Protein AF-A0A7C8HUR5-F1 (afdb_monomer_lite)

Secondary structure (DSSP, 8-state):
---SHHHHHHHTTSSS-S------------HHHHHHHHHHHHHHHHHHHHHHHHHHHHHHHHHHHHHHHHHHHHHHHHHHHHHHHHHHHHHHHHHHHHHHHHHHHHHHHHHHHHHHHHHHHHHHHHHHHHHT-HHHHH-GGGGGHHHHHS-TTS---HHHHHHHHHHHHHHHHHHH-EEEEEEEEE-TTSSEEEEEEEEETTTEEEEEETTS-EEEEEE-TTSS-EEEPS---HHHHHHHHHHHTTSS-----SSTTHHHHHHHTTS-HHHHHHTT-TTHHHHHHHHHHHHHHHHHHHHHHHH-PPPPHHHHHHHHHHHHHT-HHHHHHHHHT--SHHHHHHHHHHTTTTS-HHHHHHHHHHHHHHHHHHHSTTHHHHHHHHHHHHHHHHHHHHHHHHHHHHHHHHHTTS-HHHHHHHHHHHHHHHHHHHHHHHHHHHHHHHHHHHHHHHHHHHHHHHHHHHHHHHHH-

Radius of gyration: 64.22 Å; chains: 1; bounding box: 165×95×148 Å

Foldseek 3Di:
DDPDVPPVVVVVVPVPDDDDDDDDDPDDPPPVV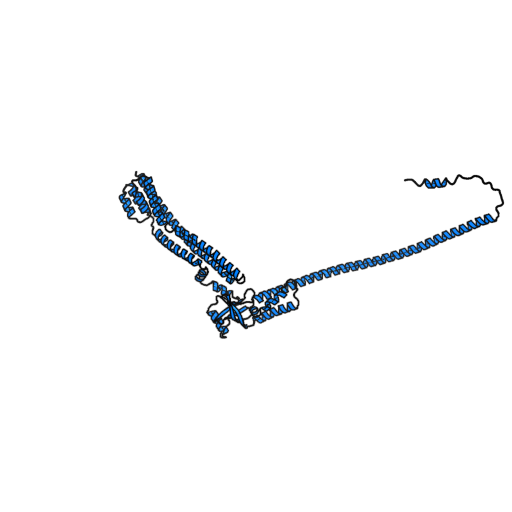VVVVVVVVVVVVVVVVVVVVVVVVVVVVVVVVVVVVVVVVVVVVVVVVVVVVVVVVVVVVVVVVVVVVVVVVVVVVVVLVVVLVVQLVLLVVLLQLLLQFVVCLVVVCLNVLSCQSNPPVDRDDPVNVVSSVVSVVVLVVQQQDWDWDWDWAQEPVRDTFIWIKIDHRTQWIKTAGPVGFIATWAGASRSHHIYGQPQDDPVLRVQCSVVVVVRHDHDGDNPRSPVRVVNVVPDDPVVLLPLLPDLSVVLVVLLVVLVVLLVVLVVVLVPADQDDPVLLVVLLVCLLVVVLVVNLVSLVVDPHLLSQLQNQLSVCLVPDLVSSVVSSVVSLVVSLCVSCPCLVVLVVSLVVLLVSLQVSLVQLVVCLVVCCVPPNPRDVVSNVSSNSSSVSSNVSSNVSNVVSVVSSVVSVVSSVVNSVSSVVSSVSSSVSSVVSD

Structure (mmCIF, N/CA/C/O backbone):
data_AF-A0A7C8HUR5-F1
#
_entry.id   AF-A0A7C8HUR5-F1
#
loop_
_atom_site.group_PDB
_atom_site.id
_atom_site.type_symbol
_atom_site.label_atom_id
_atom_site.label_alt_id
_atom_site.label_comp_id
_atom_site.label_asym_id
_atom_site.label_entity_id
_atom_site.label_seq_id
_atom_site.pdbx_PDB_ins_code
_atom_site.Cartn_x
_atom_site.Cartn_y
_atom_site.Cartn_z
_atom_site.occupancy
_atom_site.B_iso_or_equiv
_atom_site.auth_seq_id
_atom_site.auth_comp_id
_atom_site.auth_asym_id
_atom_site.auth_atom_id
_atom_site.pdbx_PDB_model_num
ATOM 1 N N . MET A 1 1 ? 87.615 61.739 -36.292 1.00 37.22 1 MET A N 1
ATOM 2 C CA . MET A 1 1 ? 89.029 61.312 -36.408 1.00 37.22 1 MET A CA 1
ATOM 3 C C . MET A 1 1 ? 89.306 61.095 -37.890 1.00 37.22 1 MET A C 1
ATOM 5 O O . MET A 1 1 ? 88.816 60.131 -38.441 1.00 37.22 1 MET A O 1
ATOM 9 N N . ARG A 1 2 ? 89.837 62.053 -38.653 1.00 44.53 2 ARG A N 1
ATOM 10 C CA . ARG A 1 2 ? 90.989 62.925 -38.369 1.00 44.53 2 ARG A CA 1
ATOM 11 C C . ARG A 1 2 ? 92.299 62.127 -38.268 1.00 44.53 2 ARG A C 1
ATOM 13 O O . ARG A 1 2 ? 93.040 62.361 -37.337 1.00 44.53 2 ARG A O 1
ATOM 20 N N . THR A 1 3 ? 92.556 61.205 -39.202 1.00 43.25 3 THR A N 1
ATOM 21 C CA . THR A 1 3 ? 93.857 60.516 -39.379 1.00 43.25 3 THR A CA 1
ATOM 22 C C . THR A 1 3 ? 93.949 59.843 -40.763 1.00 43.25 3 THR A C 1
ATOM 24 O O . THR A 1 3 ? 93.850 58.631 -40.882 1.00 43.25 3 THR A O 1
ATOM 27 N N . SER A 1 4 ? 94.112 60.618 -41.842 1.00 43.88 4 SER A N 1
ATOM 28 C CA . SER A 1 4 ? 94.728 60.094 -43.091 1.00 43.88 4 SER A CA 1
ATOM 29 C C . SER A 1 4 ? 95.189 61.182 -44.073 1.00 43.88 4 SER A C 1
ATOM 31 O O . SER A 1 4 ? 95.831 60.899 -45.075 1.00 43.88 4 SER A O 1
ATOM 33 N N . ILE A 1 5 ? 94.940 62.461 -43.762 1.00 48.94 5 ILE A N 1
ATOM 34 C CA . ILE A 1 5 ? 95.516 63.599 -44.503 1.00 48.94 5 ILE A CA 1
ATOM 35 C C . ILE A 1 5 ? 97.033 63.735 -44.228 1.00 48.94 5 ILE A C 1
ATOM 37 O O . ILE A 1 5 ? 97.760 64.318 -45.021 1.00 48.94 5 ILE A O 1
ATOM 41 N N . SER A 1 6 ? 97.548 63.123 -43.154 1.00 50.09 6 SER A N 1
ATOM 42 C CA . SER A 1 6 ? 98.970 63.195 -42.783 1.00 50.09 6 SER A CA 1
ATOM 43 C C . SER A 1 6 ? 99.862 62.169 -43.491 1.00 50.09 6 SER A C 1
ATOM 45 O O . SER A 1 6 ? 101.067 62.371 -43.552 1.00 50.09 6 SER A O 1
ATOM 47 N N . THR A 1 7 ? 99.321 61.067 -44.013 1.00 48.88 7 THR A N 1
ATOM 48 C CA . THR A 1 7 ? 100.135 59.957 -44.548 1.00 48.88 7 THR A CA 1
ATOM 49 C C . THR A 1 7 ? 100.460 60.113 -46.031 1.00 48.88 7 THR A C 1
ATOM 51 O O . THR A 1 7 ? 101.506 59.651 -46.474 1.00 48.88 7 THR A O 1
ATOM 54 N N . VAL A 1 8 ? 99.634 60.834 -46.794 1.00 50.84 8 VAL A N 1
ATOM 55 C CA . VAL A 1 8 ? 99.894 61.078 -48.226 1.00 50.84 8 VAL A CA 1
ATOM 56 C C . VAL A 1 8 ? 100.835 62.275 -48.439 1.00 50.84 8 VAL A C 1
ATOM 58 O O . VAL A 1 8 ? 101.652 62.255 -49.354 1.00 50.84 8 VAL A O 1
ATOM 61 N N . LEU A 1 9 ? 100.821 63.266 -47.538 1.00 50.06 9 LEU A N 1
ATOM 62 C CA . LEU A 1 9 ? 101.758 64.402 -47.557 1.00 50.06 9 LEU A CA 1
ATOM 63 C C . LEU A 1 9 ? 103.189 64.030 -47.115 1.00 50.06 9 LEU A C 1
ATOM 65 O O . LEU A 1 9 ? 104.134 64.707 -47.502 1.00 50.06 9 LEU A O 1
ATOM 69 N N . ILE A 1 10 ? 103.366 62.931 -46.372 1.00 53.97 10 ILE A N 1
ATOM 70 C CA . ILE A 1 10 ? 104.681 62.446 -45.907 1.00 53.97 10 ILE A CA 1
ATOM 71 C C . ILE A 1 10 ? 105.336 61.485 -46.918 1.00 53.97 10 ILE A C 1
ATOM 73 O O . ILE A 1 10 ? 106.561 61.415 -46.991 1.00 53.97 10 ILE A O 1
ATOM 77 N N . ALA A 1 11 ? 104.559 60.832 -47.791 1.00 45.47 11 ALA A N 1
ATOM 78 C CA . ALA A 1 11 ? 105.113 60.066 -48.913 1.00 45.47 11 ALA A CA 1
ATOM 79 C C . ALA A 1 11 ? 105.730 60.967 -50.004 1.00 45.47 11 ALA A C 1
ATOM 81 O O . ALA A 1 11 ? 106.626 60.535 -50.724 1.00 45.47 11 ALA A O 1
ATOM 82 N N . LEU A 1 12 ? 105.305 62.236 -50.088 1.00 43.22 12 LEU A N 1
ATOM 83 C CA . LEU A 1 12 ? 105.868 63.221 -51.019 1.00 43.22 12 LEU A CA 1
ATOM 84 C C . LEU A 1 12 ? 107.191 63.848 -50.533 1.00 43.22 12 LEU A C 1
ATOM 86 O O . LEU A 1 12 ? 107.843 64.545 -51.303 1.00 43.22 12 LEU A O 1
ATOM 90 N N . PHE A 1 13 ? 107.594 63.610 -49.279 1.00 47.12 13 PHE A N 1
ATOM 91 C CA . PHE A 1 13 ? 108.748 64.271 -48.649 1.00 47.12 13 PHE A CA 1
ATOM 92 C C . PHE A 1 13 ? 109.960 63.339 -48.432 1.00 47.12 13 PHE A C 1
ATOM 94 O O . PHE A 1 13 ? 111.050 63.808 -48.127 1.00 47.12 13 PHE A O 1
ATOM 101 N N . LEU A 1 14 ? 109.809 62.024 -48.645 1.00 43.69 14 LEU A N 1
ATOM 102 C CA . LEU A 1 14 ? 110.856 61.009 -48.416 1.00 43.69 14 LEU A CA 1
ATOM 103 C C . LEU A 1 14 ? 111.554 60.491 -49.691 1.00 43.69 14 LEU A C 1
ATOM 105 O O . LEU A 1 14 ? 112.303 59.522 -49.626 1.00 43.69 14 LEU A O 1
ATOM 109 N N . LEU A 1 15 ? 111.372 61.157 -50.838 1.00 39.75 15 LEU A N 1
ATOM 110 C CA . LEU A 1 15 ? 112.147 60.903 -52.069 1.00 39.75 15 LEU A CA 1
ATOM 111 C C . LEU A 1 15 ? 113.118 62.044 -52.443 1.00 39.75 15 LEU A C 1
ATOM 113 O O . LEU A 1 15 ? 113.730 62.012 -53.506 1.00 39.75 15 LEU A O 1
ATOM 117 N N . CYS A 1 16 ? 113.318 63.018 -51.548 1.00 38.50 16 CYS A N 1
ATOM 118 C CA . CYS A 1 16 ? 114.257 64.135 -51.704 1.00 38.50 16 CYS A CA 1
ATOM 119 C C . CYS A 1 16 ? 115.346 64.124 -50.614 1.00 38.50 16 CYS A C 1
ATOM 121 O O . CYS A 1 16 ? 115.374 65.019 -49.777 1.00 38.50 16 CYS A O 1
ATOM 123 N N . SER A 1 17 ? 116.244 63.132 -50.613 1.00 39.28 17 SER A N 1
ATOM 124 C CA . SER A 1 17 ? 117.587 63.247 -49.998 1.00 39.28 17 SER A CA 1
ATOM 125 C C . SER A 1 17 ? 118.414 61.964 -50.155 1.00 39.28 17 SER A C 1
ATOM 127 O O . SER A 1 17 ? 118.590 61.180 -49.227 1.00 39.28 17 SER A O 1
ATOM 129 N N . SER A 1 18 ? 118.967 61.733 -51.344 1.00 37.03 18 SER A N 1
ATOM 130 C CA . SER A 1 18 ? 120.209 60.960 -51.497 1.00 37.03 18 SER A CA 1
ATOM 131 C C . SER A 1 18 ? 120.806 61.183 -52.887 1.00 37.03 18 SER A C 1
ATOM 133 O O . SER A 1 18 ? 120.206 60.819 -53.890 1.00 37.03 18 SER A O 1
ATOM 135 N N . VAL A 1 19 ? 122.029 61.729 -52.880 1.00 36.53 19 VAL A N 1
ATOM 136 C CA . VAL A 1 19 ? 123.078 61.591 -53.907 1.00 36.53 19 VAL A CA 1
ATOM 137 C C . VAL A 1 19 ? 122.877 62.457 -55.166 1.00 36.53 19 VAL A C 1
ATOM 139 O O . VAL A 1 19 ? 122.228 62.059 -56.123 1.00 36.53 19 VAL A O 1
ATOM 142 N N . THR A 1 20 ? 123.261 63.741 -55.176 1.00 34.28 20 THR A N 1
ATOM 143 C CA . THR A 1 20 ? 124.626 64.284 -55.416 1.00 34.28 20 THR A CA 1
ATOM 144 C C . THR A 1 20 ? 125.485 63.512 -56.422 1.00 34.28 20 THR A C 1
ATOM 146 O O . THR A 1 20 ? 125.953 62.422 -56.126 1.00 34.28 20 THR A O 1
ATOM 149 N N . SER A 1 21 ? 125.789 64.175 -57.541 1.00 28.53 21 SER A N 1
ATOM 150 C CA . SER A 1 21 ? 127.004 64.035 -58.356 1.00 28.53 21 SER A CA 1
ATOM 151 C C . SER A 1 21 ? 127.445 62.625 -58.767 1.00 28.53 21 SER A C 1
ATOM 153 O O . SER A 1 21 ? 128.322 62.030 -58.153 1.00 28.53 21 SER A O 1
ATOM 155 N N . PHE A 1 22 ? 126.996 62.206 -59.948 1.00 30.28 22 PHE A N 1
ATOM 156 C CA . PHE A 1 22 ? 127.933 61.718 -60.959 1.00 30.28 22 PHE A CA 1
ATOM 157 C C . PHE A 1 22 ? 127.877 62.680 -62.143 1.00 30.28 22 PHE A C 1
ATOM 159 O O . PHE A 1 22 ? 126.930 62.685 -62.925 1.00 30.28 22 PHE A O 1
ATOM 166 N N . ALA A 1 23 ? 128.897 63.530 -62.246 1.00 36.06 23 ALA A N 1
ATOM 167 C CA . ALA A 1 23 ? 129.320 64.028 -63.538 1.00 36.06 23 ALA A CA 1
ATOM 168 C C . ALA A 1 23 ? 129.818 62.810 -64.327 1.00 36.06 23 ALA A C 1
ATOM 170 O O . ALA A 1 23 ? 130.791 62.177 -63.924 1.00 36.06 23 ALA A O 1
ATOM 171 N N . VAL A 1 24 ? 129.137 62.460 -65.414 1.00 35.72 24 VAL A N 1
ATOM 172 C CA . VAL A 1 24 ? 129.718 61.632 -66.469 1.00 35.72 24 VAL A CA 1
ATOM 173 C C . VAL A 1 24 ? 129.604 62.441 -67.747 1.00 35.72 24 VAL A C 1
ATOM 175 O O . VAL A 1 24 ? 128.527 62.892 -68.132 1.00 35.72 24 VAL A O 1
ATOM 178 N N . SER A 1 25 ? 130.796 62.711 -68.260 1.00 33.19 25 SER A N 1
ATOM 179 C CA . SER A 1 25 ? 131.181 63.178 -69.580 1.00 33.19 25 SER A CA 1
ATOM 180 C C . SER A 1 25 ? 130.092 63.170 -70.648 1.00 33.19 25 SER A C 1
ATOM 182 O O . SER A 1 25 ? 129.367 62.197 -70.845 1.00 33.19 25 SER A O 1
ATOM 184 N N . ALA A 1 26 ? 130.080 64.258 -71.416 1.00 38.53 26 ALA A N 1
ATOM 185 C CA . ALA A 1 26 ? 129.664 64.220 -72.803 1.00 38.53 26 ALA A CA 1
ATOM 186 C C . ALA A 1 26 ? 130.480 63.138 -73.530 1.00 38.53 26 ALA A C 1
ATOM 188 O O . ALA A 1 26 ? 131.602 63.391 -73.950 1.00 38.53 26 ALA A O 1
ATOM 189 N N . ASP A 1 27 ? 129.913 61.942 -73.629 1.00 36.56 27 ASP A N 1
ATOM 190 C CA . ASP A 1 27 ? 130.187 61.016 -74.715 1.00 36.56 27 ASP A CA 1
ATOM 191 C C . ASP A 1 27 ? 128.931 60.965 -75.578 1.00 36.56 27 ASP A C 1
ATOM 193 O O . ASP A 1 27 ? 127.800 60.951 -75.083 1.00 36.56 27 ASP A O 1
ATOM 197 N N . GLU A 1 28 ? 129.150 61.028 -76.884 1.00 38.09 28 GLU A N 1
ATOM 198 C CA . GLU A 1 28 ? 128.134 61.029 -77.923 1.00 38.09 28 GLU A CA 1
ATOM 199 C C . GLU A 1 28 ? 127.049 59.983 -77.633 1.00 38.09 28 GLU A C 1
ATOM 201 O O . GLU A 1 28 ? 127.293 58.774 -77.633 1.00 38.09 28 GLU A O 1
ATOM 206 N N . VAL A 1 29 ? 125.816 60.444 -77.393 1.00 43.75 29 VAL A N 1
ATOM 207 C CA . VAL A 1 29 ? 124.658 59.553 -77.351 1.00 43.75 29 VAL A CA 1
ATOM 208 C C . VAL A 1 29 ? 124.530 58.940 -78.738 1.00 43.75 29 VAL A C 1
ATOM 210 O O . VAL A 1 29 ? 124.070 59.592 -79.677 1.00 43.75 29 VAL A O 1
ATOM 213 N N . SER A 1 30 ? 124.953 57.681 -78.860 1.00 46.62 30 SER A N 1
ATOM 214 C CA . SER A 1 30 ? 124.777 56.898 -80.075 1.00 46.62 30 SER A CA 1
ATOM 215 C C . SER A 1 30 ? 123.308 56.988 -80.523 1.00 46.62 30 SER A C 1
ATOM 217 O O . SER A 1 30 ? 122.400 56.799 -79.697 1.00 46.62 30 SER A O 1
ATOM 219 N N . PRO A 1 31 ? 123.044 57.228 -81.821 1.00 57.38 31 PRO A N 1
ATOM 220 C CA . PRO A 1 31 ? 121.703 57.219 -82.407 1.00 57.38 31 PRO A CA 1
ATOM 221 C C . PRO A 1 31 ? 120.854 55.991 -82.023 1.00 57.38 31 PRO A C 1
ATOM 223 O O . PRO A 1 31 ? 119.624 56.049 -82.070 1.00 57.38 31 PRO A O 1
ATOM 226 N N . GLU A 1 32 ? 121.477 54.891 -81.593 1.00 59.75 32 GLU A N 1
ATOM 227 C CA . GLU A 1 32 ? 120.798 53.662 -81.186 1.00 59.75 32 GLU A CA 1
ATOM 228 C C . GLU A 1 32 ? 120.027 53.767 -79.858 1.00 59.75 32 GLU A C 1
ATOM 230 O O . GLU A 1 32 ? 118.958 53.165 -79.735 1.00 59.75 32 GLU A O 1
ATOM 235 N N . GLN A 1 33 ? 120.494 54.535 -78.864 1.00 57.25 33 GLN A N 1
ATOM 236 C CA . GLN A 1 33 ? 119.827 54.606 -77.551 1.00 57.25 33 GLN A CA 1
ATOM 237 C C . GLN A 1 33 ? 118.554 55.464 -77.580 1.00 57.25 33 GLN A C 1
ATOM 239 O O . GLN A 1 33 ? 117.530 55.030 -77.049 1.00 57.25 33 GLN A O 1
ATOM 244 N N . TRP A 1 34 ? 118.564 56.607 -78.277 1.00 57.47 34 TRP A N 1
ATOM 245 C CA . TRP A 1 34 ? 117.366 57.433 -78.509 1.00 57.47 34 TRP A CA 1
ATOM 246 C C . TRP A 1 34 ? 116.326 56.723 -79.378 1.00 57.47 34 TRP A C 1
ATOM 248 O O . TRP A 1 34 ? 115.123 56.818 -79.122 1.00 57.47 34 TRP A O 1
ATOM 258 N N . GLN A 1 35 ? 116.768 55.948 -80.372 1.00 63.88 35 GLN A N 1
ATOM 259 C CA . GLN A 1 35 ? 115.865 55.083 -81.127 1.00 63.88 35 GLN A CA 1
ATOM 260 C C . GLN A 1 35 ? 115.236 54.002 -80.242 1.00 63.88 35 GLN A C 1
ATOM 262 O O . GLN A 1 35 ? 114.068 53.665 -80.446 1.00 63.88 35 GLN A O 1
ATOM 267 N N . LYS A 1 36 ? 115.964 53.486 -79.244 1.00 65.94 36 LYS A N 1
ATOM 268 C CA . LYS A 1 36 ? 115.457 52.476 -78.310 1.00 65.94 36 LYS A CA 1
ATOM 269 C C . LYS A 1 36 ? 114.386 53.055 -77.387 1.00 65.94 36 LYS A C 1
ATOM 271 O O . LYS A 1 36 ? 113.305 52.487 -77.340 1.00 65.94 36 LYS A O 1
ATOM 276 N N . THR A 1 37 ? 114.597 54.206 -76.744 1.00 63.25 37 THR A N 1
ATOM 277 C CA . THR A 1 37 ? 113.584 54.852 -75.877 1.00 63.25 37 THR A CA 1
ATOM 278 C C . THR A 1 37 ? 112.373 55.371 -76.648 1.00 63.25 37 THR A C 1
ATOM 280 O O . THR A 1 37 ? 111.248 55.210 -76.173 1.00 63.25 37 THR A O 1
ATOM 283 N N . ILE A 1 38 ? 112.551 55.922 -77.856 1.00 64.06 38 ILE A N 1
ATOM 284 C CA . ILE A 1 38 ? 111.426 56.309 -78.726 1.00 64.06 38 ILE A CA 1
ATOM 285 C C . ILE A 1 38 ? 110.649 55.072 -79.191 1.00 64.06 38 ILE A C 1
ATOM 287 O O . ILE A 1 38 ? 109.417 55.115 -79.235 1.00 64.06 38 ILE A O 1
ATOM 291 N N . LYS A 1 39 ? 111.329 53.954 -79.495 1.00 67.44 39 LYS A N 1
ATOM 292 C CA . LYS A 1 39 ? 110.662 52.667 -79.741 1.00 67.44 39 LYS A CA 1
ATOM 293 C C . LYS A 1 39 ? 109.888 52.219 -78.510 1.00 67.44 39 LYS A C 1
ATOM 295 O O . LYS A 1 39 ? 108.700 51.963 -78.651 1.00 67.44 39 LYS A O 1
ATOM 300 N N . THR A 1 40 ? 110.487 52.210 -77.320 1.00 69.38 40 THR A N 1
ATOM 301 C CA . THR A 1 40 ? 109.815 51.769 -76.089 1.00 69.38 40 THR A CA 1
ATOM 302 C C . THR A 1 40 ? 108.608 52.643 -75.752 1.00 69.38 40 THR A C 1
ATOM 304 O O . THR A 1 40 ? 107.566 52.099 -75.417 1.00 69.38 40 THR A O 1
ATOM 307 N N . LEU A 1 41 ? 108.685 53.972 -75.908 1.00 64.69 41 LEU A N 1
ATOM 308 C CA . LEU A 1 41 ? 107.564 54.895 -75.670 1.00 64.69 41 LEU A CA 1
ATOM 309 C C . LEU A 1 41 ? 106.461 54.786 -76.728 1.00 64.69 41 LEU A C 1
ATOM 311 O O . LEU A 1 41 ? 105.281 54.804 -76.379 1.00 64.69 41 LEU A O 1
ATOM 315 N N . LYS A 1 42 ? 106.808 54.631 -78.013 1.00 67.44 42 LYS A N 1
ATOM 316 C CA . LYS A 1 42 ? 105.814 54.327 -79.056 1.00 67.44 42 LYS A CA 1
ATOM 317 C C . LYS A 1 42 ? 105.140 52.990 -78.776 1.00 67.44 42 LYS A C 1
ATOM 319 O O . LYS A 1 42 ? 103.923 52.897 -78.881 1.00 67.44 42 LYS A O 1
ATOM 324 N N . GLN A 1 43 ? 105.913 51.988 -78.376 1.00 72.19 43 GLN A N 1
ATOM 325 C CA . GLN A 1 43 ? 105.425 50.653 -78.064 1.00 72.19 43 GLN A CA 1
ATOM 326 C C . GLN A 1 43 ? 104.532 50.680 -76.819 1.00 72.19 43 GLN A C 1
ATOM 328 O O . GLN A 1 43 ? 103.434 50.154 -76.886 1.00 72.19 43 GLN A O 1
ATOM 333 N N . LEU A 1 44 ? 104.896 51.406 -75.756 1.00 70.81 44 LEU A N 1
ATOM 334 C CA . LEU A 1 44 ? 104.058 51.604 -74.566 1.00 70.81 44 LEU A CA 1
ATOM 335 C C . LEU A 1 44 ? 102.774 52.380 -74.861 1.00 70.81 44 LEU A C 1
ATOM 337 O O . LEU A 1 44 ? 101.729 52.017 -74.343 1.00 70.81 44 LEU A O 1
ATOM 341 N N . ASN A 1 45 ? 102.814 53.423 -75.693 1.00 68.94 45 ASN A N 1
ATOM 342 C CA . ASN A 1 45 ? 101.618 54.195 -76.046 1.00 68.94 45 ASN A CA 1
ATOM 343 C C . ASN A 1 45 ? 100.676 53.386 -76.957 1.00 68.94 45 ASN A C 1
ATOM 345 O O . ASN A 1 45 ? 99.455 53.450 -76.815 1.00 68.94 45 ASN A O 1
ATOM 349 N N . ILE A 1 46 ? 101.235 52.559 -77.847 1.00 68.50 46 ILE A N 1
ATOM 350 C CA . ILE A 1 46 ? 100.473 51.554 -78.596 1.00 68.50 46 ILE A CA 1
ATOM 351 C C . ILE A 1 46 ? 99.856 50.550 -77.616 1.00 68.50 46 ILE A C 1
ATOM 353 O O . ILE A 1 46 ? 98.644 50.356 -77.663 1.00 68.50 46 ILE A O 1
ATOM 357 N N . THR A 1 47 ? 100.623 49.983 -76.681 1.00 70.50 47 THR A N 1
ATOM 358 C CA . THR A 1 47 ? 100.117 49.039 -75.671 1.00 70.50 47 THR A CA 1
ATOM 359 C C . THR A 1 47 ? 99.023 49.669 -74.812 1.00 70.50 47 THR A C 1
ATOM 361 O O . THR A 1 47 ? 97.948 49.099 -74.706 1.00 70.50 47 THR A O 1
ATOM 364 N N . HIS A 1 48 ? 99.206 50.893 -74.317 1.00 68.75 48 HIS A N 1
ATOM 365 C CA . HIS A 1 48 ? 98.238 51.584 -73.465 1.00 68.75 48 HIS A CA 1
ATOM 366 C C . HIS A 1 48 ? 96.955 51.962 -74.220 1.00 68.75 48 HIS A C 1
ATOM 368 O O . HIS A 1 48 ? 95.860 51.810 -73.686 1.00 68.75 48 HIS A O 1
ATOM 374 N N . LYS A 1 49 ? 97.042 52.394 -75.489 1.00 69.38 49 LYS A N 1
ATOM 375 C CA . LYS A 1 49 ? 95.850 52.557 -76.345 1.00 69.38 49 LYS A CA 1
ATOM 376 C C . LYS A 1 49 ? 95.144 51.225 -76.583 1.00 69.38 49 LYS A C 1
ATOM 378 O O . LYS A 1 49 ? 93.917 51.191 -76.631 1.00 69.38 49 LYS A O 1
ATOM 383 N N . THR A 1 50 ? 95.902 50.141 -76.719 1.00 73.62 50 THR A N 1
ATOM 384 C CA . THR A 1 50 ? 95.356 48.794 -76.915 1.00 73.62 50 THR A CA 1
ATOM 385 C C . THR A 1 50 ? 94.697 48.272 -75.638 1.00 73.62 50 THR A C 1
ATOM 387 O O . THR A 1 50 ? 93.627 47.684 -75.720 1.00 73.62 50 THR A O 1
ATOM 390 N N . ASP A 1 51 ? 95.265 48.546 -74.466 1.00 74.94 51 ASP A N 1
ATOM 391 C CA . ASP A 1 51 ? 94.738 48.135 -73.164 1.00 74.94 51 ASP A CA 1
ATOM 392 C C . ASP A 1 51 ? 93.528 48.968 -72.747 1.00 74.94 51 ASP A C 1
ATOM 394 O O . ASP A 1 51 ? 92.552 48.409 -72.261 1.00 74.94 51 ASP A O 1
ATOM 398 N N . VAL A 1 52 ? 93.521 50.278 -73.020 1.00 72.31 52 VAL A N 1
ATOM 399 C CA . VAL A 1 52 ? 92.325 51.120 -72.848 1.00 72.31 52 VAL A CA 1
ATOM 400 C C . VAL A 1 52 ? 91.214 50.660 -73.788 1.00 72.31 52 VAL A C 1
ATOM 402 O O . VAL A 1 52 ? 90.066 50.563 -73.364 1.00 72.31 52 VAL A O 1
ATOM 405 N N . LYS A 1 53 ? 91.537 50.314 -75.041 1.00 74.38 53 LYS A N 1
ATOM 406 C CA . LYS A 1 53 ? 90.558 49.759 -75.982 1.00 74.38 53 LYS A CA 1
ATOM 407 C C . LYS A 1 53 ? 90.043 48.395 -75.518 1.00 74.38 53 LYS A C 1
ATOM 409 O O . LYS A 1 53 ? 88.837 48.207 -75.483 1.00 74.38 53 LYS A O 1
ATOM 414 N N . LYS A 1 54 ? 90.918 47.497 -75.051 1.00 76.69 54 LYS A N 1
ATOM 415 C CA . LYS A 1 54 ? 90.530 46.215 -74.441 1.00 76.69 54 LYS A CA 1
ATOM 416 C C . LYS A 1 54 ? 89.670 46.407 -73.195 1.00 76.69 54 LYS A C 1
ATOM 418 O O . LYS A 1 54 ? 88.690 45.695 -73.044 1.00 76.69 54 LYS A O 1
ATOM 423 N N . ALA A 1 55 ? 89.998 47.351 -72.316 1.00 72.19 55 ALA A N 1
ATOM 424 C CA . ALA A 1 55 ? 89.223 47.639 -71.112 1.00 72.19 55 ALA A CA 1
ATOM 425 C C . ALA A 1 55 ? 87.850 48.237 -71.451 1.00 72.19 55 ALA A C 1
ATOM 427 O O . ALA A 1 55 ? 86.855 47.887 -70.818 1.00 72.19 55 ALA A O 1
ATOM 428 N N . LEU A 1 56 ? 87.775 49.097 -72.473 1.00 73.44 56 LEU A N 1
ATOM 429 C CA . LEU A 1 56 ? 86.520 49.653 -72.975 1.00 73.44 56 LEU A CA 1
ATOM 430 C C . LEU A 1 56 ? 85.665 48.574 -73.656 1.00 73.44 56 LEU A C 1
ATOM 432 O O . LEU A 1 56 ? 84.471 48.484 -73.375 1.00 73.44 56 LEU A O 1
ATOM 436 N N . ASP A 1 57 ? 86.277 47.710 -74.469 1.00 77.50 57 ASP A N 1
ATOM 437 C CA . ASP A 1 57 ? 85.622 46.570 -75.114 1.00 77.50 57 ASP A CA 1
ATOM 438 C C . ASP A 1 57 ? 85.114 45.577 -74.057 1.00 77.50 57 ASP A C 1
ATOM 440 O O . ASP A 1 57 ? 83.939 45.217 -74.084 1.00 77.50 57 ASP A O 1
ATOM 444 N N . LEU A 1 58 ? 85.928 45.220 -73.057 1.00 76.75 58 LEU A N 1
ATOM 445 C CA . LEU A 1 58 ? 85.541 44.341 -71.946 1.00 76.75 58 LEU A CA 1
ATOM 446 C C . LEU A 1 58 ? 84.425 44.960 -71.090 1.00 76.75 58 LEU A C 1
ATOM 448 O O . LEU A 1 58 ? 83.485 44.273 -70.698 1.00 76.75 58 LEU A O 1
ATOM 452 N N . SER A 1 59 ? 84.487 46.267 -70.823 1.00 70.69 59 SER A N 1
ATOM 453 C CA . SER A 1 59 ? 83.442 46.998 -70.096 1.00 70.69 59 SER A CA 1
ATOM 454 C C . SER A 1 59 ? 82.132 47.047 -70.889 1.00 70.69 59 SER A C 1
ATOM 456 O O . SER A 1 59 ? 81.057 46.819 -70.331 1.00 70.69 59 SER A O 1
ATOM 458 N N . SER A 1 60 ? 82.206 47.252 -72.208 1.00 73.44 60 SER A N 1
ATOM 459 C CA . SER A 1 60 ? 81.038 47.211 -73.092 1.00 73.44 60 SER A CA 1
ATOM 460 C C . SER A 1 60 ? 80.431 45.804 -73.176 1.00 73.44 60 SER A C 1
ATOM 462 O O . SER A 1 60 ? 79.216 45.660 -73.033 1.00 73.44 60 SER A O 1
ATOM 464 N N . GLN A 1 61 ? 81.260 44.759 -73.279 1.00 79.69 61 GLN A N 1
ATOM 465 C CA . GLN A 1 61 ? 80.843 43.356 -73.247 1.00 79.69 61 GLN A CA 1
ATOM 466 C C . GLN A 1 61 ? 80.191 42.997 -71.909 1.00 79.69 61 GLN A C 1
ATOM 468 O O . GLN A 1 61 ? 79.102 42.425 -71.894 1.00 79.69 61 GLN A O 1
ATOM 473 N N . ASN A 1 62 ? 80.791 43.396 -70.786 1.00 79.69 62 ASN A N 1
ATOM 474 C CA . ASN A 1 62 ? 80.228 43.188 -69.452 1.00 79.69 62 ASN A CA 1
ATOM 475 C C . ASN A 1 62 ? 78.897 43.924 -69.281 1.00 79.69 62 ASN A C 1
ATOM 477 O O . ASN A 1 62 ? 77.961 43.367 -68.713 1.00 79.69 62 ASN A O 1
ATOM 481 N N . LYS A 1 63 ? 78.771 45.148 -69.808 1.00 78.12 63 LYS A N 1
ATOM 482 C CA . LYS A 1 63 ? 77.512 45.902 -69.785 1.00 78.12 63 LYS A CA 1
ATOM 483 C C . LYS A 1 63 ? 76.421 45.182 -70.577 1.00 78.12 63 LYS A C 1
ATOM 485 O O . LYS A 1 63 ? 75.312 45.068 -70.068 1.00 78.12 63 LYS A O 1
ATOM 490 N N . VAL A 1 64 ? 76.735 44.648 -71.760 1.00 80.25 64 VAL A N 1
ATOM 491 C CA . VAL A 1 64 ? 75.803 43.848 -72.579 1.00 80.25 64 VAL A CA 1
ATOM 492 C C . VAL A 1 64 ? 75.428 42.530 -71.888 1.00 80.25 64 VAL A C 1
ATOM 494 O O . VAL A 1 64 ? 74.257 42.152 -71.868 1.00 80.25 64 VAL A O 1
ATOM 497 N N . GLN A 1 65 ? 76.386 41.837 -71.266 1.00 81.06 65 GLN A N 1
ATOM 498 C CA . GLN A 1 65 ? 76.105 40.614 -70.508 1.00 81.06 65 GLN A CA 1
ATOM 499 C C . GLN A 1 65 ? 75.237 40.883 -69.272 1.00 81.06 65 GLN A C 1
ATOM 501 O O . GLN A 1 65 ? 74.304 40.127 -69.000 1.00 81.06 65 GLN A O 1
ATOM 506 N N . LEU A 1 66 ? 75.516 41.955 -68.525 1.00 79.25 66 LEU A N 1
ATOM 507 C CA . LEU A 1 66 ? 74.748 42.335 -67.342 1.00 79.25 66 LEU A CA 1
ATOM 508 C C . LEU A 1 66 ? 73.335 42.783 -67.713 1.00 79.25 66 LEU A C 1
ATOM 510 O O . LEU A 1 66 ? 72.394 42.339 -67.064 1.00 79.25 66 LEU A O 1
ATOM 514 N N . THR A 1 67 ? 73.150 43.588 -68.767 1.00 79.19 67 THR A N 1
ATOM 515 C CA . THR A 1 67 ? 71.804 43.963 -69.236 1.00 79.19 67 THR A CA 1
ATOM 516 C C . THR A 1 67 ? 71.026 42.750 -69.745 1.00 79.19 67 THR A C 1
ATOM 518 O O . THR A 1 67 ? 69.837 42.635 -69.448 1.00 79.19 67 THR A O 1
ATOM 521 N N . GLY A 1 68 ? 71.693 41.803 -70.415 1.00 82.62 68 GLY A N 1
ATOM 522 C CA . GLY A 1 68 ? 71.114 40.517 -70.812 1.00 82.62 68 GLY A CA 1
ATOM 523 C C . GLY A 1 68 ? 70.665 39.664 -69.620 1.00 82.62 68 GLY A C 1
ATOM 524 O O . GLY A 1 68 ? 69.513 39.229 -69.576 1.00 82.62 68 GLY A O 1
ATOM 525 N N . LYS A 1 69 ? 71.526 39.484 -68.607 1.00 83.31 69 LYS A N 1
ATOM 526 C CA . LYS A 1 69 ? 71.181 38.773 -67.361 1.00 83.31 69 LYS A CA 1
ATOM 527 C C . LYS A 1 69 ? 70.047 39.465 -66.604 1.00 83.31 69 LYS A C 1
ATOM 529 O O . LYS A 1 69 ? 69.148 38.789 -66.117 1.00 83.31 69 LYS A O 1
ATOM 534 N N . LEU A 1 70 ? 70.045 40.797 -66.532 1.00 80.06 70 LEU A N 1
ATOM 535 C CA . LEU A 1 70 ? 69.002 41.577 -65.853 1.00 80.06 70 LEU A CA 1
ATOM 536 C C . LEU A 1 70 ? 67.651 41.442 -66.578 1.00 80.06 70 LEU A C 1
ATOM 538 O O . LEU A 1 70 ? 66.620 41.281 -65.929 1.00 80.06 70 LEU A O 1
ATOM 542 N N . ALA A 1 71 ? 67.646 41.429 -67.914 1.00 82.75 71 ALA A N 1
ATOM 543 C CA . ALA A 1 71 ? 66.444 41.160 -68.704 1.00 82.75 71 ALA A CA 1
ATOM 544 C C . ALA A 1 71 ? 65.916 39.729 -68.487 1.00 82.75 71 ALA A C 1
ATOM 546 O O . ALA A 1 71 ? 64.712 39.540 -68.306 1.00 82.75 71 ALA A O 1
ATOM 547 N N . GLN A 1 72 ? 66.806 38.730 -68.436 1.00 85.12 72 GLN A N 1
ATOM 548 C CA . GLN A 1 72 ? 66.441 37.344 -68.120 1.00 85.12 72 GLN A CA 1
ATOM 549 C C . GLN A 1 72 ? 65.874 37.205 -66.702 1.00 85.12 72 GLN A C 1
ATOM 551 O O . GLN A 1 72 ? 64.817 36.604 -66.533 1.00 85.12 72 GLN A O 1
ATOM 556 N N . LEU A 1 73 ? 66.520 37.808 -65.700 1.00 84.19 73 LEU A N 1
ATOM 557 C CA . LEU A 1 73 ? 66.053 37.830 -64.311 1.00 84.19 73 LEU A CA 1
ATOM 558 C C . LEU A 1 73 ? 64.695 38.527 -64.181 1.00 84.19 73 LEU A C 1
ATOM 560 O O . LEU A 1 73 ? 63.806 37.983 -63.538 1.00 84.19 73 LEU A O 1
ATOM 564 N N . LYS A 1 74 ? 64.484 39.675 -64.841 1.00 85.44 74 LYS A N 1
ATOM 565 C CA . LYS A 1 74 ? 63.173 40.351 -64.867 1.00 85.44 74 LYS A CA 1
ATOM 566 C C . LYS A 1 74 ? 62.080 39.468 -65.467 1.00 85.44 74 LYS A C 1
ATOM 568 O O . LYS A 1 74 ? 60.985 39.400 -64.915 1.00 85.44 74 LYS A O 1
ATOM 573 N N . LYS A 1 75 ? 62.375 38.768 -66.567 1.00 87.94 75 LYS A N 1
ATOM 574 C CA . LYS A 1 75 ? 61.435 37.828 -67.194 1.00 87.94 75 LYS A CA 1
ATOM 575 C C . LYS A 1 75 ? 61.144 36.629 -66.287 1.00 87.94 75 LYS A C 1
ATOM 577 O O . LYS A 1 75 ? 59.992 36.228 -66.171 1.00 87.94 75 LYS A O 1
ATOM 582 N N . ALA A 1 76 ? 62.163 36.087 -65.619 1.00 86.50 76 ALA A N 1
ATOM 583 C CA . ALA A 1 76 ? 62.007 34.998 -64.660 1.00 86.50 76 ALA A CA 1
ATOM 584 C C . ALA A 1 76 ? 61.155 35.422 -63.454 1.00 86.50 76 ALA A C 1
ATOM 586 O O . ALA A 1 76 ? 60.215 34.715 -63.116 1.00 86.50 76 ALA A O 1
ATOM 587 N N . VAL A 1 77 ? 61.412 36.600 -62.869 1.00 87.62 77 VAL A N 1
ATOM 588 C CA . VAL A 1 77 ? 60.603 37.161 -61.773 1.00 87.62 77 VAL A CA 1
ATOM 589 C C . VAL A 1 77 ? 59.152 37.337 -62.209 1.00 87.62 77 VAL A C 1
ATOM 591 O O . VAL A 1 77 ? 58.265 36.873 -61.508 1.00 87.62 77 VAL A O 1
ATOM 594 N N . SER A 1 78 ? 58.901 37.918 -63.387 1.00 88.81 78 SER A N 1
ATOM 595 C CA . SER A 1 78 ? 57.539 38.089 -63.908 1.00 88.81 78 SER A CA 1
ATOM 596 C C . SER A 1 78 ? 56.816 36.754 -64.133 1.00 88.81 78 SER A C 1
ATOM 598 O O . SER A 1 78 ? 55.647 36.627 -63.779 1.00 88.81 78 SER A O 1
ATOM 600 N N . ASN A 1 79 ? 57.503 35.738 -64.664 1.00 90.69 79 ASN A N 1
ATOM 601 C CA . ASN A 1 79 ? 56.925 34.403 -64.836 1.00 90.69 79 ASN A CA 1
ATOM 602 C C . ASN A 1 79 ? 56.599 33.739 -63.489 1.00 90.69 79 ASN A C 1
ATOM 604 O O . ASN A 1 79 ? 55.531 33.144 -63.345 1.00 90.69 79 ASN A O 1
ATOM 608 N N . THR A 1 80 ? 57.498 33.844 -62.508 1.00 89.62 80 THR A N 1
ATOM 609 C CA . THR A 1 80 ? 57.270 33.332 -61.151 1.00 89.62 80 THR A CA 1
ATOM 610 C C . THR A 1 80 ? 56.103 34.056 -60.481 1.00 89.62 80 THR A C 1
ATOM 612 O O . THR A 1 80 ? 55.278 33.410 -59.846 1.00 89.62 80 THR A O 1
ATOM 615 N N . ASP A 1 81 ? 55.974 35.367 -60.676 1.00 89.62 81 ASP A N 1
ATOM 616 C CA . ASP A 1 81 ? 54.874 36.170 -60.131 1.00 89.62 81 ASP A CA 1
ATOM 617 C C . ASP A 1 81 ? 53.512 35.720 -60.695 1.00 89.62 81 ASP A C 1
ATOM 619 O O . ASP A 1 81 ? 52.558 35.479 -59.953 1.00 89.62 81 ASP A O 1
ATOM 623 N N . ILE A 1 82 ? 53.442 35.451 -62.006 1.00 90.25 82 ILE A N 1
ATOM 624 C CA . ILE A 1 82 ? 52.255 34.862 -62.653 1.00 90.25 82 ILE A CA 1
ATOM 625 C C . ILE A 1 82 ? 51.931 33.478 -62.068 1.00 90.25 82 ILE A C 1
ATOM 627 O O . ILE A 1 82 ? 50.760 33.167 -61.818 1.00 90.25 82 ILE A O 1
ATOM 631 N N . GLN A 1 83 ? 52.944 32.637 -61.827 1.00 92.06 83 GLN A N 1
ATOM 632 C CA . GLN A 1 83 ? 52.748 31.327 -61.199 1.00 92.06 83 GLN A CA 1
ATOM 633 C C . GLN A 1 83 ? 52.219 31.458 -59.770 1.00 92.06 83 GLN A C 1
ATOM 635 O O . GLN A 1 83 ? 51.275 30.752 -59.419 1.00 92.06 83 GLN A O 1
ATOM 640 N N . VAL A 1 84 ? 52.764 32.380 -58.971 1.00 91.62 84 VAL A N 1
ATOM 641 C CA . VAL A 1 84 ? 52.301 32.659 -57.605 1.00 91.62 84 VAL A CA 1
ATOM 642 C C . VAL A 1 84 ? 50.850 33.128 -57.620 1.00 91.62 84 VAL A C 1
ATOM 644 O O . VAL A 1 84 ? 50.037 32.584 -56.874 1.00 91.62 84 VAL A O 1
ATOM 647 N N . HIS A 1 85 ? 50.476 34.057 -58.501 1.00 90.38 85 HIS A N 1
ATOM 648 C CA . HIS A 1 85 ? 49.086 34.501 -58.627 1.00 90.38 85 HIS A CA 1
ATOM 649 C C . HIS A 1 85 ? 48.142 33.365 -59.043 1.00 90.38 85 HIS A C 1
ATOM 651 O O . HIS A 1 85 ? 47.068 33.206 -58.458 1.00 90.38 85 HIS A O 1
ATOM 657 N N . THR A 1 86 ? 48.557 32.524 -59.992 1.00 92.38 86 THR A N 1
ATOM 658 C CA . THR A 1 86 ? 47.766 31.372 -60.455 1.00 92.38 86 THR A CA 1
ATOM 659 C C . THR A 1 86 ? 47.594 30.325 -59.351 1.00 92.38 86 THR A C 1
ATOM 661 O O . THR A 1 86 ? 46.487 29.832 -59.119 1.00 92.38 86 THR A O 1
ATOM 664 N N . LEU A 1 87 ? 48.672 30.006 -58.628 1.00 93.38 87 LEU A N 1
ATOM 665 C CA . LEU A 1 87 ? 48.653 29.099 -57.479 1.00 93.38 87 LEU A CA 1
ATOM 666 C C . LEU A 1 87 ? 47.793 29.659 -56.347 1.00 93.38 87 LEU A C 1
ATOM 668 O O . LEU A 1 87 ? 47.000 28.917 -55.776 1.00 93.38 87 LEU A O 1
ATOM 672 N N . THR A 1 88 ? 47.876 30.962 -56.076 1.00 92.25 88 THR A N 1
ATOM 673 C CA . THR A 1 88 ? 47.058 31.640 -55.060 1.00 92.25 88 THR A CA 1
ATOM 674 C C . THR A 1 88 ? 45.573 31.569 -55.416 1.00 92.25 88 THR A C 1
ATOM 676 O O . THR A 1 88 ? 44.754 31.222 -54.566 1.00 92.25 88 THR A O 1
ATOM 679 N N . ALA A 1 89 ? 45.209 31.806 -56.680 1.00 93.12 89 ALA A N 1
ATOM 680 C CA . ALA A 1 89 ? 43.830 31.669 -57.144 1.00 93.12 89 ALA A CA 1
ATOM 681 C C . ALA A 1 89 ? 43.322 30.219 -57.028 1.00 93.12 89 ALA A C 1
ATOM 683 O O . ALA A 1 89 ? 42.199 29.982 -56.575 1.00 93.12 89 ALA A O 1
ATOM 684 N N . ARG A 1 90 ? 44.158 29.230 -57.380 1.00 94.69 90 ARG A N 1
ATOM 685 C CA . ARG A 1 90 ? 43.829 27.805 -57.218 1.00 94.69 90 ARG A CA 1
ATOM 686 C C . ARG A 1 90 ? 43.668 27.423 -55.747 1.00 94.69 90 ARG A C 1
ATOM 688 O O . ARG A 1 90 ? 42.723 26.715 -55.416 1.00 94.69 90 ARG A O 1
ATOM 695 N N . TYR A 1 91 ? 44.547 27.912 -54.878 1.00 93.75 91 TYR A N 1
ATOM 696 C CA . TYR A 1 91 ? 44.488 27.691 -53.436 1.00 93.75 91 TYR A CA 1
ATOM 697 C C . TYR A 1 91 ? 43.201 28.266 -52.833 1.00 93.75 91 TYR A C 1
ATOM 699 O O . TYR A 1 91 ? 42.480 27.561 -52.133 1.00 93.75 91 TYR A O 1
ATOM 707 N N . GLN A 1 92 ? 42.830 29.499 -53.193 1.00 93.50 92 GLN A N 1
ATOM 708 C CA . GLN A 1 92 ? 41.560 30.094 -52.765 1.00 93.50 92 GLN A CA 1
ATOM 709 C C . GLN A 1 92 ? 40.341 29.303 -53.254 1.00 93.50 92 GLN A C 1
ATOM 711 O O . GLN A 1 92 ? 39.357 29.178 -52.525 1.00 93.50 92 GLN A O 1
ATOM 716 N N . LYS A 1 93 ? 40.385 28.763 -54.480 1.00 95.56 93 LYS A N 1
ATOM 717 C CA . LYS A 1 93 ? 39.322 27.889 -54.990 1.00 95.56 93 LYS A CA 1
ATOM 718 C C . LYS A 1 93 ? 39.227 26.595 -54.175 1.00 95.56 93 LYS A C 1
ATOM 720 O O . LYS A 1 93 ? 38.130 26.239 -53.764 1.00 95.56 93 LYS A O 1
ATOM 725 N N . LEU A 1 94 ? 40.359 25.948 -53.894 1.00 95.50 94 LEU A N 1
ATOM 726 C CA . LEU A 1 94 ? 40.407 24.723 -53.092 1.00 95.50 94 LEU A CA 1
ATOM 727 C C . LEU A 1 94 ? 39.864 24.939 -51.674 1.00 95.50 94 LEU A C 1
ATOM 729 O O . LEU A 1 94 ? 39.053 24.134 -51.237 1.00 95.50 94 LEU A O 1
ATOM 733 N N . ILE A 1 95 ? 40.201 26.051 -51.009 1.00 95.25 95 ILE A N 1
ATOM 734 C CA . ILE A 1 95 ? 39.626 26.400 -49.694 1.00 95.25 95 ILE A CA 1
ATOM 735 C C . ILE A 1 95 ? 38.097 26.512 -49.770 1.00 95.25 95 ILE A C 1
ATOM 737 O O . ILE A 1 95 ? 37.381 26.030 -48.893 1.00 95.25 95 ILE A O 1
ATOM 741 N N . LYS A 1 96 ? 37.567 27.153 -50.822 1.00 94.00 96 LYS A N 1
ATOM 742 C CA . LYS A 1 96 ? 36.112 27.276 -51.008 1.00 94.00 96 LYS A CA 1
ATOM 743 C C . LYS A 1 96 ? 35.452 25.916 -51.234 1.00 94.00 96 LYS A C 1
ATOM 745 O O . LYS A 1 96 ? 34.367 25.682 -50.704 1.00 94.00 96 LYS A O 1
ATOM 750 N N . ASP A 1 97 ? 36.079 25.043 -52.015 1.00 94.88 97 ASP A N 1
ATOM 751 C CA . ASP A 1 97 ? 35.559 23.704 -52.296 1.00 94.88 97 ASP A CA 1
ATOM 752 C C . ASP A 1 97 ? 35.626 22.806 -51.047 1.00 94.88 97 ASP A C 1
ATOM 754 O O . ASP A 1 97 ? 34.654 22.117 -50.743 1.00 94.88 97 ASP A O 1
ATOM 758 N N . GLU A 1 98 ? 36.703 22.887 -50.261 1.00 94.50 98 GLU A N 1
ATOM 759 C CA . GLU A 1 98 ? 36.842 22.210 -48.966 1.00 94.50 98 GLU A CA 1
ATOM 760 C C . GLU A 1 98 ? 35.757 22.654 -47.976 1.00 94.50 98 GLU A C 1
ATOM 762 O O . GLU A 1 98 ? 35.099 21.811 -47.362 1.00 94.50 98 GLU A O 1
ATOM 767 N N . ALA A 1 99 ? 35.497 23.962 -47.866 1.00 93.62 99 ALA A N 1
ATOM 768 C CA . ALA A 1 99 ? 34.436 24.487 -47.008 1.00 93.62 99 ALA A CA 1
ATOM 769 C C . ALA A 1 99 ? 33.047 23.965 -47.425 1.00 93.62 99 ALA A C 1
ATOM 771 O O . ALA A 1 99 ? 32.258 23.551 -46.572 1.00 93.62 99 ALA A O 1
ATOM 772 N N . LYS A 1 100 ? 32.756 23.924 -48.735 1.00 94.81 100 LYS A N 1
ATOM 773 C CA . LYS A 1 100 ? 31.501 23.367 -49.271 1.00 94.81 100 LYS A CA 1
ATOM 774 C C . LYS A 1 100 ? 31.368 21.873 -48.994 1.00 94.81 100 LYS A C 1
ATOM 776 O O . LYS A 1 100 ? 30.313 21.435 -48.541 1.00 94.81 100 LYS A O 1
ATOM 781 N N . LEU A 1 101 ? 32.418 21.096 -49.256 1.00 95.19 101 LEU A N 1
ATOM 782 C CA . LEU A 1 101 ? 32.429 19.653 -49.015 1.00 95.19 101 LEU A CA 1
ATOM 783 C C . LEU A 1 101 ? 32.272 19.344 -47.524 1.00 95.19 101 LEU A C 1
ATOM 785 O O . LEU A 1 101 ? 31.494 18.467 -47.165 1.00 95.19 101 LEU A O 1
ATOM 789 N N . THR A 1 102 ? 32.930 20.107 -46.652 1.00 93.56 102 THR A N 1
ATOM 790 C CA . THR A 1 102 ? 32.808 19.959 -45.194 1.00 93.56 102 THR A CA 1
ATOM 791 C C . THR A 1 102 ? 31.388 20.264 -44.719 1.00 93.56 102 THR A C 1
ATOM 793 O O . THR A 1 102 ? 30.828 19.506 -43.925 1.00 93.56 102 THR A O 1
ATOM 796 N N . ALA A 1 103 ? 30.766 21.329 -45.239 1.00 93.00 103 ALA A N 1
ATOM 797 C CA . ALA A 1 103 ? 29.371 21.653 -44.948 1.00 93.00 103 ALA A CA 1
ATOM 798 C C . ALA A 1 103 ? 28.412 20.551 -45.433 1.00 93.00 103 ALA A C 1
ATOM 800 O O . ALA A 1 103 ? 27.517 20.147 -44.690 1.00 93.00 103 ALA A O 1
ATOM 801 N N . LEU A 1 104 ? 28.635 20.013 -46.638 1.00 94.62 104 LEU A N 1
ATOM 802 C CA . LEU A 1 104 ? 27.841 18.914 -47.187 1.00 94.62 104 LEU A CA 1
ATOM 803 C C . LEU A 1 104 ? 27.992 17.637 -46.352 1.00 94.62 104 LEU A C 1
ATOM 805 O O . LEU A 1 104 ? 26.993 17.015 -46.010 1.00 94.62 104 LEU A O 1
ATOM 809 N N . LEU A 1 105 ? 29.217 17.259 -45.978 1.00 93.69 105 LEU A N 1
ATOM 810 C CA . LEU A 1 105 ? 29.471 16.095 -45.124 1.00 93.69 105 LEU A CA 1
ATOM 811 C C . LEU A 1 105 ? 28.817 16.245 -43.749 1.00 93.69 105 LEU A C 1
ATOM 813 O O . LEU A 1 105 ? 28.261 15.276 -43.232 1.00 93.69 105 LEU A O 1
ATOM 817 N N . LYS A 1 106 ? 28.849 17.449 -43.167 1.00 92.94 106 LYS A N 1
ATOM 818 C CA . LYS A 1 106 ? 28.157 17.742 -41.908 1.00 92.94 106 LYS A CA 1
ATOM 819 C C . LYS A 1 106 ? 26.644 17.561 -42.056 1.00 92.94 106 LYS A C 1
ATOM 821 O O . LYS A 1 106 ? 26.056 16.824 -41.272 1.00 92.94 106 LYS A O 1
ATOM 826 N N . SER A 1 107 ? 26.046 18.160 -43.084 1.00 93.62 107 SER A N 1
ATOM 827 C CA . SER A 1 107 ? 24.612 18.036 -43.375 1.00 93.62 107 SER A CA 1
ATOM 828 C C . SER A 1 107 ? 24.199 16.579 -43.614 1.00 93.62 107 SER A C 1
ATOM 830 O O . SER A 1 107 ? 23.253 16.104 -42.994 1.00 93.62 107 SER A O 1
ATOM 832 N N . ARG A 1 108 ? 24.957 15.817 -44.412 1.00 92.44 108 ARG A N 1
ATOM 833 C CA . ARG A 1 108 ? 24.700 14.383 -44.628 1.00 92.44 108 ARG A CA 1
ATOM 834 C C . ARG A 1 108 ? 24.818 13.561 -43.347 1.00 92.44 108 ARG A C 1
ATOM 836 O O . ARG A 1 108 ? 24.044 12.634 -43.145 1.00 92.44 108 ARG A O 1
ATOM 843 N N . ARG A 1 109 ? 25.766 13.891 -42.466 1.00 88.50 109 ARG A N 1
ATOM 844 C CA . ARG A 1 109 ? 25.904 13.229 -41.161 1.00 88.50 109 ARG A CA 1
ATOM 845 C C . ARG A 1 109 ? 24.707 13.517 -40.252 1.00 88.50 109 ARG A C 1
ATOM 847 O O . ARG A 1 109 ? 24.266 12.619 -39.542 1.00 88.50 109 ARG A O 1
ATOM 854 N N . GLU A 1 110 ? 24.184 14.740 -40.276 1.00 89.38 110 GLU A N 1
ATOM 855 C CA . GLU A 1 110 ? 22.965 15.108 -39.548 1.00 89.38 110 GLU A CA 1
ATOM 856 C C . GLU A 1 110 ? 21.741 14.353 -40.090 1.00 89.38 110 GLU A C 1
ATOM 858 O O . GLU A 1 110 ? 21.013 13.763 -39.296 1.00 89.38 110 GLU A O 1
ATOM 863 N N . GLU A 1 111 ? 21.569 14.272 -41.415 1.00 89.81 111 GLU A N 1
ATOM 864 C CA . GLU A 1 111 ? 20.510 13.473 -42.062 1.00 89.81 111 GLU A CA 1
ATOM 865 C C . GLU A 1 111 ? 20.595 11.980 -41.707 1.00 89.81 111 GLU A C 1
ATOM 867 O O . GLU A 1 111 ? 19.588 11.335 -41.425 1.00 89.81 111 GLU A O 1
ATOM 872 N N . ILE A 1 112 ? 21.803 11.415 -41.683 1.00 88.00 112 ILE A N 1
ATOM 873 C CA . ILE A 1 112 ? 22.014 10.024 -41.266 1.00 88.00 112 ILE A CA 1
ATOM 874 C C . ILE A 1 112 ? 21.591 9.826 -39.807 1.00 88.00 112 ILE A C 1
ATOM 876 O O . ILE A 1 112 ? 20.933 8.838 -39.488 1.00 88.00 112 ILE A O 1
ATOM 880 N N . LYS A 1 113 ? 21.933 10.771 -38.924 1.00 87.81 113 LYS A N 1
ATOM 881 C CA . LYS A 1 113 ? 21.584 10.699 -37.502 1.00 87.81 113 LYS A CA 1
ATOM 882 C C . LYS A 1 113 ? 20.075 10.809 -37.275 1.00 87.81 113 LYS A C 1
ATOM 884 O O . LYS A 1 113 ? 19.541 10.115 -36.411 1.00 87.81 113 LYS A O 1
ATOM 889 N N . THR A 1 114 ? 19.379 11.669 -38.021 1.00 90.06 114 THR A N 1
ATOM 890 C CA . THR A 1 114 ? 17.914 11.765 -37.926 1.00 90.06 114 THR A CA 1
ATOM 891 C C . THR A 1 114 ? 17.254 10.485 -38.423 1.00 90.06 114 THR A C 1
ATOM 893 O O . THR A 1 114 ? 16.401 9.946 -37.721 1.00 90.06 114 THR A O 1
ATOM 896 N N . PHE A 1 115 ? 17.704 9.949 -39.561 1.00 90.06 115 PHE A N 1
ATOM 897 C CA . PHE A 1 115 ? 17.230 8.672 -40.090 1.00 90.06 115 PHE A CA 1
ATOM 898 C C . PHE A 1 115 ? 17.439 7.523 -39.096 1.00 90.06 115 PHE A C 1
ATOM 900 O O . PHE A 1 115 ? 16.501 6.786 -38.793 1.00 90.06 115 PHE A O 1
ATOM 907 N N . GLU A 1 116 ? 18.641 7.408 -38.529 1.00 89.44 116 GLU A N 1
ATOM 908 C CA . GLU A 1 116 ? 18.953 6.431 -37.486 1.00 89.44 116 GLU A CA 1
ATOM 909 C C . GLU A 1 116 ? 17.994 6.567 -36.294 1.00 89.44 116 GLU A C 1
ATOM 911 O O . GLU A 1 116 ? 17.418 5.576 -35.843 1.00 89.44 116 GLU A O 1
ATOM 916 N N . GLY A 1 117 ? 17.769 7.795 -35.817 1.00 89.88 117 GLY A N 1
ATOM 917 C CA . GLY A 1 117 ? 16.829 8.076 -34.734 1.00 89.88 117 GLY A CA 1
ATOM 918 C C . GLY A 1 117 ? 15.401 7.622 -35.050 1.00 89.88 117 GLY A C 1
ATOM 919 O O . GLY A 1 117 ? 14.751 7.002 -34.204 1.00 89.88 117 GLY A O 1
ATOM 920 N N . THR A 1 118 ? 14.919 7.866 -36.271 1.00 91.88 118 THR A N 1
ATOM 921 C CA . THR A 1 118 ? 13.595 7.415 -36.724 1.00 91.88 118 THR A CA 1
ATOM 922 C C . THR A 1 118 ? 13.496 5.892 -36.746 1.00 91.88 118 THR A C 1
ATOM 924 O O . THR A 1 118 ? 12.540 5.337 -36.205 1.00 91.88 118 THR A O 1
ATOM 927 N N . VAL A 1 119 ? 14.496 5.206 -37.304 1.00 92.50 119 VAL A N 1
ATOM 928 C CA . VAL A 1 119 ? 14.523 3.736 -37.384 1.00 92.50 119 VAL A CA 1
ATOM 929 C C . VAL A 1 119 ? 14.554 3.115 -35.993 1.00 92.50 119 VAL A C 1
ATOM 931 O O . VAL A 1 119 ? 13.789 2.194 -35.716 1.00 92.50 119 VAL A O 1
ATOM 934 N N . ARG A 1 120 ? 15.380 3.642 -35.084 1.00 92.31 120 ARG A N 1
ATOM 935 C CA . ARG A 1 120 ? 15.435 3.170 -33.693 1.00 92.31 120 ARG A CA 1
ATOM 936 C C . ARG A 1 120 ? 14.126 3.401 -32.953 1.00 92.31 120 ARG A C 1
ATOM 938 O O . ARG A 1 120 ? 13.701 2.539 -32.192 1.00 92.31 120 ARG A O 1
ATOM 945 N N . THR A 1 121 ? 13.475 4.537 -33.191 1.00 93.56 121 THR A N 1
ATOM 946 C CA . THR A 1 121 ? 12.162 4.829 -32.603 1.00 93.56 121 THR A CA 1
ATOM 947 C C . THR A 1 121 ? 11.117 3.832 -33.098 1.00 93.56 121 THR A C 1
ATOM 949 O O . THR A 1 121 ? 10.396 3.262 -32.285 1.00 93.56 121 THR A O 1
ATOM 952 N N . ALA A 1 122 ? 11.080 3.552 -34.403 1.00 94.38 122 ALA A N 1
ATOM 953 C CA . ALA A 1 122 ? 10.194 2.539 -34.974 1.00 94.38 122 ALA A CA 1
ATOM 954 C C . ALA A 1 122 ? 10.496 1.135 -34.418 1.00 94.38 122 ALA A C 1
ATOM 956 O O . ALA A 1 122 ? 9.588 0.435 -33.983 1.00 94.38 122 ALA A O 1
ATOM 957 N N . ALA A 1 123 ? 11.772 0.746 -34.336 1.00 94.50 123 ALA A N 1
ATOM 958 C CA . ALA A 1 123 ? 12.177 -0.525 -33.738 1.00 94.50 123 ALA A CA 1
ATOM 959 C C . ALA A 1 123 ? 11.746 -0.640 -32.268 1.00 94.50 123 ALA A C 1
ATOM 961 O O . ALA A 1 123 ? 11.261 -1.691 -31.859 1.00 94.50 123 ALA A O 1
ATOM 962 N N . LYS A 1 124 ? 11.867 0.441 -31.488 1.00 94.44 124 LYS A N 1
ATOM 963 C CA . LYS A 1 124 ? 11.427 0.478 -30.090 1.00 94.44 124 LYS A CA 1
ATOM 964 C C . LYS A 1 124 ? 9.908 0.355 -29.963 1.00 94.44 124 LYS A C 1
ATOM 966 O O . LYS A 1 124 ? 9.438 -0.473 -29.195 1.00 94.44 124 LYS A O 1
ATOM 971 N N . LEU A 1 125 ? 9.144 1.100 -30.763 1.00 95.19 125 LEU A N 1
ATOM 972 C CA . LEU A 1 125 ? 7.681 0.982 -30.793 1.00 95.19 125 LEU A CA 1
ATOM 973 C C . LEU A 1 125 ? 7.237 -0.438 -31.163 1.00 95.19 125 LEU A C 1
ATOM 975 O O . LEU A 1 125 ? 6.312 -0.980 -30.561 1.00 95.19 125 LEU A O 1
ATOM 979 N N . MET A 1 126 ? 7.913 -1.057 -32.131 1.00 95.00 126 MET A N 1
ATOM 980 C CA . MET A 1 126 ? 7.639 -2.433 -32.529 1.00 95.00 126 MET A CA 1
ATOM 981 C C . MET A 1 126 ? 8.021 -3.444 -31.437 1.00 95.00 126 MET A C 1
ATOM 983 O O . MET A 1 126 ? 7.313 -4.434 -31.248 1.00 95.00 126 MET A O 1
ATOM 987 N N . GLN A 1 127 ? 9.097 -3.196 -30.686 1.00 93.62 127 GLN A N 1
ATOM 988 C CA . GLN A 1 127 ? 9.478 -4.005 -29.527 1.00 93.62 127 GLN A CA 1
ATOM 989 C C . GLN A 1 127 ? 8.428 -3.919 -28.416 1.00 93.62 127 GLN A C 1
ATOM 991 O O . GLN A 1 127 ? 7.979 -4.956 -27.929 1.00 93.62 127 GLN A O 1
ATOM 996 N N . ASP A 1 128 ? 7.998 -2.709 -28.058 1.00 90.88 128 ASP A N 1
ATOM 997 C CA . ASP A 1 128 ? 6.972 -2.480 -27.036 1.00 90.88 128 ASP A CA 1
ATOM 998 C C . ASP A 1 128 ? 5.638 -3.131 -27.444 1.00 90.88 128 ASP A C 1
ATOM 1000 O O . ASP A 1 128 ? 4.976 -3.790 -26.635 1.00 90.88 128 ASP A O 1
ATOM 1004 N N . ARG A 1 129 ? 5.276 -3.045 -28.734 1.00 91.75 129 ARG A N 1
ATOM 1005 C CA . ARG A 1 129 ? 4.117 -3.759 -29.287 1.00 91.75 129 ARG A CA 1
ATOM 1006 C C . ARG A 1 129 ? 4.288 -5.275 -29.214 1.00 91.75 129 ARG A C 1
ATOM 1008 O O . ARG A 1 129 ? 3.360 -5.965 -28.813 1.00 91.75 129 ARG A O 1
ATOM 1015 N N . SER A 1 130 ? 5.463 -5.794 -29.560 1.00 92.25 130 SER A N 1
ATOM 1016 C CA . SER A 1 130 ? 5.731 -7.236 -29.527 1.00 92.25 130 SER A CA 1
ATOM 1017 C C . SER A 1 130 ? 5.624 -7.790 -28.107 1.00 92.25 130 SER A C 1
ATOM 1019 O O . SER A 1 130 ? 5.060 -8.862 -27.923 1.00 92.25 130 SER A O 1
ATOM 1021 N N . ARG A 1 131 ? 6.091 -7.059 -27.089 1.00 89.56 131 ARG A N 1
ATOM 1022 C CA . ARG A 1 131 ? 6.011 -7.491 -25.681 1.00 89.56 131 ARG A CA 1
ATOM 1023 C C . ARG A 1 131 ? 4.582 -7.639 -25.157 1.00 89.56 131 ARG A C 1
ATOM 1025 O O . ARG A 1 131 ? 4.350 -8.418 -24.245 1.00 89.56 131 ARG A O 1
ATOM 1032 N N . THR A 1 132 ? 3.632 -6.911 -25.737 1.00 88.56 132 THR A N 1
ATOM 1033 C CA . THR A 1 132 ? 2.209 -6.957 -25.359 1.00 88.56 132 THR A CA 1
ATOM 1034 C C . THR A 1 132 ? 1.368 -7.824 -26.300 1.00 88.56 132 THR A C 1
ATOM 1036 O O . THR A 1 132 ? 0.155 -7.902 -26.144 1.00 88.56 132 THR A O 1
ATOM 1039 N N . SER A 1 133 ? 2.000 -8.483 -27.273 1.00 92.38 133 SER A N 1
ATOM 1040 C CA . SER A 1 133 ? 1.329 -9.268 -28.305 1.00 92.38 133 SER A CA 1
ATOM 1041 C C . SER A 1 133 ? 1.383 -10.760 -27.998 1.00 92.38 133 SER A C 1
ATOM 1043 O O . SER A 1 133 ? 2.467 -11.336 -27.903 1.00 92.38 133 SER A O 1
ATOM 1045 N N . PHE A 1 134 ? 0.228 -11.427 -27.940 1.00 91.88 134 PHE A N 1
ATOM 1046 C CA . PHE A 1 134 ? 0.157 -12.887 -27.773 1.00 91.88 134 PHE A CA 1
ATOM 1047 C C . PHE A 1 134 ? 0.786 -13.650 -28.947 1.00 91.88 134 PHE A C 1
ATOM 1049 O O . PHE A 1 134 ? 1.150 -14.814 -28.806 1.00 91.88 134 PHE A O 1
ATOM 1056 N N . TYR A 1 135 ? 0.997 -12.999 -30.096 1.00 92.62 135 TYR A N 1
ATOM 1057 C CA . TYR A 1 135 ? 1.768 -13.584 -31.194 1.00 92.62 135 TYR A CA 1
ATOM 1058 C C . TYR A 1 135 ? 3.236 -13.844 -30.808 1.00 92.62 135 TYR A C 1
ATOM 1060 O O . TYR A 1 135 ? 3.860 -14.782 -31.305 1.00 92.62 135 TYR A O 1
ATOM 1068 N N . THR A 1 136 ? 3.783 -13.047 -29.886 1.00 91.31 136 THR A N 1
ATOM 1069 C CA . THR A 1 136 ? 5.141 -13.215 -29.354 1.00 91.31 136 THR A CA 1
ATOM 1070 C C . THR A 1 136 ? 5.253 -14.404 -28.410 1.00 91.31 136 THR A C 1
ATOM 1072 O O . THR A 1 136 ? 6.294 -15.047 -28.403 1.00 91.31 136 THR A O 1
ATOM 1075 N N . GLN A 1 137 ? 4.191 -14.762 -27.683 1.00 88.00 137 GLN A N 1
ATOM 1076 C CA . GLN A 1 137 ? 4.176 -15.988 -26.877 1.00 88.00 137 GLN A CA 1
ATOM 1077 C C . GLN A 1 137 ? 4.398 -17.230 -27.754 1.00 88.00 137 GLN A C 1
ATOM 1079 O O . GLN A 1 137 ? 5.120 -18.143 -27.370 1.00 88.00 137 GLN A O 1
ATOM 1084 N N . GLN A 1 138 ? 3.798 -17.247 -28.947 1.00 88.31 138 GLN A N 1
ATOM 1085 C CA . GLN A 1 138 ? 3.956 -18.336 -29.911 1.00 88.31 138 GLN A CA 1
ATOM 1086 C C . GLN A 1 138 ? 5.326 -18.307 -30.620 1.00 88.31 138 GLN A C 1
ATOM 1088 O O . GLN A 1 138 ? 5.797 -19.347 -31.069 1.00 88.31 138 GLN A O 1
ATOM 1093 N N . ASN A 1 139 ? 5.959 -17.132 -30.719 1.00 90.00 139 ASN A N 1
ATOM 1094 C CA . ASN A 1 139 ? 7.211 -16.903 -31.454 1.00 90.00 139 ASN A CA 1
ATOM 1095 C C . ASN A 1 139 ? 8.196 -16.051 -30.618 1.00 90.00 139 ASN A C 1
ATOM 1097 O O . ASN A 1 139 ? 8.463 -14.890 -30.967 1.00 90.00 139 ASN A O 1
ATOM 1101 N N . PRO A 1 140 ? 8.705 -16.559 -29.479 1.00 86.94 140 PRO A N 1
ATOM 1102 C CA . PRO A 1 140 ? 9.492 -15.768 -28.526 1.00 86.94 140 PRO A CA 1
ATOM 1103 C C . PRO A 1 140 ? 10.827 -15.268 -29.101 1.00 86.94 140 PRO A C 1
ATOM 1105 O O . PRO A 1 140 ? 11.320 -14.199 -28.728 1.00 86.94 140 PRO A O 1
ATOM 1108 N N . GLU A 1 141 ? 11.402 -15.986 -30.066 1.00 88.00 141 GLU A N 1
ATOM 1109 C CA . GLU A 1 141 ? 12.662 -15.656 -30.734 1.00 88.00 141 GLU A CA 1
ATOM 1110 C C . GLU A 1 141 ? 12.628 -14.315 -31.478 1.00 88.00 141 GLU A C 1
ATOM 1112 O O . GLU A 1 141 ? 13.675 -13.691 -31.685 1.00 88.00 141 GLU A O 1
ATOM 1117 N N . ARG A 1 142 ? 11.438 -13.806 -31.829 1.00 88.94 142 ARG A N 1
ATOM 1118 C CA . ARG A 1 142 ? 11.307 -12.503 -32.494 1.00 88.94 142 ARG A CA 1
ATOM 1119 C C . ARG A 1 142 ? 11.810 -11.348 -31.631 1.00 88.94 142 ARG A C 1
ATOM 1121 O O . ARG A 1 142 ? 12.279 -10.352 -32.178 1.00 88.94 142 ARG A O 1
ATOM 1128 N N . LEU A 1 143 ? 11.751 -11.470 -30.299 1.00 88.94 143 LEU A N 1
ATOM 1129 C CA . LEU A 1 143 ? 12.238 -10.424 -29.396 1.00 88.94 143 LEU A CA 1
ATOM 1130 C C . LEU A 1 143 ? 13.762 -10.269 -29.473 1.00 88.94 143 LEU A C 1
ATOM 1132 O O . LEU A 1 143 ? 14.276 -9.155 -29.350 1.00 88.94 143 LEU A O 1
ATOM 1136 N N . ALA A 1 144 ? 14.484 -11.357 -29.755 1.00 87.62 144 ALA A N 1
ATOM 1137 C CA . ALA A 1 144 ? 15.933 -11.327 -29.924 1.00 87.62 144 ALA A CA 1
ATOM 1138 C C . ALA A 1 144 ? 16.359 -10.505 -31.154 1.00 87.62 144 ALA A C 1
ATOM 1140 O O . ALA A 1 144 ? 17.436 -9.907 -31.154 1.00 87.62 144 ALA A O 1
ATOM 1141 N N . ALA A 1 145 ? 15.500 -10.395 -32.178 1.00 86.44 145 ALA A N 1
ATOM 1142 C CA . ALA A 1 145 ? 15.782 -9.605 -33.378 1.00 86.44 145 ALA A CA 1
ATOM 1143 C C . ALA A 1 145 ? 15.916 -8.095 -33.094 1.00 86.44 145 ALA A C 1
ATOM 1145 O O . ALA A 1 145 ? 16.582 -7.382 -33.848 1.00 86.44 145 ALA A O 1
ATOM 1146 N N . PHE A 1 146 ? 15.343 -7.594 -31.992 1.00 90.31 146 PHE A N 1
ATOM 1147 C CA . PHE A 1 146 ? 15.476 -6.185 -31.613 1.00 90.31 146 PHE A CA 1
ATOM 1148 C C . PHE A 1 146 ? 16.855 -5.840 -31.048 1.00 90.31 146 PHE A C 1
ATOM 1150 O O . PHE A 1 146 ? 17.271 -4.687 -31.156 1.00 90.31 146 PHE A O 1
ATOM 1157 N N . ALA A 1 147 ? 17.596 -6.810 -30.499 1.00 86.88 147 ALA A N 1
ATOM 1158 C CA . ALA A 1 147 ? 18.916 -6.562 -29.915 1.00 86.88 147 ALA A CA 1
ATOM 1159 C C . ALA A 1 147 ? 19.889 -5.960 -30.944 1.00 86.88 147 ALA A C 1
ATOM 1161 O O . ALA A 1 147 ? 20.621 -5.018 -30.648 1.00 86.88 147 ALA A O 1
ATOM 1162 N N . THR A 1 148 ? 19.841 -6.446 -32.188 1.00 85.50 148 THR A N 1
ATOM 1163 C CA . THR A 1 148 ? 20.678 -5.950 -33.288 1.00 85.50 148 THR A CA 1
ATOM 1164 C C . THR A 1 148 ? 20.214 -4.604 -33.848 1.00 85.50 148 THR A C 1
ATOM 1166 O O . THR A 1 148 ? 21.051 -3.831 -34.315 1.00 85.50 148 THR A O 1
ATOM 1169 N N . LEU A 1 149 ? 18.906 -4.320 -33.802 1.00 86.31 149 LEU A N 1
ATOM 1170 C CA . LEU A 1 149 ? 18.287 -3.071 -34.276 1.00 86.31 149 LEU A CA 1
ATOM 1171 C C . LEU A 1 149 ? 18.494 -1.903 -33.301 1.00 86.31 149 LEU A C 1
ATOM 1173 O O . LEU A 1 149 ? 18.627 -0.751 -33.712 1.00 86.31 149 LEU A O 1
ATOM 1177 N N . LEU A 1 150 ? 18.515 -2.201 -32.002 1.00 89.44 150 LEU A N 1
ATOM 1178 C CA . LEU A 1 150 ? 18.603 -1.213 -30.927 1.00 89.44 150 LEU A CA 1
ATOM 1179 C C . LEU A 1 150 ? 20.032 -1.021 -30.392 1.00 89.44 150 LEU A C 1
ATOM 1181 O O . LEU A 1 150 ? 20.237 -0.190 -29.512 1.00 89.44 150 LEU A O 1
ATOM 1185 N N . ALA A 1 151 ? 21.024 -1.726 -30.945 1.00 89.38 151 ALA A N 1
ATOM 1186 C CA . ALA A 1 151 ? 22.428 -1.605 -30.550 1.00 89.38 151 ALA A CA 1
ATOM 1187 C C . ALA A 1 151 ? 22.964 -0.172 -30.784 1.00 89.38 151 ALA A C 1
ATOM 1189 O O . ALA A 1 151 ? 22.938 0.280 -31.932 1.00 89.38 151 ALA A O 1
ATOM 1190 N N . PRO A 1 152 ? 23.457 0.540 -29.750 1.00 84.12 152 PRO A N 1
ATOM 1191 C CA . PRO A 1 152 ? 23.753 1.978 -29.818 1.00 84.12 152 PRO A CA 1
ATOM 1192 C C . PRO A 1 152 ? 24.882 2.331 -30.794 1.00 84.12 152 PRO A C 1
ATOM 1194 O O . PRO A 1 152 ? 24.803 3.352 -31.468 1.00 84.12 152 PRO A O 1
ATOM 1197 N N . ASP A 1 153 ? 25.880 1.458 -30.934 1.00 84.81 153 ASP A N 1
ATOM 1198 C CA . ASP A 1 153 ? 27.088 1.728 -31.729 1.00 84.81 153 ASP A CA 1
ATOM 1199 C C . ASP A 1 153 ? 27.020 1.175 -33.164 1.00 84.81 153 ASP A C 1
ATOM 1201 O O . ASP A 1 153 ? 27.993 1.236 -33.917 1.00 84.81 153 ASP A O 1
ATOM 1205 N N . ARG A 1 154 ? 25.870 0.615 -33.565 1.00 85.81 154 ARG A N 1
ATOM 1206 C CA . ARG A 1 154 ? 25.662 0.012 -34.888 1.00 85.81 154 ARG A CA 1
ATOM 1207 C C . ARG A 1 154 ? 24.558 0.741 -35.643 1.00 85.81 154 ARG A C 1
ATOM 1209 O O . ARG A 1 154 ? 23.414 0.766 -35.198 1.00 85.81 154 ARG A O 1
ATOM 1216 N N . MET A 1 155 ? 24.893 1.264 -36.819 1.00 84.56 155 MET A N 1
ATOM 1217 C CA . MET A 1 155 ? 23.911 1.828 -37.744 1.00 84.56 155 MET A CA 1
ATOM 1218 C C . MET A 1 155 ? 23.050 0.703 -38.355 1.00 84.56 155 MET A C 1
ATOM 1220 O O . MET A 1 155 ? 23.620 -0.271 -38.858 1.00 84.56 155 MET A O 1
ATOM 1224 N N . PRO A 1 156 ? 21.709 0.822 -38.357 1.00 88.50 156 PRO A N 1
ATOM 1225 C CA . PRO A 1 156 ? 20.836 -0.127 -39.042 1.00 88.50 156 PRO A CA 1
ATOM 1226 C C . PRO A 1 156 ? 21.078 -0.115 -40.558 1.00 88.50 156 PRO A C 1
ATOM 1228 O O . PRO A 1 156 ? 20.977 0.929 -41.203 1.00 88.50 156 PRO A O 1
ATOM 1231 N N . GLY A 1 157 ? 21.394 -1.277 -41.128 1.00 88.19 157 GLY A N 1
ATOM 1232 C CA . GLY A 1 157 ? 21.539 -1.461 -42.571 1.00 88.19 157 GLY A CA 1
ATOM 1233 C C . GLY A 1 157 ? 20.212 -1.788 -43.261 1.00 88.19 157 GLY A C 1
ATOM 1234 O O . GLY A 1 157 ? 19.173 -1.949 -42.624 1.00 88.19 157 GLY A O 1
ATOM 1235 N N . LEU A 1 158 ? 20.245 -1.962 -44.586 1.00 89.50 158 LEU A N 1
ATOM 1236 C CA . LEU A 1 158 ? 19.051 -2.292 -45.378 1.00 89.50 158 LEU A CA 1
ATOM 1237 C C . LEU A 1 158 ? 18.380 -3.605 -44.935 1.00 89.50 158 LEU A C 1
ATOM 1239 O O . LEU A 1 158 ? 17.153 -3.698 -44.906 1.00 89.50 158 LEU A O 1
ATOM 1243 N N . THR A 1 159 ? 19.175 -4.602 -44.544 1.00 90.38 159 THR A N 1
ATOM 1244 C CA . THR A 1 159 ? 18.670 -5.873 -44.009 1.00 90.38 159 THR A CA 1
ATOM 1245 C C . THR A 1 159 ? 17.911 -5.671 -42.699 1.00 90.38 159 THR A C 1
ATOM 1247 O O . THR A 1 159 ? 16.854 -6.263 -42.509 1.00 90.38 159 THR A O 1
ATOM 1250 N N . ASP A 1 160 ? 18.413 -4.803 -41.816 1.00 90.56 160 ASP A N 1
ATOM 1251 C CA . ASP A 1 160 ? 17.755 -4.487 -40.547 1.00 90.56 160 ASP A CA 1
ATOM 1252 C C . ASP A 1 160 ? 16.412 -3.772 -40.794 1.00 90.56 160 ASP A C 1
ATOM 1254 O O . ASP A 1 160 ? 15.408 -4.104 -40.166 1.00 90.56 160 ASP A O 1
ATOM 1258 N N . LEU A 1 161 ? 16.368 -2.843 -41.758 1.00 91.31 161 LEU A N 1
ATOM 1259 C CA . LEU A 1 161 ? 15.138 -2.150 -42.164 1.00 91.31 161 LEU A CA 1
ATOM 1260 C C . LEU A 1 161 ? 14.096 -3.107 -42.739 1.00 91.31 161 LEU A C 1
ATOM 1262 O O . LEU A 1 161 ? 12.929 -3.045 -42.362 1.00 91.31 161 LEU A O 1
ATOM 1266 N N . THR A 1 162 ? 14.524 -3.995 -43.636 1.00 93.25 162 THR A N 1
ATOM 1267 C CA . THR A 1 162 ? 13.640 -4.991 -44.255 1.00 93.25 162 THR A CA 1
ATOM 1268 C C . THR A 1 162 ? 13.049 -5.895 -43.182 1.00 93.25 162 THR A C 1
ATOM 1270 O O . THR A 1 162 ? 11.834 -6.053 -43.118 1.00 93.25 162 THR A O 1
ATOM 1273 N N . ARG A 1 163 ? 13.885 -6.370 -42.251 1.00 92.06 163 ARG A N 1
ATOM 1274 C CA . ARG A 1 163 ? 13.442 -7.179 -41.114 1.00 92.06 163 ARG A CA 1
ATOM 1275 C C . ARG A 1 163 ? 12.451 -6.436 -40.222 1.00 92.06 163 ARG A C 1
ATOM 1277 O O . ARG A 1 163 ? 11.457 -7.016 -39.808 1.00 92.06 163 ARG A O 1
ATOM 1284 N N . LEU A 1 164 ? 12.688 -5.155 -39.932 1.00 94.00 164 LEU A N 1
ATOM 1285 C CA . LEU A 1 164 ? 11.756 -4.352 -39.138 1.00 94.00 164 LEU A CA 1
ATOM 1286 C C . LEU A 1 164 ? 10.392 -4.221 -39.835 1.00 94.00 164 LEU A C 1
ATOM 1288 O O . LEU A 1 164 ? 9.357 -4.378 -39.192 1.00 94.00 164 LEU A O 1
ATOM 1292 N N . ILE A 1 165 ? 10.386 -3.970 -41.145 1.00 94.75 165 ILE A N 1
ATOM 1293 C CA . ILE A 1 165 ? 9.160 -3.885 -41.948 1.00 94.75 165 ILE A CA 1
ATOM 1294 C C . ILE A 1 165 ? 8.426 -5.233 -41.961 1.00 94.75 165 ILE A C 1
ATOM 1296 O O . ILE A 1 165 ? 7.219 -5.271 -41.727 1.00 94.75 165 ILE A O 1
ATOM 1300 N N . GLU A 1 166 ? 9.143 -6.339 -42.163 1.00 94.50 166 GLU A N 1
ATOM 1301 C CA . GLU A 1 166 ? 8.590 -7.696 -42.072 1.00 94.50 166 GLU A CA 1
ATOM 1302 C C . GLU A 1 166 ? 7.961 -7.955 -40.701 1.00 94.50 166 GLU A C 1
ATOM 1304 O O . GLU A 1 166 ? 6.862 -8.494 -40.623 1.00 94.50 166 GLU A O 1
ATOM 1309 N N . MET A 1 167 ? 8.598 -7.516 -39.611 1.00 94.31 167 MET A N 1
ATOM 1310 C CA . MET A 1 167 ? 8.035 -7.659 -38.266 1.00 94.31 167 MET A CA 1
ATOM 1311 C C . MET A 1 167 ? 6.696 -6.929 -38.125 1.00 94.31 167 MET A C 1
ATOM 1313 O O . MET A 1 167 ? 5.772 -7.504 -37.549 1.00 94.31 167 MET A O 1
ATOM 1317 N N . TYR A 1 168 ? 6.564 -5.713 -38.668 1.00 95.44 168 TYR A N 1
ATOM 1318 C CA . TYR A 1 168 ? 5.289 -4.988 -38.689 1.00 95.44 168 TYR A CA 1
ATOM 1319 C C . TYR A 1 168 ? 4.224 -5.713 -39.515 1.00 95.44 168 TYR A C 1
ATOM 1321 O O . TYR A 1 168 ? 3.084 -5.824 -39.070 1.00 95.44 168 TYR A O 1
ATOM 1329 N N . PHE A 1 169 ? 4.572 -6.230 -40.695 1.00 96.00 169 PHE A N 1
ATOM 1330 C CA . PHE A 1 169 ? 3.617 -6.979 -41.515 1.00 96.00 169 PHE A CA 1
ATOM 1331 C C . PHE A 1 169 ? 3.196 -8.298 -40.868 1.00 96.00 169 PHE A C 1
ATOM 1333 O O . PHE A 1 169 ? 2.011 -8.618 -40.894 1.00 96.00 169 PHE A O 1
ATOM 1340 N N . ASN A 1 170 ? 4.118 -9.018 -40.232 1.00 94.19 170 ASN A N 1
ATOM 1341 C CA . ASN A 1 170 ? 3.804 -10.235 -39.486 1.00 94.19 170 ASN A CA 1
ATOM 1342 C C . ASN A 1 170 ? 2.873 -9.930 -38.305 1.00 94.19 170 ASN A C 1
ATOM 1344 O O . ASN A 1 170 ? 1.920 -10.664 -38.072 1.00 94.19 170 ASN A O 1
ATOM 1348 N N . GLU A 1 171 ? 3.098 -8.819 -37.597 1.00 94.50 171 GLU A N 1
ATOM 1349 C CA . GLU A 1 171 ? 2.198 -8.358 -36.534 1.00 94.50 171 GLU A CA 1
ATOM 1350 C C . GLU A 1 171 ? 0.801 -8.041 -37.076 1.00 94.50 171 GLU A C 1
ATOM 1352 O O . GLU A 1 171 ? -0.196 -8.470 -36.502 1.00 94.50 171 GLU A O 1
ATOM 1357 N N . LEU A 1 172 ? 0.723 -7.323 -38.202 1.00 95.00 172 LEU A N 1
ATOM 1358 C CA . LEU A 1 172 ? -0.540 -6.993 -38.862 1.00 95.00 172 LEU A CA 1
ATOM 1359 C C . LEU A 1 172 ? -1.287 -8.250 -39.311 1.00 95.00 172 LEU A C 1
ATOM 1361 O O . LEU A 1 172 ? -2.480 -8.364 -39.053 1.00 95.00 172 LEU A O 1
ATOM 1365 N N . GLN A 1 173 ? -0.606 -9.214 -39.927 1.00 94.25 173 GLN A N 1
ATOM 1366 C CA . GLN A 1 173 ? -1.210 -10.494 -40.302 1.00 94.25 173 GLN A CA 1
ATOM 1367 C C . GLN A 1 173 ? -1.705 -11.257 -39.071 1.00 94.25 173 GLN A C 1
ATOM 1369 O O . GLN A 1 173 ? -2.833 -11.746 -39.066 1.00 94.25 173 GLN A O 1
ATOM 1374 N N . ALA A 1 174 ? -0.915 -11.269 -37.995 1.00 93.50 174 ALA A N 1
ATOM 1375 C CA . ALA A 1 174 ? -1.293 -11.915 -36.748 1.00 93.50 174 ALA A CA 1
ATOM 1376 C C . ALA A 1 174 ? -2.547 -11.306 -36.105 1.00 93.50 174 ALA A C 1
ATOM 1378 O O . ALA A 1 174 ? -3.216 -12.016 -35.362 1.00 93.50 174 ALA A O 1
ATOM 1379 N N . THR A 1 175 ? -2.906 -10.042 -36.386 1.00 92.56 175 THR A N 1
ATOM 1380 C CA . THR A 1 175 ? -4.156 -9.442 -35.870 1.00 92.56 175 THR A CA 1
ATOM 1381 C C . THR A 1 175 ? -5.423 -10.090 -36.425 1.00 92.56 175 THR A C 1
ATOM 1383 O O . THR A 1 175 ? -6.440 -10.082 -35.737 1.00 92.56 175 THR A O 1
ATOM 1386 N N . ALA A 1 176 ? -5.364 -10.658 -37.632 1.00 91.56 176 ALA A N 1
ATOM 1387 C CA . ALA A 1 176 ? -6.494 -11.320 -38.282 1.00 91.56 176 ALA A CA 1
ATOM 1388 C C . ALA A 1 176 ? -6.510 -12.842 -38.058 1.00 91.56 176 ALA A C 1
ATOM 1390 O O . ALA A 1 176 ? -7.456 -13.512 -38.465 1.00 91.56 176 ALA A O 1
ATOM 1391 N N . ASP A 1 177 ? -5.463 -13.384 -37.437 1.00 93.00 177 ASP A N 1
ATOM 1392 C CA . ASP A 1 177 ? -5.273 -14.818 -37.267 1.00 93.00 177 ASP A CA 1
ATOM 1393 C C . ASP A 1 177 ? -5.868 -15.328 -35.947 1.00 93.00 177 ASP A C 1
ATOM 1395 O O . ASP A 1 177 ? -5.755 -14.677 -34.901 1.00 93.00 177 ASP A O 1
ATOM 1399 N N . VAL A 1 178 ? -6.466 -16.519 -35.996 1.00 92.50 178 VAL A N 1
ATOM 1400 C CA . VAL A 1 178 ? -6.949 -17.255 -34.823 1.00 92.50 178 VAL A CA 1
ATOM 1401 C C . VAL A 1 178 ? -6.246 -18.602 -34.803 1.00 92.50 178 VAL A C 1
ATOM 1403 O O . VAL A 1 178 ? -6.504 -19.450 -35.656 1.00 92.50 178 VAL A O 1
ATOM 1406 N N . SER A 1 179 ? -5.359 -18.803 -33.831 1.00 93.06 179 SER A N 1
ATOM 1407 C CA . SER A 1 179 ? -4.554 -20.019 -33.729 1.00 93.06 179 SER A CA 1
ATOM 1408 C C . SER A 1 179 ? -4.856 -20.784 -32.446 1.00 93.06 179 SER A C 1
ATOM 1410 O O . SER A 1 179 ? -5.075 -20.197 -31.386 1.00 93.06 179 SER A O 1
ATOM 1412 N N . ARG A 1 180 ? -4.851 -22.117 -32.547 1.00 93.62 180 ARG A N 1
ATOM 1413 C CA . ARG A 1 180 ? -4.974 -23.041 -31.415 1.00 93.62 180 ARG A CA 1
ATOM 1414 C C . ARG A 1 180 ? -3.671 -23.819 -31.276 1.00 93.62 180 ARG A C 1
ATOM 1416 O O . ARG A 1 180 ? -3.210 -24.406 -32.253 1.00 93.62 180 ARG A O 1
ATOM 1423 N N . TYR A 1 181 ? -3.056 -23.780 -30.100 1.00 93.12 181 TYR A N 1
ATOM 1424 C CA . TYR A 1 181 ? -1.778 -24.442 -29.825 1.00 93.12 181 TYR A CA 1
ATOM 1425 C C . TYR A 1 181 ? -1.650 -24.793 -28.342 1.00 93.12 181 TYR A C 1
ATOM 1427 O O . TYR A 1 181 ? -2.327 -24.210 -27.500 1.00 93.12 181 TYR A O 1
ATOM 1435 N N . SER A 1 182 ? -0.771 -25.736 -28.015 1.00 93.31 182 SER A N 1
ATOM 1436 C CA . SER A 1 182 ? -0.463 -26.097 -26.629 1.00 93.31 182 SER A CA 1
ATOM 1437 C C . SER A 1 182 ? 0.812 -25.400 -26.169 1.00 93.31 182 SER A C 1
ATOM 1439 O O . SER A 1 182 ? 1.782 -25.316 -26.922 1.00 93.31 182 SER A O 1
ATOM 1441 N N . SER A 1 183 ? 0.811 -24.898 -24.939 1.00 90.81 183 SER A N 1
ATOM 1442 C CA . SER A 1 183 ? 1.971 -24.259 -24.316 1.00 90.81 183 SER A CA 1
ATOM 1443 C C . SER A 1 183 ? 1.876 -24.378 -22.802 1.00 90.81 183 SER A C 1
ATOM 1445 O O . SER A 1 183 ? 0.791 -24.522 -22.245 1.00 90.81 183 SER A O 1
ATOM 1447 N N . THR A 1 184 ? 3.011 -24.242 -22.128 1.00 89.56 184 THR A N 1
ATOM 1448 C CA . THR A 1 184 ? 3.053 -24.067 -20.678 1.00 89.56 184 THR A CA 1
ATOM 1449 C C . THR A 1 184 ? 2.789 -22.599 -20.329 1.00 89.56 184 THR A C 1
ATOM 1451 O O . THR A 1 184 ? 3.344 -21.697 -20.967 1.00 89.56 184 THR A O 1
ATOM 1454 N N . ILE A 1 185 ? 1.938 -22.356 -19.335 1.00 88.94 185 ILE A N 1
ATOM 1455 C CA . ILE A 1 185 ? 1.666 -21.040 -18.736 1.00 88.94 185 ILE A CA 1
ATOM 1456 C C . ILE A 1 185 ? 1.946 -21.086 -17.234 1.00 88.94 185 ILE A C 1
ATOM 1458 O O . ILE A 1 185 ? 2.142 -22.160 -16.672 1.00 88.94 185 ILE A O 1
ATOM 1462 N N . ILE A 1 186 ? 1.936 -19.934 -16.571 1.00 86.19 186 ILE A N 1
ATOM 1463 C CA . ILE A 1 186 ? 1.935 -19.856 -15.107 1.00 86.19 186 ILE A CA 1
ATOM 1464 C C . ILE A 1 186 ? 0.478 -19.841 -14.628 1.00 86.19 186 ILE A C 1
ATOM 1466 O O . ILE A 1 186 ? -0.297 -18.977 -15.041 1.00 86.19 186 ILE A O 1
ATOM 1470 N N . GLY A 1 187 ? 0.103 -20.810 -13.795 1.00 80.31 187 GLY A N 1
ATOM 1471 C CA . GLY A 1 187 ? -1.223 -20.908 -13.193 1.00 80.31 187 GLY A CA 1
ATOM 1472 C C . GLY A 1 187 ? -1.467 -19.869 -12.097 1.00 80.31 187 GLY A C 1
ATOM 1473 O O . GLY A 1 187 ? -0.576 -19.117 -11.696 1.00 80.31 187 GLY A O 1
ATOM 1474 N N . SER A 1 188 ? -2.693 -19.850 -11.577 1.00 72.81 188 SER A N 1
ATOM 1475 C CA . SER A 1 188 ? -3.125 -18.915 -10.527 1.00 72.81 188 SER A CA 1
ATOM 1476 C C . SER A 1 188 ? -2.404 -19.133 -9.189 1.00 72.81 188 SER A C 1
ATOM 1478 O O . SER A 1 188 ? -2.329 -18.224 -8.361 1.00 72.81 188 SER A O 1
ATOM 1480 N N . ASP A 1 189 ? -1.834 -20.323 -9.006 1.00 70.44 189 ASP A N 1
ATOM 1481 C CA . ASP A 1 189 ? -0.996 -20.753 -7.888 1.00 70.44 189 ASP A CA 1
ATOM 1482 C C . ASP A 1 189 ? 0.504 -20.449 -8.083 1.00 70.44 189 ASP A C 1
ATOM 1484 O O . ASP A 1 189 ? 1.321 -20.767 -7.215 1.00 70.44 189 ASP A O 1
ATOM 1488 N N . GLY A 1 190 ? 0.877 -19.843 -9.215 1.00 71.94 190 GLY A N 1
ATOM 1489 C CA . GLY A 1 190 ? 2.260 -19.540 -9.573 1.00 71.94 190 GLY A CA 1
ATOM 1490 C C . GLY A 1 190 ? 3.057 -20.737 -10.101 1.00 71.94 190 GLY A C 1
ATOM 1491 O O . GLY A 1 190 ? 4.260 -20.597 -10.332 1.00 71.94 190 GLY A O 1
ATOM 1492 N N . GLN A 1 191 ? 2.436 -21.905 -10.302 1.00 79.12 191 GLN A N 1
ATOM 1493 C CA . GLN A 1 191 ? 3.114 -23.089 -10.834 1.00 79.12 191 GLN A CA 1
ATOM 1494 C C . GLN A 1 191 ? 2.970 -23.198 -12.360 1.00 79.12 191 GLN A C 1
ATOM 1496 O O . GLN A 1 191 ? 1.957 -22.776 -12.923 1.00 79.12 191 GLN A O 1
ATOM 1501 N N . PRO A 1 192 ? 3.963 -23.773 -13.064 1.00 82.50 192 PRO A N 1
ATOM 1502 C CA . PRO A 1 192 ? 3.834 -24.068 -14.485 1.00 82.50 192 PRO A CA 1
ATOM 1503 C C . PRO A 1 192 ? 2.708 -25.075 -14.745 1.00 82.50 192 PRO A C 1
ATOM 1505 O O . PRO A 1 192 ? 2.636 -26.119 -14.097 1.00 82.50 192 PRO A O 1
ATOM 1508 N N . MET A 1 193 ? 1.863 -24.784 -15.728 1.00 85.75 193 MET A N 1
ATOM 1509 C CA . MET A 1 193 ? 0.725 -25.608 -16.122 1.00 85.75 193 MET A CA 1
ATOM 1510 C C . MET A 1 193 ? 0.673 -25.737 -17.642 1.00 85.75 193 MET A C 1
ATOM 1512 O O . MET A 1 193 ? 0.676 -24.734 -18.357 1.00 85.75 193 MET A O 1
ATOM 1516 N N . ASP A 1 194 ? 0.592 -26.971 -18.136 1.00 91.31 194 ASP A N 1
ATOM 1517 C CA . ASP A 1 194 ? 0.393 -27.236 -19.559 1.00 91.31 194 ASP A CA 1
ATOM 1518 C C . ASP A 1 194 ? -1.074 -27.052 -19.930 1.00 91.31 194 ASP A C 1
ATOM 1520 O O . ASP A 1 194 ? -1.972 -27.678 -19.357 1.00 91.31 194 ASP A O 1
ATOM 1524 N N . VAL A 1 195 ? -1.307 -26.177 -20.901 1.00 93.75 195 VAL A N 1
ATOM 1525 C CA . VAL A 1 195 ? -2.646 -25.765 -21.307 1.00 93.75 195 VAL A CA 1
ATOM 1526 C C . VAL A 1 195 ? -2.769 -25.742 -22.820 1.00 93.75 195 VAL A C 1
ATOM 1528 O O . VAL A 1 195 ? -1.797 -25.595 -23.567 1.00 93.75 195 VAL A O 1
ATOM 1531 N N . GLU A 1 196 ? -4.003 -25.857 -23.279 1.00 95.19 196 GLU A N 1
ATOM 1532 C CA . GLU A 1 196 ? -4.360 -25.537 -24.646 1.00 95.19 196 GLU A CA 1
ATOM 1533 C C . GLU A 1 196 ? -4.787 -24.074 -24.727 1.00 95.19 196 GLU A C 1
ATOM 1535 O O . GLU A 1 196 ? -5.518 -23.590 -23.869 1.00 95.19 196 GLU A O 1
ATOM 1540 N N . ILE A 1 197 ? -4.323 -23.361 -25.748 1.00 94.56 197 ILE A N 1
ATOM 1541 C CA . ILE A 1 197 ? -4.522 -21.923 -25.914 1.00 94.56 197 ILE A CA 1
ATOM 1542 C C . ILE A 1 197 ? -5.238 -21.673 -27.232 1.00 94.56 197 ILE A C 1
ATOM 1544 O O . ILE A 1 197 ? -4.850 -22.221 -28.264 1.00 94.56 197 ILE A O 1
ATOM 1548 N N . ILE A 1 198 ? -6.243 -20.797 -27.207 1.00 94.31 198 ILE A N 1
ATOM 1549 C CA . ILE A 1 198 ? -6.812 -20.180 -28.406 1.00 94.31 198 ILE A CA 1
ATOM 1550 C C . ILE A 1 198 ? -6.422 -18.704 -28.385 1.00 94.31 198 ILE A C 1
ATOM 1552 O O . ILE A 1 198 ? -6.916 -17.920 -27.569 1.00 94.31 198 ILE A O 1
ATOM 1556 N N . ARG A 1 199 ? -5.525 -18.318 -29.292 1.00 93.50 199 ARG A N 1
ATOM 1557 C CA . ARG A 1 199 ? -5.133 -16.927 -29.519 1.00 93.50 199 ARG A CA 1
ATOM 1558 C C . ARG A 1 199 ? -6.058 -16.317 -30.559 1.00 93.50 199 ARG A C 1
ATOM 1560 O O . ARG A 1 199 ? -6.207 -16.867 -31.645 1.00 93.50 199 ARG A O 1
ATOM 1567 N N . THR A 1 200 ? -6.610 -15.146 -30.254 1.00 93.06 200 THR A N 1
ATOM 1568 C CA . THR A 1 200 ? -7.373 -14.339 -31.211 1.00 93.06 200 THR A CA 1
ATOM 1569 C C . THR A 1 200 ? -6.663 -13.026 -31.467 1.00 93.06 200 THR A C 1
ATOM 1571 O O . THR A 1 200 ? -6.602 -12.137 -30.611 1.00 93.06 200 THR A O 1
ATOM 1574 N N . GLY A 1 201 ? -6.118 -12.894 -32.671 1.00 92.81 201 GLY A N 1
ATOM 1575 C CA . GLY A 1 201 ? -5.345 -11.728 -33.041 1.00 92.81 201 GLY A CA 1
ATOM 1576 C C . GLY A 1 201 ? -4.065 -11.608 -32.209 1.00 92.81 201 GLY A C 1
ATOM 1577 O O . GLY A 1 201 ? -3.445 -12.592 -31.802 1.00 92.81 201 GLY A O 1
ATOM 1578 N N . THR A 1 202 ? -3.676 -10.374 -31.907 1.00 92.50 202 THR A N 1
ATOM 1579 C CA . THR A 1 202 ? -2.495 -10.074 -31.081 1.00 92.50 202 THR A CA 1
ATOM 1580 C C . THR A 1 202 ? -2.837 -9.768 -29.627 1.00 92.50 202 THR A C 1
ATOM 1582 O O . THR A 1 202 ? -1.942 -9.722 -28.796 1.00 92.50 202 THR A O 1
ATOM 1585 N N . SER A 1 203 ? -4.105 -9.487 -29.320 1.00 89.38 203 SER A N 1
ATOM 1586 C CA . SER A 1 203 ? -4.483 -8.796 -28.079 1.00 89.38 203 SER A CA 1
ATOM 1587 C C . SER A 1 203 ? -5.284 -9.638 -27.099 1.00 89.38 203 SER A C 1
ATOM 1589 O O . SER A 1 203 ? -5.457 -9.197 -25.971 1.00 89.38 203 SER A O 1
ATOM 1591 N N . SER A 1 204 ? -5.744 -10.828 -27.489 1.00 92.12 204 SER A N 1
ATOM 1592 C CA . SER A 1 204 ? -6.456 -11.712 -26.574 1.00 92.12 204 SER A CA 1
ATOM 1593 C C . SER A 1 204 ? -6.067 -13.167 -26.788 1.00 92.12 204 SER A C 1
ATOM 1595 O O . SER A 1 204 ? -5.934 -13.633 -27.922 1.00 92.12 204 SER A O 1
ATOM 1597 N N . ALA A 1 205 ? -5.906 -13.889 -25.688 1.00 93.38 205 ALA A N 1
ATOM 1598 C CA . ALA A 1 205 ? -5.758 -15.328 -25.689 1.00 93.38 205 ALA A CA 1
ATOM 1599 C C . ALA A 1 205 ? -6.484 -15.907 -24.474 1.00 93.38 205 ALA A C 1
ATOM 1601 O O . ALA A 1 205 ? -6.491 -15.315 -23.391 1.00 93.38 205 ALA A O 1
ATOM 1602 N N . VAL A 1 206 ? -7.099 -17.065 -24.674 1.00 93.88 206 VAL A N 1
ATOM 1603 C CA . VAL A 1 206 ? -7.746 -17.848 -23.620 1.00 93.88 206 VAL A CA 1
ATOM 1604 C C . VAL A 1 206 ? -7.095 -19.215 -23.537 1.00 93.88 206 VAL A C 1
ATOM 1606 O O . VAL A 1 206 ? -6.552 -19.697 -24.532 1.00 93.88 206 VAL A O 1
ATOM 1609 N N . TYR A 1 207 ? -7.164 -19.841 -22.368 1.00 94.00 207 TYR A N 1
ATOM 1610 C CA . TYR A 1 207 ? -6.618 -21.171 -22.140 1.00 94.00 207 TYR A CA 1
ATOM 1611 C C . TYR A 1 207 ? -7.651 -22.129 -21.554 1.00 94.00 207 TYR A C 1
ATOM 1613 O O . TYR A 1 207 ? -8.621 -21.704 -20.921 1.00 94.00 207 TYR A O 1
ATOM 1621 N N . GLN A 1 208 ? -7.392 -23.421 -21.735 1.00 93.94 208 GLN A N 1
ATOM 1622 C CA . GLN A 1 208 ? -8.037 -24.513 -21.026 1.00 93.94 208 GLN A CA 1
ATOM 1623 C C . GLN A 1 208 ? -6.975 -25.515 -20.558 1.00 93.94 208 GLN A C 1
ATOM 1625 O O . GLN A 1 208 ? -6.135 -25.973 -21.333 1.00 93.94 208 GLN A O 1
ATOM 1630 N N . SER A 1 209 ? -7.011 -25.844 -19.272 1.00 90.94 209 SER A N 1
ATOM 1631 C CA . SER A 1 209 ? -6.157 -26.843 -18.643 1.00 90.94 209 SER A CA 1
ATOM 1632 C C . SER A 1 209 ? -6.777 -28.235 -18.711 1.00 90.94 209 SER A C 1
ATOM 1634 O O . SER A 1 209 ? -7.998 -28.399 -18.735 1.00 90.94 209 SER A O 1
ATOM 1636 N N . SER A 1 210 ? -5.922 -29.255 -18.643 1.00 84.31 210 SER A N 1
ATOM 1637 C CA . SER A 1 210 ? -6.331 -30.656 -18.482 1.00 84.31 210 SER A CA 1
ATOM 1638 C C . SER A 1 210 ? -7.144 -30.908 -17.204 1.00 84.31 210 SER A C 1
ATOM 1640 O O . SER A 1 210 ? -7.949 -31.837 -17.162 1.00 84.31 210 SER A O 1
ATOM 1642 N N . THR A 1 211 ? -6.983 -30.064 -16.180 1.00 80.44 211 THR A N 1
ATOM 1643 C CA . THR A 1 211 ? -7.757 -30.110 -14.929 1.00 80.44 211 THR A CA 1
ATOM 1644 C C . THR A 1 211 ? -9.153 -29.490 -15.053 1.00 80.44 211 THR A C 1
ATOM 1646 O O . THR A 1 211 ? -9.929 -29.550 -14.101 1.00 80.44 211 THR A O 1
ATOM 1649 N N . GLY A 1 212 ? -9.492 -28.911 -16.212 1.00 81.56 212 GLY A N 1
ATOM 1650 C CA . GLY A 1 212 ? -10.770 -28.246 -16.475 1.00 81.56 212 GLY A CA 1
ATOM 1651 C C . GLY A 1 212 ? -10.798 -26.754 -16.128 1.00 81.56 212 GLY A C 1
ATOM 1652 O O . GLY A 1 212 ? -11.832 -26.115 -16.301 1.00 81.56 212 GLY A O 1
ATOM 1653 N N . GLU A 1 213 ? -9.686 -26.182 -15.659 1.00 86.00 213 GLU A N 1
ATOM 1654 C CA . GLU A 1 213 ? -9.558 -24.737 -15.448 1.00 86.00 213 GLU A CA 1
ATOM 1655 C C . GLU A 1 213 ? -9.495 -24.002 -16.794 1.00 86.00 213 GLU A C 1
ATOM 1657 O O . GLU A 1 213 ? -8.703 -24.367 -17.661 1.00 86.00 213 GLU A O 1
ATOM 1662 N N . ALA A 1 214 ? -10.309 -22.961 -16.974 1.00 90.94 214 ALA A N 1
ATOM 1663 C CA . ALA A 1 214 ? -10.312 -22.156 -18.190 1.00 90.94 214 ALA A CA 1
ATOM 1664 C C . ALA A 1 214 ? -10.418 -20.664 -17.875 1.00 90.94 214 ALA A C 1
ATOM 1666 O O . ALA A 1 214 ? -11.205 -20.255 -17.013 1.00 90.94 214 ALA A O 1
ATOM 1667 N N . GLY A 1 215 ? -9.664 -19.846 -18.605 1.00 91.69 215 GLY A N 1
ATOM 1668 C CA . GLY A 1 215 ? -9.564 -18.419 -18.328 1.00 91.69 215 GLY A CA 1
ATOM 1669 C C . GLY A 1 215 ? -8.884 -17.618 -19.432 1.00 91.69 215 GLY A C 1
ATOM 1670 O O . GLY A 1 215 ? -8.520 -18.142 -20.483 1.00 91.69 215 GLY A O 1
ATOM 1671 N N . PHE A 1 216 ? -8.726 -16.319 -19.186 1.00 92.25 216 PHE A N 1
ATOM 1672 C CA . PHE A 1 216 ? -7.919 -15.430 -20.016 1.00 92.25 216 PHE A CA 1
ATOM 1673 C C . PHE A 1 216 ? -6.449 -15.538 -19.640 1.00 92.25 216 PHE A C 1
ATOM 1675 O O . PHE A 1 216 ? -6.101 -15.848 -18.499 1.00 92.25 216 PHE A O 1
ATOM 1682 N N . LEU A 1 217 ? -5.594 -15.232 -20.606 1.00 90.88 217 LEU A N 1
ATOM 1683 C CA . LEU A 1 217 ? -4.165 -15.088 -20.398 1.00 90.88 217 LEU A CA 1
ATOM 1684 C C . LEU A 1 217 ? -3.776 -13.617 -20.284 1.00 90.88 217 LEU A C 1
ATOM 1686 O O . LEU A 1 217 ? -4.390 -12.737 -20.884 1.00 90.88 217 LEU A O 1
ATOM 1690 N N . GLN A 1 218 ? -2.703 -13.372 -19.545 1.00 89.31 218 GLN A N 1
ATOM 1691 C CA . GLN A 1 218 ? -1.977 -12.111 -19.512 1.00 89.31 218 GLN A CA 1
ATOM 1692 C C . GLN A 1 218 ? -0.496 -12.393 -19.766 1.00 89.31 218 GLN A C 1
ATOM 1694 O O . GLN A 1 218 ? 0.035 -13.390 -19.289 1.00 89.31 218 GLN A O 1
ATOM 1699 N N . LEU A 1 219 ? 0.183 -11.519 -20.505 1.00 85.75 219 LEU A N 1
ATOM 1700 C CA . LEU A 1 219 ? 1.624 -11.629 -20.735 1.00 85.75 219 LEU A CA 1
ATOM 1701 C C . LEU A 1 219 ? 2.409 -11.050 -19.555 1.00 85.75 219 LEU A C 1
ATOM 1703 O O . LEU A 1 219 ? 2.039 -10.010 -19.005 1.00 85.75 219 LEU A O 1
ATOM 1707 N N . THR A 1 220 ? 3.519 -11.695 -19.198 1.00 80.94 220 THR A N 1
ATOM 1708 C CA . THR A 1 220 ? 4.503 -11.132 -18.265 1.00 80.94 220 THR A CA 1
ATOM 1709 C C . THR A 1 220 ? 5.193 -9.909 -18.882 1.00 80.94 220 THR A C 1
ATOM 1711 O O . THR A 1 220 ? 5.133 -9.690 -20.092 1.00 80.94 220 THR A O 1
ATOM 1714 N N . GLY A 1 221 ? 5.876 -9.092 -18.068 1.00 71.62 221 GLY A N 1
ATOM 1715 C CA . GLY A 1 221 ? 6.512 -7.846 -18.534 1.00 71.62 221 GLY A CA 1
ATOM 1716 C C . GLY A 1 221 ? 7.518 -8.020 -19.685 1.00 71.62 221 GLY A C 1
ATOM 1717 O O . GLY A 1 221 ? 7.716 -7.096 -20.476 1.00 71.62 221 GLY A O 1
ATOM 1718 N N . ASP A 1 222 ? 8.102 -9.213 -19.816 1.00 72.50 222 ASP A N 1
ATOM 1719 C CA . ASP A 1 222 ? 9.035 -9.561 -20.891 1.00 72.50 222 ASP A CA 1
ATOM 1720 C C . ASP A 1 222 ? 8.341 -10.089 -22.162 1.00 72.50 222 ASP A C 1
ATOM 1722 O O . ASP A 1 222 ? 8.975 -10.176 -23.215 1.00 72.50 222 ASP A O 1
ATOM 1726 N N . GLY A 1 223 ? 7.041 -10.401 -22.098 1.00 72.31 223 GLY A N 1
ATOM 1727 C CA . GLY A 1 223 ? 6.209 -10.815 -23.234 1.00 72.31 223 GLY A CA 1
ATOM 1728 C C . GLY A 1 223 ? 6.405 -12.256 -23.715 1.00 72.31 223 GLY A C 1
ATOM 1729 O O . GLY A 1 223 ? 5.827 -12.641 -24.729 1.00 72.31 223 GLY A O 1
ATOM 1730 N N . THR A 1 224 ? 7.232 -13.049 -23.029 1.00 75.50 224 THR A N 1
ATOM 1731 C CA . THR A 1 224 ? 7.585 -14.427 -23.420 1.00 75.50 224 THR A CA 1
ATOM 1732 C C . THR A 1 224 ? 6.751 -15.488 -22.716 1.00 75.50 224 THR A C 1
ATOM 1734 O O . THR A 1 224 ? 6.528 -16.559 -23.274 1.00 75.50 224 THR A O 1
ATOM 1737 N N . VAL A 1 225 ? 6.281 -15.200 -21.503 1.00 79.56 225 VAL A N 1
ATOM 1738 C CA . VAL A 1 225 ? 5.485 -16.122 -20.688 1.00 79.56 225 VAL A CA 1
ATOM 1739 C C . VAL A 1 225 ? 4.095 -15.534 -20.508 1.00 79.56 225 VAL A C 1
ATOM 1741 O O . VAL A 1 225 ? 3.937 -14.321 -20.371 1.00 79.56 225 VAL A O 1
ATOM 1744 N N . SER A 1 226 ? 3.080 -16.392 -20.521 1.00 83.50 226 SER A N 1
ATOM 1745 C CA . SER A 1 226 ? 1.723 -16.006 -20.140 1.00 83.50 226 SER A CA 1
ATOM 1746 C C . SER A 1 226 ? 1.357 -16.589 -18.788 1.00 83.50 226 SER A C 1
ATOM 1748 O O . SER A 1 226 ? 1.795 -17.682 -18.434 1.00 83.50 226 SER A O 1
ATOM 1750 N N . GLN A 1 227 ? 0.542 -15.849 -18.055 1.00 86.44 227 GLN A N 1
ATOM 1751 C CA . GLN A 1 227 ? -0.022 -16.227 -16.771 1.00 86.44 227 GLN A CA 1
ATOM 1752 C C . GLN A 1 227 ? -1.548 -16.211 -16.849 1.00 86.44 227 GLN A C 1
ATOM 1754 O O . GLN A 1 227 ? -2.128 -15.442 -17.624 1.00 86.44 227 GLN A O 1
ATOM 1759 N N . SER A 1 228 ? -2.198 -17.052 -16.055 1.00 85.81 228 SER A N 1
ATOM 1760 C CA . SER A 1 228 ? -3.649 -17.033 -15.911 1.00 85.81 228 SER A CA 1
ATOM 1761 C C . SER A 1 228 ? -4.122 -15.719 -15.296 1.00 85.81 228 SER A C 1
ATOM 1763 O O . SER A 1 228 ? -3.558 -15.236 -14.312 1.00 85.81 228 SER A O 1
ATOM 1765 N N . VAL A 1 229 ? -5.204 -15.162 -15.831 1.00 83.81 229 VAL A N 1
ATOM 1766 C CA . VAL A 1 229 ? -5.885 -14.021 -15.221 1.00 83.81 229 VAL A CA 1
ATOM 1767 C C . VAL A 1 229 ? -6.781 -14.512 -14.085 1.00 83.81 229 VAL A C 1
ATOM 1769 O O . VAL A 1 229 ? 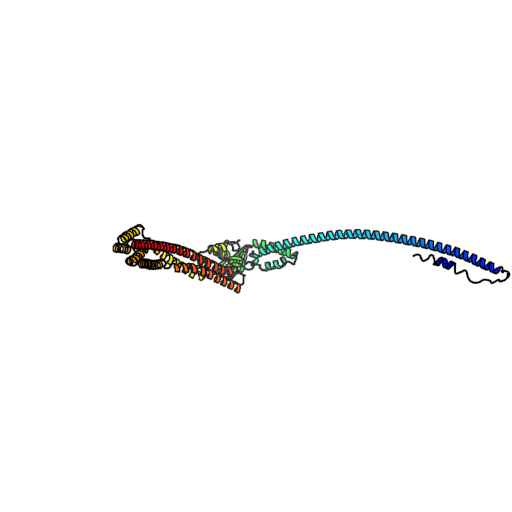-7.718 -15.279 -14.299 1.00 83.81 229 VAL A O 1
ATOM 1772 N N . ASN A 1 230 ? -6.517 -14.027 -12.874 1.00 77.44 230 ASN A N 1
ATOM 1773 C CA . ASN A 1 230 ? -7.327 -14.340 -11.699 1.00 77.44 230 ASN A CA 1
ATOM 1774 C C . ASN A 1 230 ? -8.671 -13.587 -11.726 1.00 77.44 230 ASN A C 1
ATOM 1776 O O . ASN A 1 230 ? -8.804 -12.541 -12.363 1.00 77.44 230 ASN A O 1
ATOM 1780 N N . GLY A 1 231 ? -9.667 -14.085 -10.983 1.00 71.12 231 GLY A N 1
ATOM 1781 C CA . GLY A 1 231 ? -10.923 -13.354 -10.746 1.00 71.12 231 GLY A CA 1
ATOM 1782 C C . GLY A 1 231 ? -11.982 -13.453 -11.834 1.00 71.12 231 G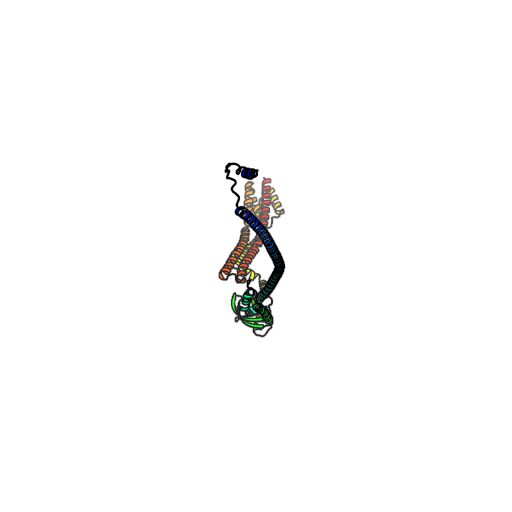LY A C 1
ATOM 1783 O O . GLY A 1 231 ? -12.912 -12.649 -11.869 1.00 71.12 231 GLY A O 1
ATOM 1784 N N . ILE A 1 232 ? -11.840 -14.414 -12.738 1.00 80.50 232 ILE A N 1
ATOM 1785 C CA . ILE A 1 232 ? -12.832 -14.685 -13.773 1.00 80.50 232 ILE A CA 1
ATOM 1786 C C . ILE A 1 232 ? -14.043 -15.371 -13.128 1.00 80.50 232 ILE A C 1
ATOM 1788 O O . ILE A 1 232 ? -13.896 -16.305 -12.340 1.00 80.50 232 ILE A O 1
ATOM 1792 N N . SER A 1 233 ? -15.253 -14.912 -13.458 1.00 81.75 233 SER A N 1
ATOM 1793 C CA . SER A 1 233 ? -16.482 -15.527 -12.952 1.00 81.75 233 SER A CA 1
ATOM 1794 C C . SER A 1 233 ? -16.670 -16.945 -13.500 1.00 81.75 233 SER A C 1
ATOM 1796 O O . SER A 1 233 ? -16.248 -17.264 -14.616 1.00 81.75 233 SER A O 1
ATOM 1798 N N . SER A 1 234 ? -17.366 -17.801 -12.748 1.00 82.69 234 SER A N 1
ATOM 1799 C CA . SER A 1 234 ? -17.639 -19.181 -13.172 1.00 82.69 234 SER A CA 1
ATOM 1800 C C . SER A 1 234 ? -18.427 -19.250 -14.484 1.00 82.69 234 SER A C 1
ATOM 1802 O O . SER A 1 234 ? -18.197 -20.149 -15.289 1.00 82.69 234 SER A O 1
ATOM 1804 N N . GLN A 1 235 ? -19.302 -18.273 -14.750 1.00 86.00 235 GLN A N 1
ATOM 1805 C CA . GLN A 1 235 ? -20.029 -18.178 -16.018 1.00 86.00 235 GLN A CA 1
ATOM 1806 C C . GLN A 1 235 ? -19.087 -17.922 -17.204 1.00 86.00 235 GLN A C 1
ATOM 1808 O O . GLN A 1 235 ? -19.238 -18.535 -18.263 1.00 86.00 235 GLN A O 1
ATOM 1813 N N . LEU A 1 236 ? -18.105 -17.031 -17.036 1.00 87.31 236 LEU A N 1
ATOM 1814 C CA . LEU A 1 236 ? -17.168 -16.676 -18.100 1.00 87.31 236 LEU A CA 1
ATOM 1815 C C . LEU A 1 236 ? -16.161 -17.806 -18.352 1.00 87.31 236 LEU A C 1
ATOM 1817 O O . LEU A 1 236 ? -15.914 -18.146 -19.505 1.00 87.31 236 LEU A O 1
ATOM 1821 N N . SER A 1 237 ? -15.679 -18.462 -17.292 1.00 88.62 237 SER A N 1
ATOM 1822 C CA . SER A 1 237 ? -14.860 -19.681 -17.396 1.00 88.62 237 SER A CA 1
ATOM 1823 C C . SER A 1 237 ? -15.603 -20.820 -18.117 1.00 88.62 237 SER A C 1
ATOM 1825 O O . SER A 1 237 ? -15.045 -21.475 -19.002 1.00 88.62 237 SER A O 1
ATOM 1827 N N . GLY A 1 238 ? -16.899 -20.999 -17.829 1.00 88.50 238 GLY A N 1
ATOM 1828 C CA . GLY A 1 238 ? -17.757 -21.950 -18.544 1.00 88.50 238 GLY A CA 1
ATOM 1829 C C . GLY A 1 238 ? -17.924 -21.617 -20.032 1.00 88.50 238 GLY A C 1
ATOM 1830 O O . GLY A 1 238 ? -17.863 -22.514 -20.870 1.00 88.50 238 GLY A O 1
ATOM 1831 N N . THR A 1 239 ? -18.057 -20.332 -20.374 1.00 90.06 239 THR A N 1
ATOM 1832 C CA . THR A 1 239 ? -18.147 -19.862 -21.772 1.00 90.06 239 THR A CA 1
ATOM 1833 C C . THR A 1 239 ? -16.850 -20.139 -22.538 1.00 90.06 239 THR A C 1
ATOM 1835 O O . THR A 1 239 ? -16.883 -20.639 -23.660 1.00 90.06 239 THR A O 1
ATOM 1838 N N . ILE A 1 240 ? -15.694 -19.871 -21.919 1.00 91.94 240 ILE A N 1
ATOM 1839 C CA . ILE A 1 240 ? -14.380 -20.178 -22.504 1.00 91.94 240 ILE A CA 1
ATOM 1840 C C . ILE A 1 240 ? -14.251 -21.686 -22.731 1.00 91.94 240 ILE A C 1
ATOM 1842 O O . ILE A 1 240 ? -13.919 -22.110 -23.834 1.00 91.94 240 ILE A O 1
ATOM 1846 N N . SER A 1 241 ? -14.586 -22.500 -21.728 1.00 90.88 241 SER A N 1
ATOM 1847 C CA . SER A 1 241 ? -14.546 -23.963 -21.845 1.00 90.88 241 SER A CA 1
ATOM 1848 C C . SER A 1 241 ? -15.418 -24.481 -22.995 1.00 90.88 241 SER A C 1
ATOM 1850 O O . SER A 1 241 ? -14.997 -25.359 -23.747 1.00 90.88 241 SER A O 1
ATOM 1852 N N . ALA A 1 242 ? -16.612 -23.909 -23.183 1.00 90.00 242 ALA A N 1
ATOM 1853 C CA . ALA A 1 242 ? -17.496 -24.252 -24.296 1.00 90.00 242 ALA A CA 1
ATOM 1854 C C . ALA A 1 242 ? -16.943 -23.809 -25.665 1.00 90.00 242 ALA A C 1
ATOM 1856 O O . ALA A 1 242 ? -17.162 -24.491 -26.669 1.00 90.00 242 ALA A O 1
ATOM 1857 N N . ALA A 1 243 ? -16.183 -22.709 -25.723 1.00 89.88 243 ALA A N 1
ATOM 1858 C CA . ALA A 1 243 ? -15.500 -22.280 -26.943 1.00 89.88 243 ALA A CA 1
ATOM 1859 C C . ALA A 1 243 ? -14.408 -23.281 -27.375 1.00 89.88 243 ALA A C 1
ATOM 1861 O O . ALA A 1 243 ? -14.284 -23.572 -28.565 1.00 89.88 243 ALA A O 1
ATOM 1862 N N . PHE A 1 244 ? -13.677 -23.888 -26.431 1.00 90.50 244 PHE A N 1
ATOM 1863 C CA . PHE A 1 244 ? -12.719 -24.966 -26.730 1.00 90.50 244 PHE A CA 1
ATOM 1864 C C . PHE A 1 244 ? -13.389 -26.251 -27.240 1.00 90.50 244 PHE A C 1
ATOM 1866 O O . PHE A 1 244 ? -12.797 -26.962 -28.060 1.00 90.50 244 PHE A O 1
ATOM 1873 N N . ALA A 1 245 ? -14.626 -26.515 -26.808 1.00 87.25 245 ALA A N 1
ATOM 1874 C CA . ALA A 1 245 ? -15.462 -27.613 -27.297 1.00 87.25 245 ALA A CA 1
ATOM 1875 C C . ALA A 1 245 ? -16.100 -27.340 -28.678 1.00 87.25 245 ALA A C 1
ATOM 1877 O O . ALA A 1 245 ? -16.687 -28.244 -29.266 1.00 87.25 245 ALA A O 1
ATOM 1878 N N . GLY A 1 246 ? -15.962 -26.123 -29.221 1.00 81.12 246 GLY A N 1
ATOM 1879 C CA . GLY A 1 246 ? -16.474 -25.746 -30.544 1.00 81.12 246 GLY A CA 1
ATOM 1880 C C . GLY A 1 246 ? -17.948 -25.330 -30.576 1.00 81.12 246 GLY A C 1
ATOM 1881 O O . GLY A 1 246 ? -18.509 -25.194 -31.660 1.00 81.12 246 GLY A O 1
ATOM 1882 N N . GLU A 1 247 ? -18.582 -25.115 -29.419 1.00 64.12 247 GLU A N 1
ATOM 1883 C CA . GLU A 1 247 ? -20.037 -24.913 -29.327 1.00 64.12 247 GLU A CA 1
ATOM 1884 C C . GLU A 1 247 ? -20.477 -23.445 -29.133 1.00 64.12 247 GLU A C 1
ATOM 1886 O O . GLU A 1 247 ? -21.678 -23.172 -29.134 1.00 64.12 247 GLU A O 1
ATOM 1891 N N . GLN A 1 248 ? -19.564 -22.473 -28.965 1.00 74.69 248 GLN A N 1
ATOM 1892 C CA . GLN A 1 248 ? -19.927 -21.102 -28.549 1.00 74.69 248 GLN A CA 1
ATOM 1893 C C . GLN A 1 248 ? -19.046 -19.968 -29.112 1.00 74.69 248 GLN A C 1
ATOM 1895 O O . GLN A 1 248 ? -18.017 -20.190 -29.746 1.00 74.69 248 GLN A O 1
ATOM 1900 N N . PHE A 1 249 ? -19.477 -18.725 -28.848 1.00 82.94 249 PHE A N 1
ATOM 1901 C CA . PHE A 1 249 ? -18.712 -17.497 -29.073 1.00 82.94 249 PHE A CA 1
ATOM 1902 C C . PHE A 1 249 ? -17.457 -17.458 -28.195 1.00 82.94 249 PHE A C 1
ATOM 1904 O O . PHE A 1 249 ? -17.516 -17.736 -26.999 1.00 82.94 249 PHE A O 1
ATOM 1911 N N . LEU A 1 250 ? -16.337 -17.040 -28.781 1.00 86.69 250 LEU A N 1
ATOM 1912 C CA . LEU A 1 250 ? -15.079 -16.852 -28.070 1.00 86.69 250 LEU A CA 1
ATOM 1913 C C . LEU A 1 250 ? -15.042 -15.449 -27.441 1.00 86.69 250 LEU A C 1
ATOM 1915 O O . LEU A 1 250 ? -15.040 -14.461 -28.183 1.00 86.69 250 LEU A O 1
ATOM 1919 N N . PRO A 1 251 ? -15.039 -15.319 -26.103 1.00 88.25 251 PRO A N 1
ATOM 1920 C CA . PRO A 1 251 ? -14.968 -14.012 -25.471 1.00 88.25 251 PRO A CA 1
ATOM 1921 C C . PRO A 1 251 ? -13.572 -13.402 -25.664 1.00 88.25 251 PRO A C 1
ATOM 1923 O O . PRO A 1 251 ? -12.565 -14.110 -25.659 1.00 88.25 251 PRO A O 1
ATOM 1926 N N . LEU A 1 252 ? -13.517 -12.079 -25.831 1.00 89.81 252 LEU A N 1
ATOM 1927 C CA . LEU A 1 252 ? -12.279 -11.334 -26.069 1.00 89.81 252 LEU A CA 1
ATOM 1928 C C . LEU A 1 252 ? -11.999 -10.370 -24.922 1.00 89.81 252 LEU A C 1
ATOM 1930 O O . LEU A 1 252 ? -12.880 -9.630 -24.487 1.00 89.81 252 LEU A O 1
ATOM 1934 N N . ASP A 1 253 ? -10.742 -10.338 -24.498 1.00 88.62 253 ASP A N 1
ATOM 1935 C CA . ASP A 1 253 ? -10.212 -9.359 -23.559 1.00 88.62 253 ASP A CA 1
ATOM 1936 C C . ASP A 1 253 ? -9.156 -8.484 -24.237 1.00 88.62 253 ASP A C 1
ATOM 1938 O O . ASP A 1 253 ? -8.064 -8.949 -24.549 1.00 88.62 253 ASP A O 1
ATOM 1942 N N . PHE A 1 254 ? -9.475 -7.204 -24.434 1.00 87.50 254 PHE A N 1
ATOM 1943 C CA . PHE A 1 254 ? -8.538 -6.198 -24.949 1.00 87.50 254 PHE A CA 1
ATOM 1944 C C . PHE A 1 254 ? -7.765 -5.470 -23.838 1.00 87.50 254 PHE A C 1
ATOM 1946 O O . PHE A 1 254 ? -6.870 -4.671 -24.121 1.00 87.50 254 PHE A O 1
ATOM 1953 N N . SER A 1 255 ? -8.105 -5.715 -22.570 1.00 86.06 255 SER A N 1
ATOM 1954 C CA . SER A 1 255 ? -7.461 -5.096 -21.410 1.00 86.06 255 SER A CA 1
ATOM 1955 C C . SER A 1 255 ? -6.185 -5.816 -20.966 1.00 86.06 255 SER A C 1
ATOM 1957 O O . SER A 1 255 ? -5.492 -5.305 -20.088 1.00 86.06 255 SER A O 1
ATOM 1959 N N . HIS A 1 256 ? -5.859 -6.960 -21.580 1.00 80.25 256 HIS A N 1
ATOM 1960 C CA . HIS A 1 256 ? -4.710 -7.801 -21.226 1.00 80.25 256 HIS A CA 1
ATOM 1961 C C . HIS A 1 256 ? -4.723 -8.185 -19.731 1.00 80.25 256 HIS A C 1
ATOM 1963 O O . HIS A 1 256 ? -3.721 -8.049 -19.034 1.00 80.25 256 HIS A O 1
ATOM 1969 N N . GLY A 1 257 ? -5.886 -8.585 -19.212 1.00 76.50 257 GLY A N 1
ATOM 1970 C CA . GLY A 1 257 ? -6.117 -8.955 -17.815 1.00 76.50 257 GLY A CA 1
ATOM 1971 C C . GLY A 1 257 ? -6.464 -7.788 -16.882 1.00 76.50 257 GLY A C 1
ATOM 1972 O O . GLY A 1 257 ? -7.028 -8.007 -15.807 1.00 76.50 257 GLY A O 1
ATOM 1973 N N . ALA A 1 258 ? -6.204 -6.535 -17.277 1.00 77.12 258 ALA A N 1
ATOM 1974 C CA . ALA A 1 258 ? -6.360 -5.378 -16.391 1.00 77.12 258 ALA A CA 1
ATOM 1975 C C . ALA A 1 258 ? -7.811 -5.129 -15.937 1.00 77.12 258 ALA A C 1
ATOM 1977 O O . ALA A 1 258 ? -8.031 -4.628 -14.831 1.00 77.12 258 ALA A O 1
ATOM 1978 N N . ALA A 1 259 ? -8.809 -5.474 -16.757 1.00 78.81 259 ALA A N 1
ATOM 1979 C CA . ALA A 1 259 ? -10.219 -5.333 -16.394 1.00 78.81 259 ALA A CA 1
ATOM 1980 C C . ALA A 1 259 ? -10.619 -6.278 -15.250 1.00 78.81 259 ALA A C 1
ATOM 1982 O O . ALA A 1 259 ? -11.377 -5.884 -14.364 1.00 78.81 259 ALA A O 1
ATOM 1983 N N . PHE A 1 260 ? -10.071 -7.492 -15.227 1.00 74.44 260 PHE A N 1
ATOM 1984 C CA . PHE A 1 260 ? -10.436 -8.526 -14.256 1.00 74.44 260 PHE A CA 1
ATOM 1985 C C . PHE A 1 260 ? -9.752 -8.327 -12.903 1.00 74.44 260 PHE A C 1
ATOM 1987 O O . PHE A 1 260 ? -10.381 -8.527 -11.867 1.00 74.44 260 PHE A O 1
ATOM 1994 N N . ILE A 1 261 ? -8.526 -7.789 -12.887 1.00 64.25 261 ILE A N 1
ATOM 1995 C CA . ILE A 1 261 ? -7.845 -7.385 -11.644 1.00 64.25 261 ILE A CA 1
ATOM 1996 C C . ILE A 1 261 ? -8.691 -6.366 -10.854 1.00 64.25 261 ILE A C 1
ATOM 1998 O O . ILE A 1 261 ? -8.723 -6.398 -9.624 1.00 64.25 261 ILE A O 1
ATOM 2002 N N . ARG A 1 262 ? -9.428 -5.476 -11.540 1.00 56.75 262 ARG A N 1
ATOM 2003 C CA . ARG A 1 262 ? -10.310 -4.491 -10.884 1.00 56.75 262 ARG A CA 1
ATOM 2004 C C . ARG A 1 262 ? -11.582 -5.121 -10.312 1.00 56.75 262 ARG A C 1
ATOM 2006 O O . ARG A 1 262 ? -12.029 -4.670 -9.265 1.00 56.75 262 ARG A O 1
ATOM 2013 N N . PHE A 1 263 ? -12.113 -6.169 -10.943 1.00 52.97 263 PHE A N 1
ATOM 2014 C CA . PHE A 1 263 ? -13.256 -6.928 -10.421 1.00 52.97 263 PHE A CA 1
ATOM 2015 C C . PHE A 1 263 ? -12.888 -7.780 -9.194 1.00 52.97 263 PHE A C 1
ATOM 2017 O O . PHE A 1 263 ? -13.695 -7.902 -8.279 1.00 52.97 263 PHE A O 1
ATOM 2024 N N . ILE A 1 264 ? -11.648 -8.277 -9.093 1.00 53.34 264 ILE A N 1
ATOM 2025 C CA . ILE A 1 264 ? -11.143 -8.921 -7.860 1.00 53.34 264 ILE A CA 1
ATOM 2026 C C . ILE A 1 264 ? -11.085 -7.926 -6.694 1.00 53.34 264 ILE A C 1
ATOM 2028 O O . ILE A 1 264 ? -11.334 -8.288 -5.545 1.00 53.34 264 ILE A O 1
ATOM 2032 N N . ALA A 1 265 ? -10.784 -6.651 -6.968 1.00 50.91 265 ALA A N 1
ATOM 2033 C CA . ALA A 1 265 ? -10.693 -5.622 -5.930 1.00 50.91 265 ALA A CA 1
ATOM 2034 C C . ALA A 1 265 ? -12.046 -5.318 -5.243 1.00 50.91 265 ALA A C 1
ATOM 2036 O O . ALA A 1 265 ? -12.058 -4.740 -4.144 1.00 50.91 265 ALA A O 1
ATOM 2037 N N . GLU A 1 266 ? -13.163 -5.728 -5.855 1.00 47.78 266 GLU A N 1
ATOM 2038 C CA . GLU A 1 266 ? -14.515 -5.620 -5.297 1.00 47.78 266 GLU A CA 1
ATOM 2039 C C . GLU A 1 266 ? -14.884 -6.753 -4.321 1.00 47.78 266 GLU A C 1
ATOM 2041 O O . GLU A 1 266 ? -15.890 -6.622 -3.626 1.00 47.78 266 GLU A O 1
ATOM 2046 N N . GLU A 1 267 ? -14.079 -7.813 -4.163 1.00 52.84 267 GLU A N 1
ATOM 2047 C CA . GLU A 1 267 ? -14.441 -8.909 -3.253 1.00 52.84 267 GLU A CA 1
ATOM 2048 C C . GLU A 1 267 ? -14.331 -8.572 -1.744 1.00 52.84 267 GLU A C 1
ATOM 2050 O O . GLU A 1 267 ? -13.455 -7.829 -1.284 1.00 52.84 267 GLU A O 1
ATOM 2055 N N . ASP A 1 268 ? -15.282 -9.170 -1.009 1.00 61.88 268 ASP A N 1
ATOM 2056 C CA . ASP A 1 268 ? -15.580 -9.208 0.430 1.00 61.88 268 ASP A CA 1
ATOM 2057 C C . ASP A 1 268 ? -14.595 -8.534 1.400 1.00 61.88 268 ASP A C 1
ATOM 2059 O O . ASP A 1 268 ? -13.435 -8.930 1.552 1.00 61.88 268 ASP A O 1
ATOM 2063 N N . THR A 1 269 ? -15.121 -7.614 2.220 1.00 68.19 269 THR A N 1
ATOM 2064 C CA . THR A 1 269 ? -14.444 -7.078 3.419 1.00 68.19 269 THR A CA 1
ATOM 2065 C C . THR A 1 269 ? -13.864 -8.187 4.298 1.00 68.19 269 THR A C 1
ATOM 2067 O O . THR A 1 269 ? -12.797 -8.014 4.881 1.00 68.19 269 THR A O 1
ATOM 2070 N N . TRP A 1 270 ? -14.518 -9.349 4.338 1.00 72.50 270 TRP A N 1
ATOM 2071 C CA . TRP A 1 270 ? -14.045 -10.530 5.049 1.00 72.50 270 TRP A CA 1
ATOM 2072 C C . TRP A 1 270 ? -12.762 -11.131 4.458 1.00 72.50 270 TRP A C 1
ATOM 2074 O O . TRP A 1 270 ? -11.829 -11.419 5.207 1.00 72.50 270 TRP A O 1
ATOM 2084 N N . LYS A 1 271 ? -12.662 -11.260 3.125 1.00 68.94 271 LYS A N 1
ATOM 2085 C CA . LYS A 1 271 ? -11.432 -11.731 2.464 1.00 68.94 271 LYS A CA 1
ATOM 2086 C C . LYS A 1 271 ? -10.282 -10.742 2.673 1.00 68.94 271 LYS A C 1
ATOM 2088 O O . LYS A 1 271 ? -9.158 -11.165 2.924 1.00 68.94 271 LYS A O 1
ATOM 2093 N N . LYS A 1 272 ? -10.569 -9.433 2.673 1.00 69.19 272 LYS A N 1
ATOM 2094 C CA . LYS A 1 272 ? -9.580 -8.383 2.987 1.00 69.19 272 LYS A CA 1
ATOM 2095 C C . LYS A 1 272 ? -9.066 -8.485 4.423 1.00 69.19 272 LYS A C 1
ATOM 2097 O O . LYS A 1 272 ? -7.871 -8.349 4.636 1.00 69.19 272 LYS A O 1
ATOM 2102 N N . ILE A 1 273 ? -9.936 -8.771 5.393 1.00 75.94 273 ILE A N 1
ATOM 2103 C CA . ILE A 1 273 ? -9.540 -8.990 6.795 1.00 75.94 273 ILE A CA 1
ATOM 2104 C C . ILE A 1 273 ? -8.706 -10.271 6.930 1.00 75.94 273 ILE A C 1
ATOM 2106 O O . ILE A 1 273 ? -7.682 -10.256 7.607 1.00 75.94 273 ILE A O 1
ATOM 2110 N N . ALA A 1 274 ? -9.091 -11.355 6.252 1.00 73.00 274 ALA A N 1
ATOM 2111 C CA . ALA A 1 274 ? -8.330 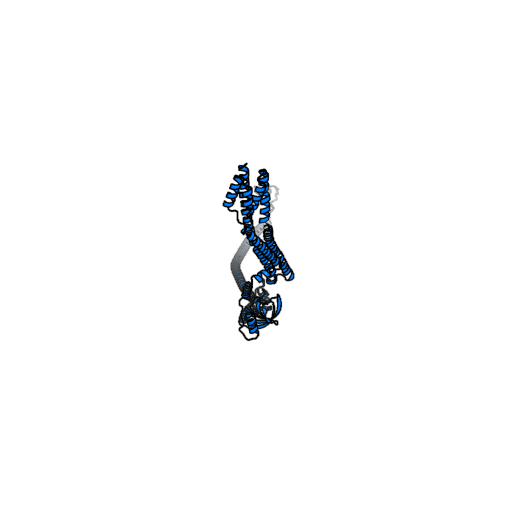-12.605 6.254 1.00 73.00 274 ALA A CA 1
ATOM 2112 C C . ALA A 1 274 ? -6.925 -12.453 5.636 1.00 73.00 274 ALA A C 1
ATOM 2114 O O . ALA A 1 274 ? -5.997 -13.144 6.052 1.00 73.00 274 ALA A O 1
ATOM 2115 N N . ALA A 1 275 ? -6.748 -11.515 4.700 1.00 74.31 275 ALA A N 1
ATOM 2116 C CA . ALA A 1 275 ? -5.455 -11.209 4.089 1.00 74.31 275 ALA A CA 1
ATOM 2117 C C . ALA A 1 275 ? -4.449 -10.529 5.042 1.00 74.31 275 ALA A C 1
ATOM 2119 O O . ALA A 1 275 ? -3.262 -10.504 4.737 1.00 74.31 275 ALA A O 1
ATOM 2120 N N . GLY A 1 276 ? -4.876 -10.007 6.201 1.00 75.50 276 GLY A N 1
ATOM 2121 C CA . GLY A 1 276 ? -3.970 -9.406 7.195 1.00 75.50 276 GLY A CA 1
ATOM 2122 C C . GLY A 1 276 ? -3.140 -10.419 8.006 1.00 75.50 276 GLY A C 1
ATOM 2123 O O . GLY A 1 276 ? -2.377 -10.037 8.892 1.00 75.50 276 GLY A O 1
ATOM 2124 N N . GLY A 1 277 ? -3.260 -11.717 7.728 1.00 83.88 277 GLY A N 1
ATOM 2125 C CA . GLY A 1 277 ? -2.432 -12.739 8.366 1.00 83.88 277 GLY A CA 1
ATOM 2126 C C . GLY A 1 277 ? -2.808 -13.016 9.825 1.00 83.88 277 GLY A C 1
ATOM 2127 O O . GLY A 1 277 ? -3.899 -12.696 10.302 1.00 83.88 277 GLY A O 1
ATOM 2128 N N . ALA A 1 278 ? -1.905 -13.669 10.563 1.00 86.94 278 ALA A N 1
ATOM 2129 C CA . ALA A 1 278 ? -2.214 -14.226 11.885 1.00 86.94 278 ALA A CA 1
ATOM 2130 C C . ALA A 1 278 ? -2.516 -13.161 12.959 1.00 86.94 278 ALA A C 1
ATOM 2132 O O . ALA A 1 278 ? -3.298 -13.411 13.879 1.00 86.94 278 ALA A O 1
ATOM 2133 N N . LEU A 1 279 ? -1.921 -11.968 12.843 1.00 91.31 279 LEU A N 1
ATOM 2134 C CA . LEU A 1 279 ? -2.025 -10.894 13.841 1.00 91.31 279 LEU A CA 1
ATOM 2135 C C . LEU A 1 279 ? -3.383 -10.177 13.842 1.00 91.31 279 LEU A C 1
ATOM 2137 O O . LEU A 1 279 ? -3.715 -9.493 14.812 1.00 91.31 279 LEU A O 1
ATOM 2141 N N . VAL A 1 280 ? -4.210 -10.399 12.821 1.00 91.25 280 VAL A N 1
ATOM 2142 C CA . VAL A 1 280 ? -5.590 -9.901 12.768 1.00 91.25 280 VAL A CA 1
ATOM 2143 C C . VAL A 1 280 ? -6.447 -10.482 13.893 1.00 91.25 280 VAL A C 1
ATOM 2145 O O . VAL A 1 280 ? -7.228 -9.757 14.510 1.00 91.25 280 VAL A O 1
ATOM 2148 N N . TRP A 1 281 ? -6.286 -11.770 14.212 1.00 91.44 281 TRP A N 1
ATOM 2149 C CA . TRP A 1 281 ? -7.119 -12.447 15.211 1.00 91.44 281 TRP A CA 1
ATOM 2150 C C . TRP A 1 281 ? -6.952 -11.868 16.627 1.00 91.44 281 TRP A C 1
ATOM 2152 O O . TRP A 1 281 ? -7.969 -11.539 17.244 1.00 91.44 281 TRP A O 1
ATOM 2162 N N . PRO A 1 282 ? -5.723 -11.652 17.144 1.00 94.06 282 PRO A N 1
ATOM 2163 C CA . PRO A 1 282 ? -5.521 -10.920 18.393 1.00 94.06 282 PRO A CA 1
ATOM 2164 C C . PRO A 1 282 ? -6.115 -9.505 18.394 1.00 94.06 282 PRO A C 1
ATOM 2166 O O . PRO A 1 282 ? -6.717 -9.109 19.391 1.00 94.06 282 PRO A O 1
ATOM 2169 N N . ILE A 1 283 ? -5.986 -8.749 17.294 1.00 94.81 283 ILE A N 1
ATOM 2170 C CA . ILE A 1 283 ? -6.522 -7.377 17.190 1.00 94.81 283 ILE A CA 1
ATOM 2171 C C . ILE A 1 283 ? -8.050 -7.384 17.303 1.00 94.81 283 ILE A C 1
ATOM 2173 O O . ILE A 1 283 ? -8.620 -6.607 18.073 1.00 94.81 283 ILE A O 1
ATOM 2177 N N . LEU A 1 284 ? -8.720 -8.291 16.588 1.00 93.62 284 LEU A N 1
ATOM 2178 C CA . LEU A 1 284 ? -10.172 -8.454 16.679 1.00 93.62 284 LEU A CA 1
ATOM 2179 C C . LEU A 1 284 ? -10.606 -8.926 18.072 1.00 93.62 284 LEU A C 1
ATOM 2181 O O . LEU A 1 284 ? -11.607 -8.437 18.594 1.00 93.62 284 LEU A O 1
ATOM 2185 N N . GLY A 1 285 ? -9.834 -9.814 18.706 1.00 95.62 285 GLY A N 1
ATOM 2186 C CA . GLY A 1 285 ? -10.063 -10.241 20.088 1.00 95.62 285 GLY A CA 1
ATOM 2187 C C . GLY A 1 285 ? -10.002 -9.078 21.081 1.00 95.62 285 GLY A C 1
ATOM 2188 O O . GLY A 1 285 ? -10.900 -8.923 21.909 1.00 95.62 285 GLY A O 1
ATOM 2189 N N . ILE A 1 286 ? -8.996 -8.206 20.956 1.00 95.75 286 ILE A N 1
ATOM 2190 C CA . ILE A 1 286 ? -8.892 -6.971 21.745 1.00 95.75 286 ILE A CA 1
ATOM 2191 C C . ILE A 1 286 ? -10.097 -6.066 21.498 1.00 95.75 286 ILE A C 1
ATOM 2193 O O . ILE A 1 286 ? -10.689 -5.574 22.458 1.00 95.75 286 ILE A O 1
ATOM 2197 N N . GLY A 1 287 ? -10.491 -5.881 20.235 1.00 95.81 287 GLY A N 1
ATOM 2198 C CA . GLY A 1 287 ? -11.667 -5.091 19.876 1.00 95.81 287 GLY A CA 1
ATOM 2199 C C . GLY A 1 287 ? -12.950 -5.619 20.515 1.00 95.81 287 GLY A C 1
ATOM 2200 O O . GLY A 1 287 ? -13.707 -4.846 21.099 1.00 95.81 287 GLY A O 1
ATOM 2201 N N . ALA A 1 288 ? -13.166 -6.935 20.483 1.00 96.25 288 ALA A N 1
ATOM 2202 C CA . ALA A 1 288 ? -14.330 -7.576 21.086 1.00 96.25 288 ALA A CA 1
ATOM 2203 C C . ALA A 1 288 ? -14.354 -7.426 22.618 1.00 96.25 288 ALA A C 1
ATOM 2205 O O . ALA A 1 288 ? -15.384 -7.055 23.185 1.00 96.25 288 ALA A O 1
ATOM 2206 N N . ILE A 1 289 ? -13.220 -7.659 23.292 1.00 96.88 289 ILE A N 1
ATOM 2207 C CA . ILE A 1 289 ? -13.105 -7.499 24.751 1.00 96.88 289 ILE A CA 1
ATOM 2208 C C . ILE A 1 289 ? -13.326 -6.037 25.145 1.00 96.88 289 ILE A C 1
ATOM 2210 O O . ILE A 1 289 ? -14.105 -5.752 26.054 1.00 96.88 289 ILE A O 1
ATOM 2214 N N . ALA A 1 290 ? -12.680 -5.100 24.450 1.00 95.94 290 ALA A N 1
ATOM 2215 C CA . ALA A 1 290 ? -12.814 -3.679 24.735 1.00 95.94 290 ALA A CA 1
ATOM 2216 C C . ALA A 1 290 ? -14.248 -3.184 24.515 1.00 95.94 290 ALA A C 1
ATOM 2218 O O . ALA A 1 290 ? -14.753 -2.413 25.329 1.00 95.94 290 ALA A O 1
ATOM 2219 N N . LEU A 1 291 ? -14.926 -3.660 23.466 1.00 95.44 291 LEU A N 1
ATOM 2220 C CA . LEU A 1 291 ? -16.327 -3.339 23.207 1.00 95.44 291 LEU A CA 1
ATOM 2221 C C . LEU A 1 291 ? -17.244 -3.874 24.315 1.00 95.44 291 LEU A C 1
ATOM 2223 O O . LEU A 1 291 ? -18.124 -3.151 24.776 1.00 95.44 291 LEU A O 1
ATOM 2227 N N . LEU A 1 292 ? -17.020 -5.104 24.786 1.00 96.50 292 LEU A N 1
ATOM 2228 C CA . LEU A 1 292 ? -17.785 -5.686 25.893 1.00 96.50 292 LEU A CA 1
ATOM 2229 C C . LEU A 1 292 ? -17.618 -4.860 27.176 1.00 96.50 292 LEU A C 1
ATOM 2231 O O . LEU A 1 292 ? -18.613 -4.494 27.805 1.00 96.50 292 LEU A O 1
ATOM 2235 N N . LEU A 1 293 ? -16.376 -4.513 27.531 1.00 95.62 293 LEU A N 1
ATOM 2236 C CA . LEU A 1 293 ? -16.081 -3.658 28.686 1.00 95.62 293 LEU A CA 1
ATOM 2237 C C . LEU A 1 293 ? -16.703 -2.264 28.531 1.00 95.62 293 LEU A C 1
ATOM 2239 O O . LEU A 1 293 ? -17.281 -1.742 29.485 1.00 95.62 293 LEU A O 1
ATOM 2243 N N . ALA A 1 294 ? -16.645 -1.684 27.330 1.00 94.50 294 ALA A N 1
ATOM 2244 C CA . ALA A 1 294 ? -17.237 -0.384 27.040 1.00 94.50 294 ALA A CA 1
ATOM 2245 C C . ALA A 1 294 ? -18.759 -0.398 27.215 1.00 94.50 294 ALA A C 1
ATOM 2247 O O . ALA A 1 294 ? -19.304 0.512 27.834 1.00 94.50 294 ALA A O 1
ATOM 2248 N N . ILE A 1 295 ? -19.446 -1.429 26.712 1.00 95.19 295 ILE A N 1
ATOM 2249 C CA . ILE A 1 295 ? -20.902 -1.574 26.843 1.00 95.19 295 ILE A CA 1
ATOM 2250 C C . ILE A 1 295 ? -21.292 -1.747 28.313 1.00 95.19 295 ILE A C 1
ATOM 2252 O O . ILE A 1 295 ? -22.192 -1.053 28.791 1.00 95.19 295 ILE A O 1
ATOM 2256 N N . GLU A 1 296 ? -20.606 -2.625 29.051 1.00 95.44 296 GLU A N 1
ATOM 2257 C CA . GLU A 1 296 ? -20.862 -2.825 30.482 1.00 95.44 296 GLU A CA 1
ATOM 2258 C C . GLU A 1 296 ? -20.685 -1.517 31.262 1.00 95.44 296 GLU A C 1
ATOM 2260 O O . GLU A 1 296 ? -21.585 -1.119 32.009 1.00 95.44 296 GLU A O 1
ATOM 2265 N N . ARG A 1 297 ? -19.582 -0.792 31.032 1.00 94.31 297 ARG A N 1
ATOM 2266 C CA . ARG A 1 297 ? -19.328 0.503 31.676 1.00 94.31 297 ARG A CA 1
ATOM 2267 C C . ARG A 1 297 ? -20.340 1.561 31.283 1.00 94.31 297 ARG A C 1
ATOM 2269 O O . ARG A 1 297 ? -20.829 2.282 32.152 1.00 94.31 297 ARG A O 1
ATOM 2276 N N . PHE A 1 298 ? -20.674 1.653 30.000 1.00 94.19 298 PHE A N 1
ATOM 2277 C CA . PHE A 1 298 ? -21.637 2.622 29.497 1.00 94.19 298 PHE A CA 1
ATOM 2278 C C . PHE A 1 298 ? -23.003 2.427 30.152 1.00 94.19 298 PHE A C 1
ATOM 2280 O O . PHE A 1 298 ? -23.591 3.396 30.631 1.00 94.19 298 PHE A O 1
ATOM 2287 N N . ILE A 1 299 ? -23.481 1.185 30.257 1.00 93.19 299 ILE A N 1
ATOM 2288 C CA . ILE A 1 299 ? -24.749 0.869 30.921 1.00 93.19 299 ILE A CA 1
ATOM 2289 C C . ILE A 1 299 ? -24.664 1.182 32.420 1.00 93.19 299 ILE A C 1
ATOM 2291 O O . ILE A 1 299 ? -25.555 1.849 32.950 1.00 93.19 299 ILE A O 1
ATOM 2295 N N . THR A 1 300 ? -23.601 0.749 33.104 1.00 91.44 300 THR A N 1
ATOM 2296 C CA . THR A 1 300 ? -23.427 0.969 34.548 1.00 91.44 300 THR A CA 1
ATOM 2297 C C . THR A 1 300 ? -23.382 2.463 34.890 1.00 91.44 300 THR A C 1
ATOM 2299 O O . THR A 1 300 ? -24.155 2.913 35.734 1.00 91.44 300 THR A O 1
ATOM 2302 N N . LEU A 1 301 ? -22.562 3.262 34.197 1.00 91.12 301 LEU A N 1
ATOM 2303 C CA . LEU A 1 301 ? -22.438 4.707 34.440 1.00 91.12 301 LEU A CA 1
ATOM 2304 C C . LEU A 1 301 ? -23.662 5.507 33.971 1.00 91.12 301 LEU A C 1
ATOM 2306 O O . LEU A 1 301 ? -23.986 6.533 34.571 1.00 91.12 301 LEU A O 1
ATOM 2310 N N . SER A 1 302 ? -24.371 5.052 32.933 1.00 87.19 302 SER A N 1
ATOM 2311 C CA . SER A 1 302 ? -25.610 5.706 32.479 1.00 87.19 302 SER A CA 1
ATOM 2312 C C . SER A 1 302 ? -26.781 5.458 33.430 1.00 87.19 302 SER A C 1
ATOM 2314 O O . SER A 1 302 ? -27.668 6.303 33.547 1.00 87.19 302 SER A O 1
ATOM 2316 N N . ARG A 1 303 ? -26.783 4.327 34.148 1.00 86.38 303 ARG A N 1
ATOM 2317 C CA . ARG A 1 303 ? -27.774 4.035 35.198 1.00 86.38 303 ARG A CA 1
ATOM 2318 C C . ARG A 1 303 ? -27.538 4.837 36.479 1.00 86.38 303 ARG A C 1
ATOM 2320 O O . ARG A 1 303 ? -28.479 5.023 37.251 1.00 86.38 303 ARG A O 1
ATOM 2327 N N . LEU A 1 304 ? -26.322 5.339 36.707 1.00 84.62 304 LEU A N 1
ATOM 2328 C CA . LEU A 1 304 ? -26.034 6.237 37.824 1.00 84.62 304 LEU A CA 1
ATOM 2329 C C . LEU A 1 304 ? -26.685 7.605 37.567 1.00 84.62 304 LEU A C 1
ATOM 2331 O O . LEU A 1 304 ? -26.224 8.419 36.760 1.00 84.62 304 LEU A O 1
ATOM 2335 N N . ARG A 1 305 ? -27.790 7.859 38.273 1.00 72.06 305 ARG A N 1
ATOM 2336 C CA . ARG A 1 305 ? -28.428 9.177 38.323 1.00 72.06 305 ARG A CA 1
ATOM 2337 C C . ARG A 1 305 ? -27.613 10.115 39.210 1.00 72.06 305 ARG A C 1
ATOM 2339 O O . ARG A 1 305 ? -27.195 9.731 40.301 1.00 72.06 305 ARG A O 1
ATOM 2346 N N . ARG A 1 306 ? -27.448 11.359 38.753 1.00 70.44 306 ARG A N 1
ATOM 2347 C CA . ARG A 1 306 ? -27.002 12.456 39.621 1.00 70.44 306 ARG A CA 1
ATOM 2348 C C . ARG A 1 306 ? -28.051 12.687 40.702 1.00 70.44 306 ARG A C 1
ATOM 2350 O O . ARG A 1 306 ? -29.246 12.593 40.419 1.00 70.44 306 ARG A O 1
ATOM 2357 N N . SER A 1 307 ? -27.601 12.992 41.914 1.00 68.88 307 SER A N 1
ATOM 2358 C CA . SER A 1 307 ? -28.505 13.426 42.980 1.00 68.88 307 SER A CA 1
ATOM 2359 C C . SER A 1 307 ? -29.127 14.774 42.594 1.00 68.88 307 SER A C 1
ATOM 2361 O O . SER A 1 307 ? -28.441 15.654 42.065 1.00 68.88 307 SER A O 1
ATOM 2363 N N . SER A 1 308 ? -30.437 14.910 42.797 1.00 76.00 308 SER A N 1
ATOM 2364 C CA . SER A 1 308 ? -31.163 16.124 42.428 1.00 76.00 308 SER A CA 1
ATOM 2365 C C . SER A 1 308 ? -30.773 17.279 43.360 1.00 76.00 308 SER A C 1
ATOM 2367 O O . SER A 1 308 ? -30.668 17.049 44.564 1.00 76.00 308 SER A O 1
ATOM 2369 N N . PRO A 1 309 ? -30.626 18.524 42.866 1.00 78.31 309 PRO A N 1
ATOM 2370 C CA . PRO A 1 309 ? -30.368 19.686 43.721 1.00 78.31 309 PRO A CA 1
ATOM 2371 C C . PRO A 1 309 ? -31.377 19.815 44.868 1.00 78.31 309 PRO A C 1
ATOM 2373 O O . PRO A 1 309 ? -30.992 20.069 46.000 1.00 78.31 309 PRO A O 1
ATOM 2376 N N . LYS A 1 310 ? -32.658 19.522 44.598 1.00 80.62 310 LYS A N 1
ATOM 2377 C CA . LYS A 1 310 ? -33.725 19.535 45.611 1.00 80.62 310 LYS A CA 1
ATOM 2378 C C . LYS A 1 310 ? -33.507 18.510 46.724 1.00 80.62 310 LYS A C 1
ATOM 2380 O O . LYS A 1 310 ? -33.880 18.759 47.859 1.00 80.62 310 LYS A O 1
ATOM 2385 N N . GLU A 1 311 ? -32.935 17.352 46.393 1.00 79.50 311 GLU A N 1
ATOM 2386 C CA . GLU A 1 311 ? -32.653 16.309 47.386 1.00 79.50 311 GLU A CA 1
ATOM 2387 C C . GLU A 1 311 ? -31.526 16.738 48.319 1.00 79.50 311 GLU A C 1
ATOM 2389 O O . GLU A 1 311 ? -31.612 16.503 49.518 1.00 79.50 311 GLU A O 1
ATOM 2394 N N . LEU A 1 312 ? -30.495 17.390 47.774 1.00 85.50 312 LEU A N 1
ATOM 2395 C CA . LEU A 1 312 ? -29.409 17.926 48.581 1.00 85.50 312 LEU A CA 1
ATOM 2396 C C . LEU A 1 312 ? -29.917 19.002 49.543 1.00 85.50 312 LEU A C 1
ATOM 2398 O O . LEU A 1 312 ? -29.564 18.955 50.712 1.00 85.50 312 LEU A O 1
ATOM 2402 N N . THR A 1 313 ? -30.762 19.929 49.080 1.00 87.06 313 THR A N 1
ATOM 2403 C CA . THR A 1 313 ? -31.306 21.000 49.931 1.00 87.06 313 THR A CA 1
ATOM 2404 C C . THR A 1 313 ? -32.027 20.444 51.157 1.00 87.06 313 THR A C 1
ATOM 2406 O O . THR A 1 313 ? -31.754 20.897 52.259 1.00 87.06 313 THR A O 1
ATOM 2409 N N . VAL A 1 314 ? -32.865 19.414 50.984 1.00 87.44 314 VAL A N 1
ATOM 2410 C CA . VAL A 1 314 ? -33.573 18.763 52.102 1.00 87.44 314 VAL A CA 1
ATOM 2411 C C . VAL A 1 314 ? -32.591 18.123 53.089 1.00 87.44 314 VAL A C 1
ATOM 2413 O O . VAL A 1 314 ? -32.754 18.250 54.296 1.00 87.44 314 VAL A O 1
ATOM 2416 N N . ILE A 1 315 ? -31.541 17.457 52.595 1.00 88.44 315 ILE A N 1
ATOM 2417 C CA . ILE A 1 315 ? -30.518 16.844 53.461 1.00 88.44 315 ILE A CA 1
ATOM 2418 C C . ILE A 1 315 ? -29.728 17.915 54.229 1.00 88.44 315 ILE A C 1
ATOM 2420 O O . ILE A 1 315 ? -29.442 17.730 55.409 1.00 88.44 315 ILE A O 1
ATOM 2424 N N . LEU A 1 316 ? -29.370 19.024 53.576 1.00 89.62 316 LEU A N 1
ATOM 2425 C CA . LEU A 1 316 ? -28.655 20.127 54.218 1.00 89.62 316 LEU A CA 1
ATOM 2426 C C . LEU A 1 316 ? -29.526 20.819 55.278 1.00 89.62 316 LEU A C 1
ATOM 2428 O O . LEU A 1 316 ? -29.027 21.099 56.360 1.00 89.62 316 LEU A O 1
ATOM 2432 N N . GLU A 1 317 ? -30.821 21.013 55.020 1.00 89.25 317 GLU A N 1
ATOM 2433 C CA . GLU A 1 317 ? -31.769 21.613 55.971 1.00 89.25 317 GLU A CA 1
ATOM 2434 C C . GLU A 1 317 ? -31.914 20.769 57.250 1.00 89.25 317 GLU A C 1
ATOM 2436 O O . GLU A 1 317 ? -31.788 21.294 58.357 1.00 89.25 317 GLU A O 1
ATOM 2441 N N . HIS A 1 318 ? -32.076 19.447 57.131 1.00 88.00 318 HIS A N 1
ATOM 2442 C CA . HIS A 1 318 ? -32.073 18.550 58.296 1.00 88.00 318 HIS A CA 1
ATOM 2443 C C . HIS A 1 318 ? -30.711 18.549 59.025 1.00 88.00 318 HIS A C 1
ATOM 2445 O O . HIS A 1 318 ? -30.651 18.498 60.257 1.00 88.00 318 HIS A O 1
ATOM 2451 N N . ALA A 1 319 ? -29.596 18.670 58.292 1.00 88.50 319 ALA A N 1
ATOM 2452 C CA . ALA A 1 319 ? -28.264 18.768 58.889 1.00 88.50 319 ALA A CA 1
ATOM 2453 C C . ALA A 1 319 ? -28.058 20.074 59.688 1.00 88.50 319 ALA A C 1
ATOM 2455 O O . ALA A 1 319 ? -27.415 20.033 60.741 1.00 88.50 319 ALA A O 1
ATOM 2456 N N . GLU A 1 320 ? -28.630 21.203 59.249 1.00 88.50 320 GLU A N 1
ATOM 2457 C CA . GLU A 1 320 ? -28.628 22.479 59.991 1.00 88.50 320 GLU A CA 1
ATOM 2458 C C . GLU A 1 320 ? -29.363 22.363 61.331 1.00 88.50 320 GLU A C 1
ATOM 2460 O O . GLU A 1 320 ? -28.869 22.828 62.361 1.00 88.50 320 GLU A O 1
ATOM 2465 N N . HIS A 1 321 ? -30.507 21.676 61.344 1.00 86.81 321 HIS A N 1
ATOM 2466 C CA . HIS A 1 321 ? -31.305 21.459 62.554 1.00 86.81 321 HIS A CA 1
ATOM 2467 C C . HIS A 1 321 ? -30.711 20.382 63.480 1.00 86.81 321 HIS A C 1
ATOM 2469 O O . HIS A 1 321 ? -31.049 20.309 64.663 1.00 86.81 321 HIS A O 1
ATOM 2475 N N . GLY A 1 322 ? -29.744 19.594 62.994 1.00 82.69 322 GLY A N 1
ATOM 2476 C CA . GLY A 1 322 ? -29.080 18.542 63.765 1.00 82.69 322 GLY A CA 1
ATOM 2477 C C . GLY A 1 322 ? -29.809 17.211 63.809 1.00 82.69 322 GLY A C 1
ATOM 2478 O O . GLY A 1 322 ? -29.513 16.382 64.670 1.00 82.69 322 GLY A O 1
ATOM 2479 N N . GLU A 1 323 ? -30.737 17.026 62.885 1.00 88.62 323 GLU A N 1
ATOM 2480 C CA . GLU A 1 323 ? -31.588 15.859 62.697 1.00 88.62 323 GLU A CA 1
ATOM 2481 C C . GLU A 1 323 ? -30.803 14.755 61.961 1.00 88.62 323 GLU A C 1
ATOM 2483 O O . GLU A 1 323 ? -31.055 14.397 60.810 1.00 88.62 323 GLU A O 1
ATOM 2488 N N . TRP A 1 324 ? -29.746 14.245 62.612 1.00 85.88 324 TRP A N 1
ATOM 2489 C CA . TRP A 1 324 ? -28.808 13.291 62.001 1.00 85.88 324 TRP A CA 1
ATOM 2490 C C . TRP A 1 324 ? -29.468 11.962 61.611 1.00 85.88 324 TRP A C 1
ATOM 2492 O O . TRP A 1 324 ? -29.079 11.351 60.612 1.00 85.88 324 TRP A O 1
ATOM 2502 N N . GLU A 1 325 ? -30.460 11.525 62.389 1.00 85.75 325 GLU A N 1
ATOM 2503 C CA . GLU A 1 325 ? -31.218 10.294 62.157 1.00 85.75 325 GLU A CA 1
ATOM 2504 C C . GLU A 1 325 ? -32.080 10.422 60.885 1.00 85.75 325 GLU A C 1
ATOM 2506 O O . GLU A 1 325 ? -32.032 9.548 60.011 1.00 85.75 325 GLU A O 1
ATOM 2511 N N . GLU A 1 326 ? -32.796 11.544 60.704 1.00 87.12 326 GLU A N 1
ATOM 2512 C CA . GLU A 1 326 ? -33.517 11.843 59.460 1.00 87.12 326 GLU A CA 1
ATOM 2513 C C . GLU A 1 326 ? -32.568 11.886 58.254 1.00 87.12 326 GLU A C 1
ATOM 2515 O O . GLU A 1 326 ? -32.838 11.244 57.235 1.00 87.12 326 GLU A O 1
ATOM 2520 N N . CYS A 1 327 ? -31.414 12.551 58.371 1.00 86.50 327 CYS A N 1
ATOM 2521 C CA . CYS A 1 327 ? -30.411 12.586 57.303 1.00 86.50 327 CYS A CA 1
ATOM 2522 C C . CYS A 1 327 ? -29.933 11.181 56.900 1.00 86.50 327 CYS A C 1
ATOM 2524 O O . CYS A 1 327 ? -29.871 10.862 55.708 1.00 86.50 327 CYS A O 1
ATOM 2526 N N . HIS A 1 328 ? -29.627 10.321 57.877 1.00 86.31 328 HIS A N 1
ATOM 2527 C CA . HIS A 1 328 ? -29.177 8.953 57.619 1.00 86.31 328 HIS A CA 1
ATOM 2528 C C . HIS A 1 328 ? -30.267 8.133 56.916 1.00 86.31 328 HIS A C 1
ATOM 2530 O O . HIS A 1 328 ? -29.999 7.485 55.903 1.00 86.31 328 HIS A O 1
ATOM 2536 N N . THR A 1 329 ? -31.519 8.213 57.382 1.00 87.69 329 THR A N 1
ATOM 2537 C CA . THR A 1 329 ? -32.636 7.475 56.766 1.00 87.69 329 THR A CA 1
ATOM 2538 C C . THR A 1 329 ? -32.961 7.957 55.349 1.00 87.69 329 THR A C 1
ATOM 2540 O O . THR A 1 329 ? -33.317 7.145 54.488 1.00 87.69 329 THR A O 1
ATOM 2543 N N . LEU A 1 330 ? -32.816 9.256 55.064 1.00 86.19 330 LEU A N 1
ATOM 2544 C CA . LEU A 1 330 ? -32.977 9.813 53.717 1.00 86.19 330 LEU A CA 1
ATOM 2545 C C . LEU A 1 330 ? -31.886 9.317 52.761 1.00 86.19 330 LEU A C 1
ATOM 2547 O O . LEU A 1 330 ? -32.180 8.999 51.605 1.00 86.19 330 LEU A O 1
ATOM 2551 N N . LEU A 1 331 ? -30.646 9.214 53.241 1.00 86.81 331 LEU A N 1
ATOM 2552 C CA . LEU A 1 331 ? -29.501 8.772 52.448 1.00 86.81 331 LEU A CA 1
ATOM 2553 C C . LEU A 1 331 ? -29.460 7.252 52.247 1.00 86.81 331 LEU A C 1
ATOM 2555 O O . LEU A 1 331 ? -29.139 6.805 51.149 1.00 86.81 331 LEU A O 1
ATOM 2559 N N . GLU A 1 332 ? -29.842 6.446 53.240 1.00 84.75 332 GLU A N 1
ATOM 2560 C CA . GLU A 1 332 ? -29.896 4.979 53.110 1.00 84.75 332 GLU A CA 1
ATOM 2561 C C . GLU A 1 332 ? -30.946 4.500 52.109 1.00 84.75 332 GLU A C 1
ATOM 2563 O O . GLU A 1 332 ? -30.730 3.520 51.394 1.00 84.75 332 GLU A O 1
ATOM 2568 N N . LYS A 1 333 ? -32.062 5.227 51.981 1.00 83.06 333 LYS A N 1
ATOM 2569 C CA . LYS A 1 333 ? -33.082 4.948 50.956 1.00 83.06 333 LYS A CA 1
ATOM 2570 C C . LYS A 1 333 ? -32.558 5.152 49.528 1.00 83.06 333 LYS A C 1
ATOM 2572 O O . LYS A 1 333 ? -33.252 4.810 48.567 1.00 83.06 333 LYS A O 1
ATOM 2577 N N . ARG A 1 334 ? -31.363 5.728 49.351 1.00 80.56 334 ARG A N 1
ATOM 2578 C CA . ARG A 1 334 ? -30.779 6.068 48.050 1.00 80.56 334 ARG A CA 1
ATOM 2579 C C . ARG A 1 334 ? -29.547 5.214 47.761 1.00 80.56 334 ARG A C 1
ATOM 2581 O O . ARG A 1 334 ? -28.544 5.247 48.459 1.00 80.56 334 ARG A O 1
ATOM 2588 N N . SER A 1 335 ? -29.566 4.524 46.624 1.00 77.44 335 SER A N 1
ATOM 2589 C CA . SER A 1 335 ? -28.432 3.729 46.138 1.00 77.44 335 SER A CA 1
ATOM 2590 C C . SER A 1 335 ? -27.467 4.521 45.238 1.00 77.44 335 SER A C 1
ATOM 2592 O O . SER A 1 335 ? -26.787 3.930 44.391 1.00 77.44 335 SER A O 1
ATOM 2594 N N . THR A 1 336 ? -27.402 5.851 45.364 1.00 86.88 336 THR A N 1
ATOM 2595 C CA . THR A 1 336 ? -26.525 6.699 44.534 1.00 86.88 336 THR A CA 1
ATOM 2596 C C . THR A 1 336 ? -25.118 6.827 45.143 1.00 86.88 336 THR A C 1
ATOM 2598 O O . THR A 1 336 ? -24.978 6.736 46.362 1.00 86.88 336 THR A O 1
ATOM 2601 N N . PRO A 1 337 ? -24.065 7.033 44.325 1.00 88.69 337 PRO A N 1
ATOM 2602 C CA . PRO A 1 337 ? -22.700 7.248 44.820 1.00 88.69 337 PRO A CA 1
ATOM 2603 C C . PRO A 1 337 ? -22.613 8.443 45.774 1.00 88.69 337 PRO A C 1
ATOM 2605 O O . PRO A 1 337 ? -22.134 8.300 46.894 1.00 88.69 337 PRO A O 1
ATOM 2608 N N . THR A 1 338 ? -23.215 9.574 45.394 1.00 89.88 338 THR A N 1
ATOM 2609 C CA . THR A 1 338 ? -23.324 10.773 46.235 1.00 89.88 338 THR A CA 1
ATOM 2610 C C . THR A 1 338 ? -23.940 10.466 47.597 1.00 89.88 338 THR A C 1
ATOM 2612 O O . THR A 1 338 ? -23.405 10.894 48.611 1.00 89.88 338 THR A O 1
ATOM 2615 N N . ALA A 1 339 ? -25.026 9.684 47.652 1.00 89.06 339 ALA A N 1
ATOM 2616 C CA . ALA A 1 339 ? -25.661 9.366 48.925 1.00 89.06 339 ALA A CA 1
ATOM 2617 C C . ALA A 1 339 ? -24.755 8.528 49.841 1.00 89.06 339 ALA A C 1
ATOM 2619 O O . ALA A 1 339 ? -24.728 8.753 51.047 1.00 89.06 339 ALA A O 1
ATOM 2620 N N . ARG A 1 340 ? -23.966 7.603 49.279 1.00 89.94 340 ARG A N 1
ATOM 2621 C CA . ARG A 1 340 ? -23.004 6.800 50.051 1.00 89.94 340 ARG A CA 1
ATOM 2622 C C . ARG A 1 340 ? -21.850 7.635 50.605 1.00 89.94 340 ARG A C 1
ATOM 2624 O O . ARG A 1 340 ? -21.453 7.407 51.749 1.00 89.94 340 ARG A O 1
ATOM 2631 N N . VAL A 1 341 ? -21.358 8.609 49.834 1.00 92.75 341 VAL A N 1
ATOM 2632 C CA . VAL A 1 341 ? -20.326 9.552 50.297 1.00 92.75 341 VAL A CA 1
ATOM 2633 C C . VAL A 1 341 ? -20.880 10.419 51.425 1.00 92.75 341 VAL A C 1
ATOM 2635 O O . VAL A 1 341 ? -20.326 10.407 52.519 1.00 92.75 341 VAL A O 1
ATOM 2638 N N . LEU A 1 342 ? -22.030 11.069 51.212 1.00 91.81 342 LEU A N 1
ATOM 2639 C CA . LEU A 1 342 ? -22.675 11.905 52.231 1.00 91.81 342 LEU A CA 1
ATOM 2640 C C . LEU A 1 342 ? -22.973 11.121 53.515 1.00 91.81 342 LEU A C 1
ATOM 2642 O O . LEU A 1 342 ? -22.705 11.610 54.610 1.00 91.81 342 LEU A O 1
ATOM 2646 N N . ASN A 1 343 ? -23.463 9.883 53.397 1.00 91.06 343 ASN A N 1
ATOM 2647 C CA . ASN A 1 343 ? -23.762 9.056 54.563 1.00 91.06 343 ASN A CA 1
ATOM 2648 C C . ASN A 1 343 ? -22.496 8.678 55.352 1.00 91.06 343 ASN A C 1
ATOM 2650 O O . ASN A 1 343 ? -22.497 8.659 56.581 1.00 91.06 343 ASN A O 1
ATOM 2654 N N . SER A 1 344 ? -21.390 8.406 54.658 1.00 89.88 344 SER A N 1
ATOM 2655 C CA . SER A 1 344 ? -20.103 8.114 55.302 1.00 89.88 344 SER A CA 1
ATOM 2656 C C . SER A 1 344 ? -19.535 9.339 56.026 1.00 89.88 344 SER A C 1
ATOM 2658 O O . SER A 1 344 ? -19.009 9.203 57.131 1.00 89.88 344 SER A O 1
ATOM 2660 N N . THR A 1 345 ? -19.710 10.535 55.455 1.00 91.31 345 THR A N 1
ATOM 2661 C CA . THR A 1 345 ? -19.366 11.808 56.101 1.00 91.31 345 THR A CA 1
ATOM 2662 C C . THR A 1 345 ? -20.217 12.045 57.353 1.00 91.31 345 THR A C 1
ATOM 2664 O O . THR A 1 345 ? -19.672 12.333 58.418 1.00 91.31 345 THR A O 1
ATOM 2667 N N . LEU A 1 346 ? -21.538 11.832 57.279 1.00 89.62 346 LEU A N 1
ATOM 2668 C CA . LEU A 1 346 ? -22.452 11.987 58.422 1.00 89.62 346 LEU A CA 1
ATOM 2669 C C . LEU A 1 346 ? -22.129 11.065 59.596 1.00 89.62 346 LEU A C 1
ATOM 2671 O O . LEU A 1 346 ? -22.247 11.478 60.747 1.00 89.62 346 LEU A O 1
ATOM 2675 N N . LYS A 1 347 ? -21.665 9.837 59.345 1.00 88.62 347 LYS A N 1
ATOM 2676 C CA . LYS A 1 347 ? -21.239 8.924 60.423 1.00 88.62 347 LYS A CA 1
ATOM 2677 C C . LYS A 1 347 ? -20.101 9.494 61.275 1.00 88.62 347 LYS A C 1
ATOM 2679 O O . LYS A 1 347 ? -19.927 9.074 62.415 1.00 88.62 347 LYS A O 1
ATOM 2684 N N . LYS A 1 348 ? -19.344 10.463 60.749 1.00 88.12 348 LYS A N 1
ATOM 2685 C CA . LYS A 1 348 ? -18.282 11.187 61.462 1.00 88.12 348 LYS A CA 1
ATOM 2686 C C . LYS A 1 348 ? -18.718 12.600 61.905 1.00 88.12 348 LYS A C 1
ATOM 2688 O O . LYS A 1 348 ? -17.875 13.363 62.370 1.00 88.12 348 LYS A O 1
ATOM 2693 N N . ALA A 1 349 ? -20.016 12.940 61.853 1.00 83.44 349 ALA A N 1
ATOM 2694 C CA . ALA A 1 349 ? -20.563 14.273 62.165 1.00 83.44 349 ALA A CA 1
ATOM 2695 C C . ALA A 1 349 ? -20.295 14.780 63.588 1.00 83.44 349 ALA A C 1
ATOM 2697 O O . ALA A 1 349 ? -20.322 15.988 63.815 1.00 83.44 349 ALA A O 1
ATOM 2698 N N . GLN A 1 350 ? -19.998 13.895 64.542 1.00 81.81 350 GLN A N 1
ATOM 2699 C CA . GLN A 1 350 ? -19.630 14.262 65.917 1.00 81.81 350 GLN A CA 1
ATOM 2700 C C . GLN A 1 350 ? -18.108 14.446 66.120 1.00 81.81 350 GLN A C 1
ATOM 2702 O O . GLN A 1 350 ? -17.682 14.885 67.182 1.00 81.81 350 GLN A O 1
ATOM 2707 N N . GLY A 1 351 ? -17.275 14.149 65.113 1.00 85.19 351 GLY A N 1
ATOM 2708 C CA . GLY A 1 351 ? -15.807 14.248 65.179 1.00 85.19 351 GLY A CA 1
ATOM 2709 C C . GLY A 1 351 ? -15.253 15.661 64.944 1.00 85.19 351 GLY A C 1
ATOM 2710 O O . GLY A 1 351 ? -16.000 16.627 64.863 1.00 85.19 351 GLY A O 1
ATOM 2711 N N . SER A 1 352 ? -13.935 15.829 64.824 1.00 89.94 352 SER A N 1
ATOM 2712 C CA . SER A 1 352 ? -13.330 17.112 64.413 1.00 89.94 352 SER A CA 1
ATOM 2713 C C . SER A 1 352 ? -13.573 17.413 62.922 1.00 89.94 352 SER A C 1
ATOM 2715 O O . SER A 1 352 ? -13.931 16.512 62.165 1.00 89.94 352 SER A O 1
ATOM 2717 N N . ALA A 1 353 ? -13.331 18.653 62.473 1.00 89.81 353 ALA A N 1
ATOM 2718 C CA . ALA A 1 353 ? -13.376 19.006 61.044 1.00 89.81 353 ALA A CA 1
ATOM 2719 C C . ALA A 1 353 ? -12.485 18.075 60.194 1.00 89.81 353 ALA A C 1
ATOM 2721 O O . ALA A 1 353 ? -12.936 17.512 59.202 1.00 89.81 353 ALA A O 1
ATOM 2722 N N . ALA A 1 354 ? -11.274 17.783 60.679 1.00 90.56 354 ALA A N 1
ATOM 2723 C CA . ALA A 1 354 ? -10.361 16.835 60.041 1.00 90.56 354 ALA A CA 1
ATOM 2724 C C . ALA A 1 354 ? -10.925 15.399 59.962 1.00 90.56 354 ALA A C 1
ATOM 2726 O O . ALA A 1 354 ? -10.613 14.656 59.034 1.00 90.56 354 ALA A O 1
ATOM 2727 N N . ALA A 1 355 ? -11.752 14.975 60.926 1.00 90.00 355 ALA A N 1
ATOM 2728 C CA . ALA A 1 355 ? -12.389 13.658 60.885 1.00 90.00 355 ALA A CA 1
ATOM 2729 C C . ALA A 1 355 ? -13.504 13.584 59.827 1.00 90.00 355 ALA A C 1
ATOM 2731 O O . ALA A 1 355 ? -13.672 12.534 59.202 1.00 90.00 355 ALA A O 1
ATOM 2732 N N . LEU A 1 356 ? -14.235 14.685 59.622 1.00 91.19 356 LEU A N 1
ATOM 2733 C CA . LEU A 1 356 ? -15.255 14.833 58.581 1.00 91.19 356 LEU A CA 1
ATOM 2734 C C . LEU A 1 356 ? -14.639 14.803 57.180 1.00 91.19 356 LEU A C 1
ATOM 2736 O O . LEU A 1 356 ? -15.040 13.973 56.366 1.00 91.19 356 LEU A O 1
ATOM 2740 N N . GLU A 1 357 ? -13.630 15.644 56.935 1.00 92.69 357 GLU A N 1
ATOM 2741 C CA . GLU A 1 357 ? -12.894 15.703 55.663 1.00 92.69 357 GLU A CA 1
ATOM 2742 C C . GLU A 1 357 ? -12.309 14.337 55.309 1.00 92.69 357 GLU A C 1
ATOM 2744 O O . GLU A 1 357 ? -12.615 13.779 54.257 1.00 92.69 357 GLU A O 1
ATOM 2749 N N . LYS A 1 358 ? -11.590 13.714 56.251 1.00 92.44 358 LYS A N 1
ATOM 2750 C CA . LYS A 1 358 ? -11.024 12.377 56.050 1.00 92.44 358 LYS A CA 1
ATOM 2751 C C . LYS A 1 358 ? -12.093 11.312 55.783 1.00 92.44 358 LYS A C 1
ATOM 2753 O O . LYS A 1 358 ? -11.844 10.359 55.055 1.00 92.44 358 LYS A O 1
ATOM 2758 N N . GLY A 1 359 ? -13.278 11.426 56.391 1.00 90.38 359 GLY A N 1
ATOM 2759 C CA . GLY A 1 359 ? -14.408 10.531 56.117 1.00 90.38 359 GLY A CA 1
ATOM 2760 C C . GLY A 1 359 ? -14.972 10.669 54.714 1.00 90.38 359 GLY A C 1
ATOM 2761 O O . GLY A 1 359 ? -15.261 9.658 54.075 1.00 90.38 359 GLY A O 1
ATOM 2762 N N . MET A 1 360 ? -15.095 11.906 54.243 1.00 94.25 360 MET A N 1
ATOM 2763 C CA . MET A 1 360 ? -15.528 12.198 52.885 1.00 94.25 360 MET A CA 1
ATOM 2764 C C . MET A 1 360 ? -14.504 11.701 51.864 1.00 94.25 360 MET A C 1
ATOM 2766 O O . MET A 1 360 ? -14.887 10.990 50.941 1.00 94.25 360 MET A O 1
ATOM 2770 N N . GLU A 1 361 ? -13.222 12.025 52.046 1.00 94.88 361 GLU A N 1
ATOM 2771 C CA . GLU A 1 361 ? -12.137 11.605 51.150 1.00 94.88 361 GLU A CA 1
ATOM 2772 C C . GLU A 1 361 ? -12.044 10.079 51.040 1.00 94.88 361 GLU A C 1
ATOM 2774 O O . GLU A 1 361 ? -11.963 9.534 49.940 1.00 94.88 361 GLU A O 1
ATOM 2779 N N . GLU A 1 362 ? -12.117 9.373 52.172 1.00 94.38 362 GLU A N 1
ATOM 2780 C CA . GLU A 1 362 ? -12.101 7.908 52.218 1.00 94.38 362 GLU A CA 1
ATOM 2781 C C . GLU A 1 362 ? -13.269 7.309 51.415 1.00 94.38 362 GLU A C 1
ATOM 2783 O O . GLU A 1 362 ? -13.072 6.404 50.600 1.00 94.38 362 GLU A O 1
ATOM 2788 N N . ALA A 1 363 ? -14.480 7.848 51.580 1.00 93.50 363 ALA A N 1
ATOM 2789 C CA . ALA A 1 363 ? -15.650 7.393 50.835 1.00 93.50 363 ALA A CA 1
ATOM 2790 C C . ALA A 1 363 ? -15.586 7.763 49.343 1.00 93.50 363 ALA A C 1
ATOM 2792 O O . ALA A 1 363 ? -15.974 6.957 48.493 1.00 93.50 363 ALA A O 1
ATOM 2793 N N . LEU A 1 364 ? -15.073 8.953 49.018 1.00 95.12 364 LEU A N 1
ATOM 2794 C CA . LEU A 1 364 ? -14.887 9.421 47.647 1.00 95.12 364 LEU A CA 1
ATOM 2795 C C . LEU A 1 364 ? -13.920 8.505 46.893 1.00 95.12 364 LEU A C 1
ATOM 2797 O O . LEU A 1 364 ? -14.245 8.059 45.796 1.00 95.12 364 LEU A O 1
ATOM 2801 N N . MET A 1 365 ? -12.787 8.151 47.505 1.00 94.88 365 MET A N 1
ATOM 2802 C CA . MET A 1 365 ? -11.798 7.232 46.932 1.00 94.88 365 MET A CA 1
ATOM 2803 C C . MET A 1 365 ? -12.389 5.848 46.635 1.00 94.88 365 MET A C 1
ATOM 2805 O O . MET A 1 365 ? -12.148 5.284 45.566 1.00 94.88 365 MET A O 1
ATOM 2809 N N . ILE A 1 366 ? -13.200 5.302 47.548 1.00 94.50 366 ILE A N 1
ATOM 2810 C CA . ILE A 1 366 ? -13.856 3.999 47.358 1.00 94.50 366 ILE A CA 1
ATOM 2811 C C . ILE A 1 366 ? -14.843 4.048 46.181 1.00 94.50 366 ILE A C 1
ATOM 2813 O O . ILE A 1 366 ? -14.872 3.137 45.347 1.00 94.50 366 ILE A O 1
ATOM 2817 N N . GLU A 1 367 ? -15.656 5.103 46.093 1.00 93.06 367 GLU A N 1
ATOM 2818 C CA . GLU A 1 367 ? -16.636 5.253 45.014 1.00 93.06 367 GLU A CA 1
ATOM 2819 C C . GLU A 1 367 ? -15.979 5.553 43.661 1.00 93.06 367 GLU A C 1
ATOM 2821 O O . GLU A 1 367 ? -16.393 4.982 42.649 1.00 93.06 367 GLU A O 1
ATOM 2826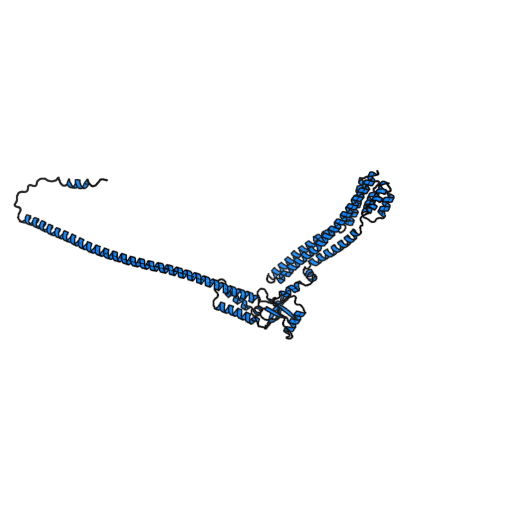 N N . LEU A 1 368 ? -14.925 6.374 43.638 1.00 94.31 368 LEU A N 1
ATOM 2827 C CA . LEU A 1 368 ? -14.102 6.629 42.455 1.00 94.31 368 LEU A CA 1
ATOM 2828 C C . LEU A 1 368 ? -13.513 5.333 41.904 1.00 94.31 368 LEU A C 1
ATOM 2830 O O . LEU A 1 368 ? -13.797 4.977 40.760 1.00 94.31 368 LEU A O 1
ATOM 2834 N N . ALA A 1 369 ? -12.817 4.556 42.739 1.00 93.62 369 ALA A N 1
ATOM 2835 C CA . ALA A 1 369 ? -12.233 3.278 42.334 1.00 93.62 369 ALA A CA 1
ATOM 2836 C C . ALA A 1 369 ? -13.287 2.307 41.763 1.00 93.62 369 ALA A C 1
ATOM 2838 O O . ALA A 1 369 ? -13.027 1.547 40.824 1.00 93.62 369 ALA A O 1
ATOM 2839 N N . ARG A 1 370 ? -14.518 2.340 42.293 1.00 91.75 370 ARG A N 1
ATOM 2840 C CA . ARG A 1 370 ? -15.632 1.519 41.798 1.00 91.75 370 ARG A CA 1
ATOM 2841 C C . ARG A 1 370 ? -16.137 1.969 40.423 1.00 91.75 370 ARG A C 1
ATOM 2843 O O . ARG A 1 370 ? -16.488 1.114 39.599 1.00 91.75 370 ARG A O 1
ATOM 2850 N N . MET A 1 371 ? -16.204 3.277 40.181 1.00 92.69 371 MET A N 1
ATOM 2851 C CA . MET A 1 371 ? -16.632 3.854 38.902 1.00 92.69 371 MET A CA 1
ATOM 2852 C C . MET A 1 371 ? -15.560 3.708 37.816 1.00 92.69 371 MET A C 1
ATOM 2854 O O . MET A 1 371 ? -15.902 3.385 36.678 1.00 92.69 371 MET A O 1
ATOM 2858 N N . GLU A 1 372 ? -14.285 3.852 38.183 1.00 94.38 372 GLU A N 1
ATOM 2859 C CA . GLU A 1 372 ? -13.117 3.719 37.302 1.00 94.38 372 GLU A CA 1
ATOM 2860 C C . GLU A 1 372 ? -12.803 2.278 36.889 1.00 94.38 372 GLU A C 1
ATOM 2862 O O . GLU A 1 372 ? -11.995 2.033 35.993 1.00 94.38 372 GLU A O 1
ATOM 2867 N N . ARG A 1 373 ? -13.445 1.285 37.510 1.00 92.88 373 ARG A N 1
ATOM 2868 C CA . ARG A 1 373 ? -13.213 -0.127 37.194 1.00 92.88 373 ARG A CA 1
ATOM 2869 C C . ARG A 1 373 ? -13.304 -0.379 35.680 1.00 92.88 373 ARG A C 1
ATOM 2871 O O . ARG A 1 373 ? -14.289 -0.016 35.054 1.00 92.88 373 ARG A O 1
ATOM 2878 N N . PHE A 1 374 ? -12.291 -1.044 35.121 1.00 93.75 374 PHE A N 1
ATOM 2879 C CA . PHE A 1 374 ? -12.096 -1.339 33.689 1.00 93.75 374 PHE A CA 1
ATOM 2880 C C . PHE A 1 374 ? -11.735 -0.159 32.771 1.00 93.75 374 PHE A C 1
ATOM 2882 O O . PHE A 1 374 ? -11.270 -0.419 31.662 1.00 93.75 374 PHE A O 1
ATOM 2889 N N . LEU A 1 375 ? -11.843 1.104 33.203 1.00 94.56 375 LEU A N 1
ATOM 2890 C CA . LEU A 1 375 ? -11.380 2.248 32.402 1.00 94.56 375 LEU A CA 1
ATOM 2891 C C . LEU A 1 375 ? -9.872 2.174 32.098 1.00 94.56 375 LEU A C 1
ATOM 2893 O O . LEU A 1 375 ? -9.529 2.286 30.918 1.00 94.56 375 LEU A O 1
ATOM 2897 N N . PRO A 1 376 ? -8.982 1.883 33.073 1.00 95.38 376 PRO A N 1
ATOM 2898 C CA . PRO A 1 376 ? -7.559 1.687 32.792 1.00 95.38 376 PRO A CA 1
ATOM 2899 C C . PRO A 1 376 ? -7.299 0.526 31.826 1.00 95.38 376 PRO A C 1
ATOM 2901 O O . PRO A 1 376 ? -6.448 0.622 30.949 1.00 95.38 376 PRO A O 1
ATOM 2904 N N . THR A 1 377 ? -8.066 -0.563 31.933 1.00 95.69 377 THR A N 1
ATOM 2905 C CA . THR A 1 377 ? -7.957 -1.707 31.015 1.00 95.69 377 THR A CA 1
ATOM 2906 C C . THR A 1 377 ? -8.365 -1.327 29.592 1.00 95.69 377 THR A C 1
ATOM 2908 O O . THR A 1 377 ? -7.722 -1.738 28.636 1.00 95.69 377 THR A O 1
ATOM 2911 N N . MET A 1 378 ? -9.406 -0.511 29.412 1.00 95.38 378 MET A N 1
ATOM 2912 C CA . MET A 1 378 ? -9.765 -0.009 28.082 1.00 95.38 378 MET A CA 1
ATOM 2913 C C . MET A 1 378 ? -8.659 0.870 27.489 1.00 95.38 378 MET A C 1
ATOM 2915 O O . MET A 1 378 ? -8.368 0.757 26.300 1.00 95.38 378 MET A O 1
ATOM 2919 N N . GLN A 1 379 ? -8.017 1.706 28.311 1.00 96.25 379 GLN A N 1
ATOM 2920 C CA . GLN A 1 379 ? -6.893 2.539 27.882 1.00 96.25 379 GLN A CA 1
ATOM 2921 C C . GLN A 1 379 ? -5.700 1.689 27.429 1.00 96.25 379 GLN A C 1
ATOM 2923 O O . GLN A 1 379 ? -5.112 1.967 26.384 1.00 96.25 379 GLN A O 1
ATOM 2928 N N . THR A 1 380 ? -5.361 0.626 28.167 1.00 97.00 380 THR A N 1
ATOM 2929 C CA . THR A 1 380 ? -4.274 -0.277 27.766 1.00 97.00 380 THR A CA 1
ATOM 2930 C C . THR A 1 380 ? -4.614 -1.039 26.489 1.00 97.00 380 THR A C 1
ATOM 2932 O O . THR A 1 380 ? -3.775 -1.117 25.597 1.00 97.00 380 THR A O 1
ATOM 2935 N N . LEU A 1 381 ? -5.847 -1.531 26.336 1.00 96.50 381 LEU A N 1
ATOM 2936 C CA . LEU A 1 381 ? -6.295 -2.192 25.104 1.00 96.50 381 LEU A CA 1
ATOM 2937 C C . LEU A 1 381 ? -6.244 -1.250 23.889 1.00 96.50 381 LEU A C 1
ATOM 2939 O O . LEU A 1 381 ? -5.771 -1.652 22.825 1.00 96.50 381 LEU A O 1
ATOM 2943 N N . ALA A 1 382 ? -6.654 0.013 24.055 1.00 96.25 382 ALA A N 1
ATOM 2944 C CA . ALA A 1 382 ? -6.547 1.036 23.014 1.00 96.25 382 ALA A CA 1
ATOM 2945 C C . ALA A 1 382 ? -5.091 1.336 22.626 1.00 96.25 382 ALA A C 1
ATOM 2947 O O . ALA A 1 382 ? -4.820 1.610 21.462 1.00 96.25 382 ALA A O 1
ATOM 2948 N N . ALA A 1 383 ? -4.154 1.266 23.576 1.00 96.62 383 ALA A N 1
ATOM 2949 C CA . ALA A 1 383 ? -2.731 1.475 23.315 1.00 96.62 383 ALA A CA 1
ATOM 2950 C C . ALA A 1 383 ? -2.049 0.251 22.677 1.00 96.62 383 ALA A C 1
ATOM 2952 O O . ALA A 1 383 ? -1.144 0.410 21.863 1.00 96.62 383 ALA A O 1
ATOM 2953 N N . VAL A 1 384 ? -2.477 -0.969 23.015 1.00 96.75 384 VAL A N 1
ATOM 2954 C CA . VAL A 1 384 ? -1.882 -2.213 22.495 1.00 96.75 384 VAL A CA 1
ATOM 2955 C C . VAL A 1 384 ? -2.348 -2.526 21.069 1.00 96.75 384 VAL A C 1
ATOM 2957 O O . VAL A 1 384 ? -1.552 -3.023 20.273 1.00 96.75 384 VAL A O 1
ATOM 2960 N N . ALA A 1 385 ? -3.596 -2.212 20.704 1.00 96.00 385 ALA A N 1
ATOM 2961 C CA . ALA A 1 385 ? -4.127 -2.519 19.370 1.00 96.00 385 ALA A CA 1
ATOM 2962 C C . ALA A 1 385 ? -3.298 -1.917 18.201 1.00 96.00 385 ALA A C 1
ATOM 2964 O O . ALA A 1 385 ? -2.970 -2.664 17.276 1.00 96.00 385 ALA A O 1
ATOM 2965 N N . PRO A 1 386 ? -2.861 -0.638 18.228 1.00 96.44 386 PRO A N 1
ATOM 2966 C CA . PRO A 1 386 ? -1.984 -0.075 17.199 1.00 96.44 386 PRO A CA 1
ATOM 2967 C C . PRO A 1 386 ? -0.584 -0.688 17.198 1.00 96.44 386 PRO A C 1
ATOM 2969 O O . PRO A 1 386 ? 0.014 -0.833 16.136 1.00 96.44 386 PRO A O 1
ATOM 2972 N N . LEU A 1 387 ? -0.060 -1.068 18.369 1.00 97.06 387 LEU A N 1
ATOM 2973 C CA . LEU A 1 387 ? 1.254 -1.707 18.482 1.00 97.06 387 LEU A CA 1
ATOM 2974 C C . LEU A 1 387 ? 1.252 -3.103 17.848 1.00 97.06 387 LEU A C 1
ATOM 2976 O O . LEU A 1 387 ? 2.223 -3.471 17.192 1.00 97.06 387 LEU A O 1
ATOM 2980 N N . LEU A 1 388 ? 0.151 -3.852 17.968 1.00 94.81 388 LEU A N 1
ATOM 2981 C CA . LEU A 1 388 ? -0.043 -5.100 17.219 1.00 94.81 388 LEU A CA 1
ATOM 2982 C C . LEU A 1 388 ? -0.180 -4.853 15.713 1.00 94.81 388 LEU A C 1
ATOM 2984 O O . LEU A 1 388 ? 0.359 -5.621 14.921 1.00 94.81 388 LEU A O 1
ATOM 2988 N N . GLY A 1 389 ? -0.838 -3.758 15.319 1.00 94.12 389 GLY A N 1
ATOM 2989 C CA . GLY A 1 389 ? -0.869 -3.298 13.930 1.00 94.12 389 GLY A CA 1
ATOM 2990 C C . GLY A 1 389 ? 0.536 -3.070 13.361 1.00 94.12 389 GLY A C 1
ATOM 2991 O O . GLY A 1 389 ? 0.883 -3.597 12.306 1.00 94.12 389 GLY A O 1
ATOM 2992 N N . LEU A 1 390 ? 1.374 -2.350 14.112 1.00 95.38 390 LEU A N 1
ATOM 2993 C CA . LEU A 1 390 ? 2.776 -2.099 13.776 1.00 95.38 390 LEU A CA 1
ATOM 2994 C C . LEU A 1 390 ? 3.618 -3.388 13.770 1.00 95.38 390 LEU A C 1
ATOM 2996 O O . LEU A 1 390 ? 4.458 -3.564 12.897 1.00 95.38 390 LEU A O 1
ATOM 3000 N N . LEU A 1 391 ? 3.381 -4.329 14.687 1.00 93.69 391 LEU A N 1
ATOM 3001 C CA . LEU A 1 391 ? 4.018 -5.650 14.633 1.00 93.69 391 LEU A CA 1
ATOM 3002 C C . LEU A 1 391 ? 3.667 -6.393 13.330 1.00 93.69 391 LEU A C 1
ATOM 3004 O O . LEU A 1 391 ? 4.515 -7.076 12.751 1.00 93.69 391 LEU A O 1
ATOM 3008 N N . GLY A 1 392 ? 2.437 -6.209 12.844 1.00 92.75 392 GLY A N 1
ATOM 3009 C CA . GLY A 1 392 ? 1.982 -6.671 11.535 1.00 92.75 392 GLY A CA 1
ATOM 3010 C C . GLY A 1 392 ? 2.826 -6.146 10.383 1.00 92.75 392 GLY A C 1
ATOM 3011 O O . GLY A 1 392 ? 3.207 -6.927 9.515 1.00 92.75 392 GLY A O 1
ATOM 3012 N N . THR A 1 393 ? 3.199 -4.861 10.395 1.00 93.69 393 THR A N 1
ATOM 3013 C CA . THR A 1 393 ? 4.053 -4.312 9.328 1.00 93.69 393 THR A CA 1
ATOM 3014 C C . THR A 1 393 ? 5.434 -4.925 9.323 1.00 93.69 393 THR A C 1
ATOM 3016 O O . THR A 1 393 ? 5.939 -5.281 8.261 1.00 93.69 393 THR A O 1
ATOM 3019 N N . VAL A 1 394 ? 6.028 -5.097 10.503 1.00 94.50 394 VAL A N 1
ATOM 3020 C CA . VAL A 1 394 ? 7.343 -5.725 10.638 1.00 94.50 394 VAL A CA 1
ATOM 3021 C C . VAL A 1 394 ? 7.286 -7.162 10.124 1.00 94.50 394 VAL A C 1
ATOM 3023 O O . VAL A 1 394 ? 8.143 -7.564 9.344 1.00 94.50 394 VAL A O 1
ATOM 3026 N N . THR A 1 395 ? 6.243 -7.910 10.486 1.00 89.19 395 THR A N 1
ATOM 3027 C CA . THR A 1 395 ? 6.078 -9.311 10.074 1.00 89.19 395 THR A CA 1
ATOM 3028 C C . THR A 1 395 ? 5.845 -9.436 8.562 1.00 89.19 395 THR A C 1
ATOM 3030 O O . THR A 1 395 ? 6.545 -10.202 7.901 1.00 89.19 395 THR A O 1
ATOM 3033 N N . GLY A 1 396 ? 4.952 -8.627 7.981 1.00 90.00 396 GLY A N 1
ATOM 3034 C CA . GLY A 1 396 ? 4.680 -8.631 6.537 1.00 90.00 396 GLY A CA 1
ATOM 3035 C C . GLY A 1 396 ? 5.882 -8.184 5.695 1.00 90.00 396 GLY A C 1
ATOM 3036 O O . GLY A 1 396 ? 6.175 -8.770 4.650 1.00 90.00 396 GLY A O 1
ATOM 3037 N N . MET A 1 397 ? 6.658 -7.206 6.177 1.00 91.50 397 MET A N 1
ATOM 3038 C CA . MET A 1 397 ? 7.909 -6.800 5.526 1.00 91.50 397 MET A CA 1
ATOM 3039 C C . MET A 1 397 ? 8.984 -7.890 5.608 1.00 91.50 397 MET A C 1
ATOM 3041 O O . MET A 1 397 ? 9.682 -8.115 4.621 1.00 91.50 397 MET A O 1
ATOM 3045 N N . ILE A 1 398 ? 9.103 -8.602 6.736 1.00 90.44 398 ILE A N 1
ATOM 3046 C CA . ILE A 1 398 ? 10.011 -9.755 6.859 1.00 90.44 398 ILE A CA 1
ATOM 3047 C C . ILE A 1 398 ? 9.630 -10.841 5.846 1.00 90.44 398 ILE A C 1
ATOM 3049 O O . ILE A 1 398 ? 10.503 -11.312 5.117 1.00 90.44 398 ILE A O 1
ATOM 3053 N N . ASN A 1 399 ? 8.342 -11.181 5.737 1.00 84.62 399 ASN A N 1
ATOM 3054 C CA . ASN A 1 399 ? 7.849 -12.151 4.753 1.00 84.62 399 ASN A CA 1
ATOM 3055 C C . ASN A 1 399 ? 8.170 -11.701 3.318 1.00 84.62 399 ASN A C 1
ATOM 3057 O O . ASN A 1 399 ? 8.678 -12.481 2.515 1.00 84.62 399 ASN A O 1
ATOM 3061 N N . THR A 1 400 ? 7.965 -10.418 3.012 1.00 86.25 400 THR A N 1
ATOM 3062 C CA . THR A 1 400 ? 8.282 -9.841 1.695 1.00 86.25 400 THR A CA 1
ATOM 3063 C C . THR A 1 400 ? 9.775 -9.971 1.370 1.00 86.25 400 THR A C 1
ATOM 3065 O O . THR A 1 400 ? 10.137 -10.405 0.278 1.00 86.25 400 THR A O 1
ATOM 3068 N N . PHE A 1 401 ? 10.666 -9.665 2.319 1.00 88.62 401 PHE A N 1
ATOM 3069 C CA . PHE A 1 401 ? 12.110 -9.828 2.119 1.00 88.62 401 PHE A CA 1
ATOM 3070 C C . PHE A 1 401 ? 12.533 -11.293 1.960 1.00 88.62 401 PHE A C 1
ATOM 3072 O O . PHE A 1 401 ? 13.446 -11.578 1.183 1.00 88.62 401 PHE A O 1
ATOM 3079 N N . GLN A 1 402 ? 11.871 -12.232 2.638 1.00 83.19 402 GLN A N 1
ATOM 3080 C CA . GLN A 1 402 ? 12.121 -13.662 2.441 1.00 83.19 402 GLN A CA 1
ATOM 3081 C C . GLN A 1 402 ? 11.745 -14.102 1.022 1.00 83.19 402 GLN A C 1
ATOM 3083 O O . GLN A 1 402 ? 12.536 -14.788 0.376 1.00 83.19 402 GLN A O 1
ATOM 3088 N N . VAL A 1 403 ? 10.601 -13.643 0.501 1.00 78.69 403 VAL A N 1
ATOM 3089 C CA . VAL A 1 403 ? 10.180 -13.902 -0.887 1.00 78.69 403 VAL A CA 1
ATOM 3090 C C . VAL A 1 403 ? 11.199 -13.347 -1.883 1.00 78.69 403 VAL A C 1
ATOM 3092 O O . VAL A 1 403 ? 11.623 -14.075 -2.775 1.00 78.69 403 VAL A O 1
ATOM 3095 N N . ILE A 1 404 ? 11.671 -12.109 -1.691 1.00 83.56 404 ILE A N 1
ATOM 3096 C CA . ILE A 1 404 ? 12.727 -11.515 -2.534 1.00 83.56 404 ILE A CA 1
ATOM 3097 C C . ILE A 1 404 ? 14.006 -12.357 -2.490 1.00 83.56 404 ILE A C 1
ATOM 3099 O O . ILE A 1 404 ? 14.661 -12.545 -3.511 1.00 83.56 404 ILE A O 1
ATOM 3103 N N . THR A 1 405 ? 14.370 -12.871 -1.315 1.00 82.38 405 THR A N 1
ATOM 3104 C CA . THR A 1 405 ? 15.595 -13.666 -1.152 1.00 82.38 405 THR A CA 1
ATOM 3105 C C . THR A 1 405 ? 15.500 -15.013 -1.870 1.00 82.38 405 THR A C 1
ATOM 3107 O O . THR A 1 405 ? 16.482 -15.468 -2.450 1.00 82.38 405 THR A O 1
ATOM 3110 N N . LEU A 1 406 ? 14.325 -15.646 -1.838 1.00 74.38 406 LEU A N 1
ATOM 3111 C CA . LEU A 1 406 ? 14.096 -16.973 -2.411 1.00 74.38 406 LEU A CA 1
ATOM 3112 C C . LEU A 1 406 ? 13.825 -16.938 -3.921 1.00 74.38 406 LEU A C 1
ATOM 3114 O O . LEU A 1 406 ? 14.305 -17.806 -4.644 1.00 74.38 406 LEU A O 1
ATOM 3118 N N . PHE A 1 407 ? 13.067 -15.946 -4.391 1.00 72.25 407 PHE A N 1
ATOM 3119 C CA . PHE A 1 407 ? 12.518 -15.903 -5.752 1.00 72.25 407 PHE A CA 1
ATOM 3120 C C . PHE A 1 407 ? 12.977 -14.678 -6.564 1.00 72.25 407 PHE A C 1
ATOM 3122 O O . PHE A 1 407 ? 12.630 -14.543 -7.737 1.00 72.25 407 PHE A O 1
ATOM 3129 N N . GLY A 1 408 ? 13.780 -13.785 -5.977 1.00 75.56 408 GLY A N 1
ATOM 3130 C CA . GLY A 1 408 ? 14.189 -12.528 -6.604 1.00 75.56 408 GLY A CA 1
ATOM 3131 C C . GLY A 1 408 ? 13.057 -11.497 -6.672 1.00 75.56 408 GLY A C 1
ATOM 3132 O O . GLY A 1 408 ? 12.000 -11.644 -6.065 1.00 75.56 408 GLY A O 1
ATOM 3133 N N . THR A 1 409 ? 13.268 -10.419 -7.428 1.00 73.94 409 THR A N 1
ATOM 3134 C CA . THR A 1 409 ? 12.270 -9.349 -7.634 1.00 73.94 409 THR A CA 1
ATOM 3135 C C . THR A 1 409 ? 11.454 -9.537 -8.919 1.00 73.94 409 THR A C 1
ATOM 3137 O O . THR A 1 409 ? 10.926 -8.565 -9.453 1.00 73.94 409 THR A O 1
ATOM 3140 N N . GLY A 1 410 ? 11.426 -10.758 -9.467 1.00 54.12 410 GLY A N 1
ATOM 3141 C CA . GLY A 1 410 ? 10.890 -11.041 -10.803 1.00 54.12 410 GLY A CA 1
ATOM 3142 C C . GLY A 1 410 ? 9.364 -11.008 -10.896 1.00 54.12 410 GLY A C 1
ATOM 3143 O O . GLY A 1 410 ? 8.844 -10.669 -11.955 1.00 54.12 410 GLY A O 1
ATOM 3144 N N . ASP A 1 411 ? 8.657 -11.299 -9.799 1.00 64.50 411 ASP A N 1
ATOM 3145 C CA . ASP A 1 411 ? 7.192 -11.317 -9.756 1.00 64.50 411 ASP A CA 1
ATOM 3146 C C . ASP A 1 411 ? 6.629 -10.335 -8.704 1.00 64.50 411 ASP A C 1
ATOM 3148 O O . ASP A 1 411 ? 6.639 -10.620 -7.500 1.00 64.50 411 ASP A O 1
ATOM 3152 N N . PRO A 1 412 ? 6.107 -9.170 -9.135 1.00 68.44 412 PRO A N 1
ATOM 3153 C CA . PRO A 1 412 ? 5.447 -8.208 -8.257 1.00 68.44 412 PRO A CA 1
ATOM 3154 C C . PRO A 1 412 ? 4.219 -8.758 -7.515 1.00 68.44 412 PRO A C 1
ATOM 3156 O O . PRO A 1 412 ? 3.890 -8.235 -6.447 1.00 68.44 412 PRO A O 1
ATOM 3159 N N . HIS A 1 413 ? 3.539 -9.792 -8.026 1.00 66.00 413 HIS A N 1
ATOM 3160 C CA . HIS A 1 413 ? 2.377 -10.375 -7.350 1.00 66.00 413 HIS A CA 1
ATOM 3161 C C . HIS A 1 413 ? 2.778 -11.089 -6.062 1.00 66.00 413 HIS A C 1
ATOM 3163 O O . HIS A 1 413 ? 2.158 -10.856 -5.022 1.00 66.00 413 HIS A O 1
ATOM 3169 N N . MET A 1 414 ? 3.868 -11.854 -6.092 1.00 65.12 414 MET A N 1
ATOM 3170 C CA . MET A 1 414 ? 4.405 -12.534 -4.909 1.00 65.12 414 MET A CA 1
ATOM 3171 C C . MET A 1 414 ? 4.853 -11.541 -3.825 1.00 65.12 414 MET A C 1
ATOM 3173 O O . MET A 1 414 ? 4.719 -11.810 -2.632 1.00 65.12 414 MET A O 1
ATOM 3177 N N . LEU A 1 415 ? 5.324 -10.356 -4.227 1.00 73.56 415 LEU A N 1
ATOM 3178 C CA . LEU A 1 415 ? 5.689 -9.274 -3.303 1.00 73.56 415 LEU A CA 1
ATOM 3179 C C . LEU A 1 415 ? 4.470 -8.546 -2.726 1.00 73.56 415 LEU A C 1
ATOM 3181 O O . LEU A 1 415 ? 4.496 -8.086 -1.584 1.00 73.56 415 LEU A O 1
ATOM 3185 N N . SER A 1 416 ? 3.393 -8.438 -3.507 1.00 76.56 416 SER A N 1
ATOM 3186 C CA . SER A 1 416 ? 2.192 -7.692 -3.122 1.00 76.56 416 SER A CA 1
ATOM 3187 C C . SER A 1 416 ? 1.471 -8.287 -1.907 1.00 76.56 416 SER A C 1
ATOM 3189 O O . SER A 1 416 ? 0.874 -7.534 -1.138 1.00 76.56 416 SER A O 1
ATOM 3191 N N . GLY A 1 417 ? 1.589 -9.602 -1.681 1.00 79.12 417 GLY A N 1
ATOM 3192 C CA . GLY A 1 417 ? 0.962 -10.297 -0.554 1.00 79.12 417 GLY A CA 1
ATOM 3193 C C . GLY A 1 417 ? 1.459 -9.806 0.808 1.00 79.12 417 GLY A C 1
ATOM 3194 O O . GLY A 1 417 ? 0.660 -9.330 1.611 1.00 79.12 417 GLY A O 1
ATOM 3195 N N . GLY A 1 418 ? 2.774 -9.844 1.054 1.00 81.69 418 GLY A N 1
ATOM 3196 C CA . GLY A 1 418 ? 3.352 -9.429 2.342 1.00 81.69 418 GLY A CA 1
ATOM 3197 C C . GLY A 1 418 ? 3.204 -7.928 2.624 1.00 81.69 418 GLY A C 1
ATOM 3198 O O . GLY A 1 418 ? 3.000 -7.517 3.768 1.00 81.69 418 GLY A O 1
ATOM 3199 N N . ILE A 1 419 ? 3.220 -7.099 1.574 1.00 86.12 419 ILE A N 1
ATOM 3200 C CA . ILE A 1 419 ? 2.941 -5.660 1.684 1.00 86.12 419 ILE A CA 1
ATOM 3201 C C . ILE A 1 419 ? 1.463 -5.424 2.028 1.00 86.12 419 ILE A C 1
ATOM 3203 O O . ILE A 1 419 ? 1.149 -4.594 2.883 1.00 86.12 419 ILE A O 1
ATOM 3207 N N . SER A 1 420 ? 0.545 -6.150 1.386 1.00 85.12 420 SER A N 1
ATOM 3208 C CA . SER A 1 420 ? -0.887 -6.048 1.671 1.00 85.12 420 SER A CA 1
ATOM 3209 C C . SER A 1 420 ? -1.208 -6.497 3.098 1.00 85.12 420 SER A C 1
ATOM 3211 O O . SER A 1 420 ? -1.901 -5.768 3.810 1.00 85.12 420 SER A O 1
ATOM 3213 N N . GLU A 1 421 ? -0.632 -7.617 3.547 1.00 84.81 421 GLU A N 1
ATOM 3214 C CA . GLU A 1 421 ? -0.754 -8.132 4.918 1.00 84.81 421 GLU A CA 1
ATOM 3215 C C . GLU A 1 421 ? -0.375 -7.057 5.952 1.00 84.81 421 GLU A C 1
ATOM 3217 O O . GLU A 1 421 ? -1.146 -6.745 6.866 1.00 84.81 421 GLU A O 1
ATOM 3222 N N . ALA A 1 422 ? 0.788 -6.424 5.759 1.00 90.00 422 ALA A N 1
ATOM 3223 C CA . ALA A 1 422 ? 1.297 -5.353 6.611 1.00 90.00 422 ALA A CA 1
ATOM 3224 C C . ALA A 1 422 ? 0.329 -4.158 6.713 1.00 90.00 422 ALA A C 1
ATOM 3226 O O . ALA A 1 422 ? 0.056 -3.645 7.808 1.00 90.00 422 ALA A O 1
ATOM 3227 N N . LEU A 1 423 ? -0.196 -3.702 5.574 1.00 89.88 423 LEU A N 1
ATOM 3228 C CA . LEU A 1 423 ? -1.080 -2.539 5.508 1.00 89.88 423 LEU A CA 1
ATOM 3229 C C . LEU A 1 423 ? -2.442 -2.817 6.153 1.00 89.88 423 LEU A C 1
ATOM 3231 O O . LEU A 1 423 ? -2.921 -1.997 6.942 1.00 89.88 423 LEU A O 1
ATOM 3235 N N . VAL A 1 424 ? -3.038 -3.978 5.871 1.00 90.12 424 VAL A N 1
ATOM 3236 C CA . VAL A 1 424 ? -4.344 -4.375 6.420 1.00 90.12 424 VAL A CA 1
ATOM 3237 C C . VAL A 1 424 ? -4.285 -4.471 7.944 1.00 90.12 424 VAL A C 1
ATOM 3239 O O . VAL A 1 424 ? -5.144 -3.919 8.634 1.00 90.12 424 VAL A O 1
ATOM 3242 N N . THR A 1 425 ? -3.254 -5.113 8.490 1.00 92.25 425 THR A N 1
ATOM 3243 C CA . THR A 1 425 ? -3.116 -5.310 9.942 1.00 92.25 425 THR A CA 1
ATOM 3244 C C . THR A 1 425 ? -2.930 -3.992 10.686 1.00 92.25 425 THR A C 1
ATOM 3246 O O . THR A 1 425 ? -3.521 -3.784 11.749 1.00 92.25 425 THR A O 1
ATOM 3249 N N . THR A 1 426 ? -2.203 -3.044 10.090 1.00 94.94 426 THR A N 1
ATOM 3250 C CA . THR A 1 426 ? -2.058 -1.683 10.635 1.00 94.94 426 THR A CA 1
ATOM 3251 C C . THR A 1 426 ? -3.377 -0.931 10.631 1.00 94.94 426 THR A C 1
ATOM 3253 O O . THR A 1 426 ? -3.762 -0.331 11.638 1.00 94.94 426 THR A O 1
ATOM 3256 N N . GLN A 1 427 ? -4.080 -0.972 9.497 1.00 93.94 427 GLN A N 1
ATOM 3257 C CA . GLN A 1 427 ? -5.371 -0.320 9.348 1.00 93.94 427 GLN A CA 1
ATOM 3258 C C . GLN A 1 427 ? -6.371 -0.856 10.377 1.00 93.94 427 GLN A C 1
ATOM 3260 O O . GLN A 1 427 ? -7.058 -0.064 11.020 1.00 93.94 427 GLN A O 1
ATOM 3265 N N . LEU A 1 428 ? -6.421 -2.175 10.578 1.00 93.31 428 LEU A N 1
ATOM 3266 C CA . LEU A 1 428 ? -7.291 -2.805 11.570 1.00 93.31 428 LEU A CA 1
ATOM 3267 C C . LEU A 1 428 ? -6.913 -2.426 13.004 1.00 93.31 428 LEU A C 1
ATOM 3269 O O . LEU A 1 428 ? -7.800 -2.100 13.792 1.00 93.31 428 LEU A O 1
ATOM 3273 N N . GLY A 1 429 ? -5.618 -2.398 13.336 1.00 95.38 429 GLY A N 1
ATOM 3274 C CA . GLY A 1 429 ? -5.146 -1.955 14.650 1.00 95.38 429 GLY A CA 1
ATOM 3275 C C . GLY A 1 429 ? -5.631 -0.543 14.993 1.00 95.38 429 GLY A C 1
ATOM 3276 O O . GLY A 1 429 ? -6.146 -0.310 16.086 1.00 95.38 429 GLY A O 1
ATOM 3277 N N . LEU A 1 430 ? -5.554 0.384 14.033 1.00 96.56 430 LEU A N 1
ATOM 3278 C CA . LEU A 1 430 ? -6.066 1.749 14.191 1.00 96.56 430 LEU A CA 1
ATOM 3279 C C . LEU A 1 430 ? -7.598 1.809 14.220 1.00 96.56 430 LEU A C 1
ATOM 3281 O O . LEU A 1 430 ? -8.167 2.509 15.059 1.00 96.56 430 LEU A O 1
ATOM 3285 N N . ALA A 1 431 ? -8.269 1.058 13.344 1.00 94.94 431 ALA A N 1
ATOM 3286 C CA . ALA A 1 431 ? -9.728 1.009 13.272 1.00 94.94 431 ALA A CA 1
ATOM 3287 C C . ALA A 1 431 ? -10.361 0.492 14.573 1.00 94.94 431 ALA A C 1
ATOM 3289 O O . ALA A 1 431 ? -11.455 0.922 14.929 1.00 94.94 431 ALA A O 1
ATOM 3290 N N . VAL A 1 432 ? -9.667 -0.388 15.300 1.00 95.88 432 VAL A N 1
ATOM 3291 C CA . VAL A 1 432 ? -10.077 -0.863 16.626 1.00 95.88 432 VAL A CA 1
ATOM 3292 C C . VAL A 1 432 ? -9.698 0.135 17.725 1.00 95.88 432 VAL A C 1
ATOM 3294 O O . VAL A 1 432 ? -10.519 0.439 18.588 1.00 95.88 432 VAL A O 1
ATOM 3297 N N . ALA A 1 433 ? -8.482 0.684 17.701 1.00 97.19 433 ALA A N 1
ATOM 3298 C CA . ALA A 1 433 ? -7.983 1.558 18.763 1.00 97.19 433 ALA A CA 1
ATOM 3299 C C . ALA A 1 433 ? -8.738 2.887 18.886 1.00 97.19 433 ALA A C 1
ATOM 3301 O O . ALA A 1 433 ? -9.042 3.324 19.999 1.00 97.19 433 ALA A O 1
ATOM 3302 N N . ILE A 1 434 ? -9.053 3.529 17.756 1.00 97.06 434 ILE A N 1
ATOM 3303 C CA . ILE A 1 434 ? -9.668 4.864 17.735 1.00 97.06 434 ILE A CA 1
ATOM 3304 C C . ILE A 1 434 ? -11.036 4.860 18.447 1.00 97.06 434 ILE A C 1
ATOM 3306 O O . ILE A 1 434 ? -11.209 5.654 19.378 1.00 97.06 434 ILE A O 1
ATOM 3310 N N . PRO A 1 435 ? -11.989 3.963 18.113 1.00 95.81 435 PRO A N 1
ATOM 3311 C CA . PRO A 1 435 ? -13.261 3.884 18.828 1.00 95.81 435 PRO A CA 1
ATOM 3312 C C . PRO A 1 435 ? -13.106 3.586 20.321 1.00 95.81 435 PRO A C 1
ATOM 3314 O O . PRO A 1 435 ? -13.801 4.196 21.133 1.00 95.81 435 PRO A O 1
ATOM 3317 N N . ILE A 1 436 ? -12.186 2.688 20.705 1.00 96.25 436 ILE A N 1
ATOM 3318 C CA . ILE A 1 436 ? -11.956 2.356 22.121 1.00 96.25 436 ILE A CA 1
ATOM 3319 C C . ILE A 1 436 ? -11.465 3.591 22.879 1.00 96.25 436 ILE A C 1
ATOM 3321 O O . ILE A 1 436 ? -11.974 3.886 23.959 1.00 96.25 436 ILE A O 1
ATOM 3325 N N . MET A 1 437 ? -10.518 4.338 22.307 1.00 96.56 437 MET A N 1
ATOM 3326 C CA . MET A 1 437 ? -9.973 5.545 22.926 1.00 96.56 437 MET A CA 1
ATOM 3327 C C . MET A 1 437 ? -11.042 6.634 23.087 1.00 96.56 437 MET A C 1
ATOM 3329 O O . MET A 1 437 ? -11.140 7.248 24.151 1.00 96.56 437 MET A O 1
ATOM 3333 N N . MET A 1 438 ? -11.897 6.828 22.076 1.00 96.69 438 MET A N 1
ATOM 3334 C CA . MET A 1 438 ? -13.030 7.756 22.168 1.00 96.69 438 MET A CA 1
ATOM 3335 C C . MET A 1 438 ? -14.021 7.341 23.264 1.00 96.69 438 MET A C 1
ATOM 3337 O O . MET A 1 438 ? -14.421 8.173 24.080 1.00 96.69 438 MET A O 1
ATOM 3341 N N . LEU A 1 439 ? -14.396 6.059 23.320 1.00 95.25 439 LEU A N 1
ATOM 3342 C CA . LEU A 1 439 ? -15.309 5.538 24.342 1.00 95.25 439 LEU A CA 1
ATOM 3343 C C . LEU A 1 439 ? -14.722 5.669 25.749 1.00 95.25 439 LEU A C 1
ATOM 3345 O O . LEU A 1 439 ? -15.415 6.132 26.653 1.00 95.25 439 LEU A O 1
ATOM 3349 N N . HIS A 1 440 ? -13.446 5.322 25.927 1.00 96.00 440 HIS A N 1
ATOM 3350 C CA . HIS A 1 440 ? -12.731 5.506 27.186 1.00 96.00 440 HIS A CA 1
ATOM 3351 C C . HIS A 1 440 ? -12.788 6.971 27.639 1.00 96.00 440 HIS A C 1
ATOM 3353 O O . HIS A 1 440 ? -13.179 7.239 28.772 1.00 96.00 440 HIS A O 1
ATOM 3359 N N . HIS A 1 441 ? -12.501 7.927 26.750 1.00 95.62 441 HIS A N 1
ATOM 3360 C CA . HIS A 1 441 ? -12.522 9.349 27.094 1.00 95.62 441 HIS A CA 1
ATOM 3361 C C . HIS A 1 441 ? -13.919 9.857 27.496 1.00 95.62 441 HIS A C 1
ATOM 3363 O O . HIS A 1 441 ? -14.061 10.592 28.479 1.00 95.62 441 HIS A O 1
ATOM 3369 N N . LEU A 1 442 ? -14.970 9.437 26.781 1.00 95.50 442 LEU A N 1
ATOM 3370 C CA . LEU A 1 442 ? -16.357 9.799 27.099 1.00 95.50 442 LEU A CA 1
ATOM 3371 C C . LEU A 1 442 ? -16.803 9.252 28.461 1.00 95.50 442 LEU A C 1
ATOM 3373 O O . LEU A 1 442 ? -17.469 9.957 29.229 1.00 95.50 442 LEU A O 1
ATOM 3377 N N . LEU A 1 443 ? -16.437 8.003 28.755 1.00 95.12 443 LEU A N 1
ATOM 3378 C CA . LEU A 1 443 ? -16.730 7.349 30.026 1.00 95.12 443 LEU A CA 1
ATOM 3379 C C . LEU A 1 443 ? -15.922 7.976 31.169 1.00 95.12 443 LEU A C 1
ATOM 3381 O O . LEU A 1 443 ? -16.510 8.272 32.206 1.00 95.12 443 LEU A O 1
ATOM 3385 N N . ASN A 1 444 ? -14.636 8.276 30.966 1.00 95.50 444 ASN A N 1
ATOM 3386 C CA . ASN A 1 444 ? -13.804 8.960 31.960 1.00 95.50 444 ASN A CA 1
ATOM 3387 C C . ASN A 1 444 ? -14.378 10.337 32.308 1.00 95.50 444 ASN A C 1
ATOM 3389 O O . ASN A 1 444 ? -14.683 10.612 33.461 1.00 95.50 444 ASN A O 1
ATOM 3393 N N . SER A 1 445 ? -14.713 11.132 31.287 1.00 94.56 445 SER A N 1
ATOM 3394 C CA . SER A 1 445 ? -15.386 12.425 31.467 1.00 94.56 445 SER A CA 1
ATOM 3395 C C . SER A 1 445 ? -16.710 12.304 32.233 1.00 94.56 445 SER A C 1
ATOM 3397 O O . SER A 1 445 ? -17.185 13.254 32.858 1.00 94.56 445 SER A O 1
ATOM 3399 N N . ARG A 1 446 ? -17.400 11.158 32.143 1.00 93.06 446 ARG A N 1
ATOM 3400 C CA . ARG A 1 446 ? -18.614 10.898 32.926 1.00 93.06 446 ARG A CA 1
ATOM 3401 C C . ARG A 1 446 ? -18.291 10.583 34.385 1.00 93.06 446 ARG A C 1
ATOM 3403 O O . ARG A 1 446 ? -19.042 11.064 35.230 1.00 93.06 446 ARG A O 1
ATOM 3410 N N . VAL A 1 447 ? -17.224 9.836 34.658 1.00 94.62 447 VAL A N 1
ATOM 3411 C CA . VAL A 1 447 ? -16.729 9.579 36.017 1.00 94.62 447 VAL A CA 1
ATOM 3412 C C . VAL A 1 447 ? -16.298 10.882 36.684 1.00 94.62 447 VAL A C 1
ATOM 3414 O O . VAL A 1 447 ? -16.834 11.189 37.743 1.00 94.62 447 VAL A O 1
ATOM 3417 N N . ASP A 1 448 ? -15.489 11.712 36.021 1.00 94.38 448 ASP A N 1
ATOM 3418 C CA . ASP A 1 448 ? -15.034 13.014 36.544 1.00 94.38 448 ASP A CA 1
ATOM 3419 C C . ASP A 1 448 ? -16.222 13.912 36.931 1.00 94.38 448 ASP A C 1
ATOM 3421 O O . ASP A 1 448 ? -16.301 14.503 38.004 1.00 94.38 448 ASP A O 1
ATOM 3425 N N . ARG A 1 449 ? -17.247 13.942 36.074 1.00 91.75 449 ARG A N 1
ATOM 3426 C CA . ARG A 1 449 ? -18.495 14.680 36.317 1.00 91.75 449 ARG A CA 1
ATOM 3427 C C . ARG A 1 449 ? -19.349 14.148 37.467 1.00 91.75 449 ARG A C 1
ATOM 3429 O O . ARG A 1 449 ? -20.257 14.867 37.887 1.00 91.75 449 ARG A O 1
ATOM 3436 N N . LEU A 1 450 ? -19.185 12.887 37.859 1.00 91.25 450 LEU A N 1
ATOM 3437 C CA . LEU A 1 450 ? -19.839 12.300 39.030 1.00 91.25 450 LEU A CA 1
ATOM 3438 C C . LEU A 1 450 ? -18.976 12.515 40.276 1.00 91.25 450 LEU A C 1
ATOM 3440 O O . LEU A 1 450 ? -19.531 12.806 41.326 1.00 91.25 450 LEU A O 1
ATOM 3444 N N . ALA A 1 451 ? -17.651 12.437 40.145 1.00 93.19 451 ALA A N 1
ATOM 3445 C CA . ALA A 1 451 ? -16.686 12.752 41.192 1.00 93.19 451 ALA A CA 1
ATOM 3446 C C . ALA A 1 451 ? -16.876 14.175 41.720 1.00 93.19 451 ALA A C 1
ATOM 3448 O O . ALA A 1 451 ? -17.154 14.351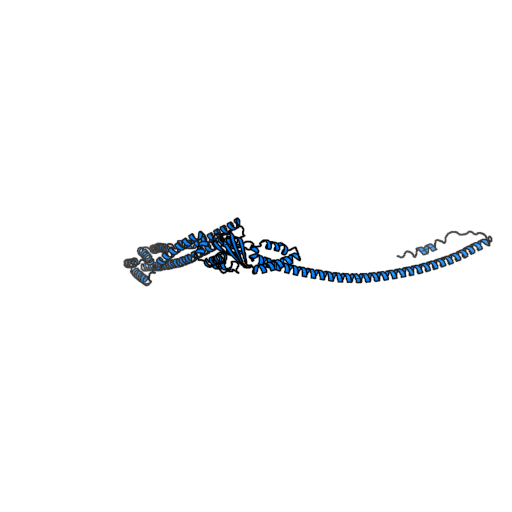 42.904 1.00 93.19 451 ALA A O 1
ATOM 3449 N N . ASN A 1 452 ? -16.877 15.158 40.816 1.00 92.88 452 ASN A N 1
ATOM 3450 C CA . ASN A 1 452 ? -17.071 16.562 41.169 1.00 92.88 452 ASN A CA 1
ATOM 3451 C C . ASN A 1 452 ? -18.434 16.799 41.848 1.00 92.88 452 ASN A C 1
ATOM 3453 O O . ASN A 1 452 ? -18.518 17.581 42.786 1.00 92.88 452 ASN A O 1
ATOM 3457 N N . ASP A 1 453 ? -19.497 16.096 41.425 1.00 90.50 453 ASP A N 1
ATOM 3458 C CA . ASP A 1 453 ? -20.823 16.188 42.068 1.00 90.50 453 ASP A CA 1
ATOM 3459 C C . ASP A 1 453 ? -20.804 15.637 43.502 1.00 90.50 453 ASP A C 1
ATOM 3461 O O . ASP A 1 453 ? -21.484 16.169 44.375 1.00 90.50 453 ASP A O 1
ATOM 3465 N N . MET A 1 454 ? -20.045 14.568 43.765 1.00 91.69 454 MET A N 1
ATOM 3466 C CA . MET A 1 454 ? -19.896 14.022 45.118 1.00 91.69 454 MET A CA 1
ATOM 3467 C C . MET A 1 454 ? -19.072 14.948 46.014 1.00 91.69 454 MET A C 1
ATOM 3469 O O . MET A 1 454 ? -19.451 15.159 47.163 1.00 91.69 454 MET A O 1
ATOM 3473 N N . GLU A 1 455 ? -17.983 15.506 45.489 1.00 93.62 455 GLU A N 1
ATOM 3474 C CA . GLU A 1 455 ? -17.077 16.401 46.212 1.00 93.62 455 GLU A CA 1
ATOM 3475 C C . GLU A 1 455 ? -17.738 17.743 46.554 1.00 93.62 455 GLU A C 1
ATOM 3477 O O . GLU A 1 455 ? -17.700 18.168 47.709 1.00 93.62 455 GLU A O 1
ATOM 3482 N N . GLU A 1 456 ? -18.428 18.369 45.593 1.00 92.62 456 GLU A N 1
ATOM 3483 C CA . GLU A 1 456 ? -19.175 19.617 45.800 1.00 92.62 456 GLU A CA 1
ATOM 3484 C C . GLU A 1 456 ? -20.209 19.451 46.922 1.00 92.62 456 GLU A C 1
ATOM 3486 O O . GLU A 1 456 ? -20.269 20.236 47.871 1.00 92.62 456 GLU A O 1
ATOM 3491 N N . LYS A 1 457 ? -20.994 18.373 46.854 1.00 91.38 457 LYS A N 1
ATOM 3492 C CA . LYS A 1 457 ? -22.065 18.099 47.818 1.00 91.38 457 LYS A CA 1
ATOM 3493 C C . LYS A 1 457 ? -21.534 17.680 49.180 1.00 91.38 457 LYS A C 1
ATOM 3495 O O . LYS A 1 457 ? -22.103 18.067 50.198 1.00 91.38 457 LYS A O 1
ATOM 3500 N N . GLY A 1 458 ? -20.463 16.890 49.206 1.00 92.38 458 GLY A N 1
ATOM 3501 C CA . GLY A 1 458 ? -19.781 16.503 50.435 1.00 92.38 458 GLY A CA 1
ATOM 3502 C C . GLY A 1 458 ? -19.213 17.715 51.167 1.00 92.38 458 GLY A C 1
ATOM 3503 O O . GLY A 1 458 ? -19.448 17.867 52.364 1.00 92.38 458 GLY A O 1
ATOM 3504 N N . THR A 1 459 ? -18.570 18.626 50.438 1.00 93.31 459 THR A N 1
ATOM 3505 C CA . THR A 1 459 ? -18.024 19.871 50.992 1.00 93.31 459 THR A CA 1
ATOM 3506 C C . THR A 1 459 ? -19.127 20.778 51.532 1.00 93.31 459 THR A C 1
ATOM 3508 O O . THR A 1 459 ? -19.003 21.292 52.643 1.00 93.31 459 THR A O 1
ATOM 3511 N N . ALA A 1 460 ? -20.237 20.925 50.797 1.00 92.12 460 ALA A N 1
ATOM 3512 C CA . ALA A 1 460 ? -21.398 21.676 51.271 1.00 92.12 460 ALA A CA 1
ATOM 3513 C C . ALA A 1 460 ? -21.937 21.111 52.595 1.00 92.12 460 ALA A C 1
ATOM 3515 O O . ALA A 1 460 ? -22.172 21.865 53.536 1.00 92.12 460 ALA A O 1
ATOM 3516 N N . LEU A 1 461 ? -22.053 19.783 52.705 1.00 91.38 461 LEU A N 1
ATOM 3517 C CA . LEU A 1 461 ? -22.489 19.130 53.937 1.00 91.38 461 LEU A CA 1
ATOM 3518 C C . LEU A 1 461 ? -21.514 19.371 55.100 1.00 91.38 461 LEU A C 1
ATOM 3520 O O . LEU A 1 461 ? -21.957 19.683 56.202 1.00 91.38 461 LEU A O 1
ATOM 3524 N N . ILE A 1 462 ? -20.201 19.253 54.878 1.00 93.06 462 ILE A N 1
ATOM 3525 C CA . ILE A 1 462 ? -19.195 19.532 55.917 1.00 93.06 462 ILE A CA 1
ATOM 3526 C C . ILE A 1 462 ? -19.316 20.981 56.402 1.00 93.06 462 ILE A C 1
ATOM 3528 O O . ILE A 1 462 ? -19.355 21.213 57.610 1.00 93.06 462 ILE A O 1
ATOM 3532 N N . ALA A 1 463 ? -19.430 21.942 55.481 1.00 92.25 463 ALA A N 1
ATOM 3533 C CA . ALA A 1 463 ? -19.589 23.354 55.816 1.00 92.25 463 ALA A CA 1
ATOM 3534 C C . ALA A 1 463 ? -20.846 23.603 56.665 1.00 92.25 463 ALA A C 1
ATOM 3536 O O . ALA A 1 463 ? -20.774 24.294 57.679 1.00 92.25 463 ALA A O 1
ATOM 3537 N N . THR A 1 464 ? -21.974 22.983 56.310 1.00 91.12 464 THR A N 1
ATOM 3538 C CA . THR A 1 464 ? -23.218 23.050 57.088 1.00 91.12 464 THR A CA 1
ATOM 3539 C C . THR A 1 464 ? -23.054 22.479 58.501 1.00 91.12 464 THR A C 1
ATOM 3541 O O . THR A 1 464 ? -23.458 23.116 59.473 1.00 91.12 464 THR A O 1
ATOM 3544 N N . ILE A 1 465 ? -22.414 21.312 58.642 1.00 89.19 465 ILE A N 1
ATOM 3545 C CA . ILE A 1 465 ? -22.168 20.683 59.952 1.00 89.19 465 ILE A CA 1
ATOM 3546 C C . ILE A 1 465 ? -21.275 21.570 60.831 1.00 89.19 465 ILE A C 1
ATOM 3548 O O . ILE A 1 465 ? -21.496 21.653 62.040 1.00 89.19 465 ILE A O 1
ATOM 3552 N N . LEU A 1 466 ? -20.262 22.212 60.241 1.00 89.06 466 LEU A N 1
ATOM 3553 C CA . LEU A 1 466 ? -19.328 23.076 60.963 1.00 89.06 466 LEU A CA 1
ATOM 3554 C C . LEU A 1 466 ? -19.948 24.420 61.351 1.00 89.06 466 LEU A C 1
ATOM 3556 O O . LEU A 1 466 ? -19.742 24.840 62.480 1.00 89.06 466 LEU A O 1
ATOM 3560 N N . ASN A 1 467 ? -20.729 25.055 60.473 1.00 88.31 467 ASN A N 1
ATOM 3561 C CA . ASN A 1 467 ? -21.388 26.337 60.761 1.00 88.31 467 ASN A CA 1
ATOM 3562 C C . ASN A 1 467 ? -22.447 26.243 61.867 1.00 88.31 467 ASN A C 1
ATOM 3564 O O . ASN A 1 467 ? -22.775 27.249 62.489 1.00 88.31 467 ASN A O 1
ATOM 3568 N N . ARG A 1 468 ? -23.008 25.049 62.089 1.00 84.50 468 ARG A N 1
ATOM 3569 C CA . ARG A 1 468 ? -23.960 24.795 63.176 1.00 84.50 468 ARG A CA 1
ATOM 3570 C C . ARG A 1 468 ? -23.286 24.764 64.556 1.00 84.50 468 ARG A C 1
ATOM 3572 O O . ARG A 1 468 ? -23.943 25.069 65.550 1.00 84.50 468 ARG A O 1
ATOM 3579 N N . ARG A 1 469 ? -22.037 24.295 64.627 1.00 77.25 469 ARG A N 1
ATOM 3580 C CA . ARG A 1 469 ? -21.285 24.173 65.887 1.00 77.25 469 ARG A CA 1
ATOM 3581 C C . ARG A 1 469 ? -20.857 25.535 66.397 1.00 77.25 469 ARG A C 1
ATOM 3583 O O . ARG A 1 469 ? -20.881 25.684 67.638 1.00 77.25 469 ARG A O 1
#

Sequence (469 aa):
MRTSISTVLIALFLLCSSVTSFAVSADEVSPEQWQKTIKTLKQLNITHKTDVKKALDLSSQNKVQLTGKLAQLKKAVSNTDIQVHTLTARYQKLIKDEAKLTALLKSRREEIKTFEGTVRTAAKLMQDRSRTSFYTQQNPERLAAFATLLAPDRMPGLTDLTRLIEMYFNELQATADVSRYSSTIIGSDGQPMDVEIIRTGTSSAVYQSSTGEAGFLQLTGDGTVSQSVNGISSQLSGTISAAFAGEQFLPLDFSHGAAFIRFIAEEDTWKKIAAGGALVWPILGIGAIALLLAIERFITLSRLRRSSPKELTVILEHAEHGEWEECHTLLEKRSTPTARVLNSTLKKAQGSAAALEKGMEEALMIELARMERFLPTMQTLAAVAPLLGLLGTVTGMINTFQVITLFGTGDPHMLSGGISEALVTTQLGLAVAIPIMMLHHLLNSRVDRLANDMEEKGTALIATILNRR

pLDDT: mean 83.64, std 14.49, range [28.53, 97.19]